Protein AF-A0A419GVH7-F1 (afdb_monomer_lite)

Structure (mmCIF, N/CA/C/O backbone):
data_AF-A0A419GVH7-F1
#
_entry.id   AF-A0A419GVH7-F1
#
loop_
_atom_site.group_PDB
_atom_site.id
_atom_site.type_symbol
_atom_site.label_atom_id
_atom_site.label_alt_id
_atom_site.label_comp_id
_atom_site.label_asym_id
_atom_site.label_entity_id
_atom_site.label_seq_id
_atom_site.pdbx_PDB_ins_code
_atom_site.Cartn_x
_atom_site.Cartn_y
_atom_site.Cartn_z
_atom_site.occupancy
_atom_site.B_iso_or_equiv
_atom_site.auth_seq_id
_atom_site.auth_comp_id
_atom_site.auth_asym_id
_atom_site.auth_atom_id
_atom_site.pdbx_PDB_model_num
ATOM 1 N N . MET A 1 1 ? 60.498 -14.378 -53.112 1.00 38.03 1 MET A N 1
ATOM 2 C CA . MET A 1 1 ? 61.036 -14.676 -51.761 1.00 38.03 1 MET A CA 1
ATOM 3 C C . MET A 1 1 ? 61.011 -13.390 -50.950 1.00 38.03 1 MET A C 1
ATOM 5 O O . MET A 1 1 ? 61.505 -12.404 -51.455 1.00 38.03 1 MET A O 1
ATOM 9 N N . SER A 1 2 ? 60.483 -13.249 -49.742 1.00 41.41 2 SER A N 1
ATOM 10 C CA . SER A 1 2 ? 59.530 -13.990 -48.910 1.00 41.41 2 SER A CA 1
ATOM 11 C C . SER A 1 2 ? 58.973 -12.890 -47.977 1.00 41.41 2 SER A C 1
ATOM 13 O O . SER A 1 2 ? 59.732 -12.071 -47.475 1.00 41.41 2 SER A O 1
ATOM 15 N N . GLY A 1 3 ? 57.670 -12.702 -47.802 1.00 43.97 3 GLY A N 1
ATOM 16 C CA . GLY A 1 3 ? 56.745 -13.719 -47.318 1.00 43.97 3 GLY A CA 1
ATOM 17 C C . GLY A 1 3 ? 56.740 -13.844 -45.785 1.00 43.97 3 GLY A C 1
ATOM 18 O O . GLY A 1 3 ? 56.101 -14.759 -45.279 1.00 43.97 3 GLY A O 1
ATOM 19 N N . ARG A 1 4 ? 57.441 -12.971 -45.036 1.00 44.44 4 ARG A N 1
ATOM 20 C CA . ARG A 1 4 ? 57.552 -13.100 -43.566 1.00 44.44 4 ARG A CA 1
ATOM 21 C C . ARG A 1 4 ? 56.985 -11.968 -42.698 1.00 44.44 4 ARG A C 1
ATOM 23 O O . ARG A 1 4 ? 56.776 -12.232 -41.522 1.00 44.44 4 ARG A O 1
ATOM 30 N N . SER A 1 5 ? 56.634 -10.779 -43.204 1.00 50.78 5 SER A N 1
ATOM 31 C CA . SER A 1 5 ? 56.179 -9.692 -42.298 1.00 50.78 5 SER A CA 1
ATOM 32 C C . SER A 1 5 ? 54.660 -9.578 -42.081 1.00 50.78 5 SER A C 1
ATOM 34 O O . SER A 1 5 ? 54.239 -8.893 -41.152 1.00 50.78 5 SER A O 1
ATOM 36 N N . PHE A 1 6 ? 53.824 -10.284 -42.856 1.00 42.97 6 PHE A N 1
ATOM 37 C CA . PHE A 1 6 ? 52.360 -10.204 -42.702 1.00 42.97 6 PHE A CA 1
ATOM 38 C C . PHE A 1 6 ? 51.787 -11.257 -41.733 1.00 42.97 6 PHE A C 1
ATOM 40 O O . PHE A 1 6 ? 50.834 -10.987 -41.007 1.00 42.97 6 PHE A O 1
ATOM 47 N N . ARG A 1 7 ? 52.416 -12.440 -41.629 1.00 42.47 7 ARG A N 1
ATOM 48 C CA . ARG A 1 7 ? 51.955 -13.513 -40.722 1.00 42.47 7 ARG A CA 1
ATOM 49 C C . ARG A 1 7 ? 52.250 -13.247 -39.240 1.00 42.47 7 ARG A C 1
ATOM 51 O O . ARG A 1 7 ? 51.510 -13.734 -38.396 1.00 42.47 7 ARG A O 1
ATOM 58 N N . GLN A 1 8 ? 53.259 -12.438 -38.904 1.00 40.75 8 GLN A N 1
ATOM 59 C CA . GLN A 1 8 ? 53.583 -12.113 -37.503 1.00 40.75 8 GLN A CA 1
ATOM 60 C C . GLN A 1 8 ? 52.697 -11.012 -36.895 1.00 40.75 8 GLN A C 1
ATOM 62 O O . GLN A 1 8 ? 52.504 -11.000 -35.684 1.00 40.75 8 GLN A O 1
ATOM 67 N N . ARG A 1 9 ? 52.094 -10.131 -37.709 1.00 43.62 9 ARG A N 1
ATOM 68 C CA . ARG A 1 9 ? 51.157 -9.100 -37.216 1.00 43.62 9 ARG A CA 1
ATOM 69 C C . ARG A 1 9 ? 49.728 -9.621 -37.025 1.00 43.62 9 ARG A C 1
ATOM 71 O O . ARG A 1 9 ? 48.996 -9.090 -36.200 1.00 43.62 9 ARG A O 1
ATOM 78 N N . MET A 1 10 ? 49.358 -10.702 -37.714 1.00 40.38 10 MET A N 1
ATOM 79 C CA . MET A 1 10 ? 48.024 -11.309 -37.611 1.00 40.38 10 MET A CA 1
ATOM 80 C C . MET A 1 10 ? 47.885 -12.276 -36.416 1.00 40.38 10 MET A C 1
ATOM 82 O O . MET A 1 10 ? 46.788 -12.461 -35.899 1.00 40.38 10 MET A O 1
ATOM 86 N N . LEU A 1 11 ? 48.995 -12.834 -35.915 1.00 39.47 11 LEU A N 1
ATOM 87 C CA . LEU A 1 11 ? 49.003 -13.720 -34.740 1.00 39.47 11 LEU A CA 1
ATOM 88 C C . LEU A 1 11 ? 48.917 -12.964 -33.399 1.00 39.47 11 LEU A C 1
ATOM 90 O O . LEU A 1 11 ? 48.325 -13.479 -32.455 1.00 39.47 11 LEU A O 1
ATOM 94 N N . ILE A 1 12 ? 49.415 -11.722 -33.328 1.00 41.06 12 ILE A N 1
ATOM 95 C CA . ILE A 1 12 ? 49.334 -10.884 -32.114 1.00 41.06 12 ILE A CA 1
ATOM 96 C C . ILE A 1 12 ? 47.950 -10.215 -31.990 1.00 41.06 12 ILE A C 1
ATOM 98 O O . ILE A 1 12 ? 47.415 -10.111 -30.889 1.00 41.06 12 ILE A O 1
ATOM 102 N N . ALA A 1 13 ? 47.308 -9.864 -33.111 1.00 37.97 13 ALA A N 1
ATOM 103 C CA . ALA A 1 13 ? 45.937 -9.340 -33.115 1.00 37.97 13 ALA A CA 1
ATOM 104 C C . ALA A 1 13 ? 44.881 -10.419 -32.789 1.00 37.97 13 ALA A C 1
ATOM 106 O O . ALA A 1 13 ? 43.886 -10.123 -32.133 1.00 37.97 13 ALA A O 1
ATOM 107 N N . GLY A 1 14 ? 45.116 -11.680 -33.176 1.00 36.50 14 GLY A N 1
ATOM 108 C CA . GLY A 1 14 ? 44.221 -12.798 -32.849 1.00 36.50 14 GLY A CA 1
ATOM 109 C C . GLY A 1 14 ? 44.252 -13.221 -31.374 1.00 36.50 14 GLY A C 1
ATOM 110 O O . GLY A 1 14 ? 43.222 -13.617 -30.838 1.00 36.50 14 GLY A O 1
ATOM 111 N N . HIS A 1 15 ? 45.399 -13.098 -30.692 1.00 36.78 15 HIS A N 1
ATOM 112 C CA . HIS A 1 15 ? 45.511 -13.430 -29.263 1.00 36.78 15 HIS A CA 1
ATOM 113 C C . HIS A 1 15 ? 45.024 -12.305 -28.336 1.00 36.78 15 HIS A C 1
ATOM 115 O O . HIS A 1 15 ? 44.498 -12.602 -27.266 1.00 36.78 15 HIS A O 1
ATOM 121 N N . LEU A 1 16 ? 45.104 -11.031 -28.750 1.00 35.38 16 LEU A N 1
ATOM 122 C CA . LEU A 1 16 ? 44.472 -9.938 -27.999 1.00 35.38 16 LEU A CA 1
ATOM 123 C C . LEU A 1 16 ? 42.938 -9.956 -28.123 1.00 35.38 16 LEU A C 1
ATOM 125 O O . LEU A 1 16 ? 42.251 -9.648 -27.155 1.00 35.38 16 LEU A O 1
ATOM 129 N N . LEU A 1 17 ? 42.386 -10.369 -29.271 1.00 34.28 17 LEU A N 1
ATOM 130 C CA . LEU A 1 17 ? 40.933 -10.421 -29.470 1.00 34.28 17 LEU A CA 1
ATOM 131 C C . LEU A 1 17 ? 40.269 -11.583 -28.702 1.00 34.28 17 LEU A C 1
ATOM 133 O O . LEU A 1 17 ? 39.147 -11.436 -28.229 1.00 34.28 17 LEU A O 1
ATOM 137 N N . LEU A 1 18 ? 40.974 -12.703 -28.496 1.00 33.94 18 LEU A N 1
ATOM 138 C CA . LEU A 1 18 ? 40.495 -13.833 -27.682 1.00 33.94 18 LEU A CA 1
ATOM 139 C C . LEU A 1 18 ? 40.607 -13.592 -26.164 1.00 33.94 18 LEU A C 1
ATOM 141 O O . LEU A 1 18 ? 39.775 -14.095 -25.413 1.00 33.94 18 LEU A O 1
ATOM 145 N N . LEU A 1 19 ? 41.569 -12.783 -25.703 1.00 34.44 19 LEU A N 1
ATOM 146 C CA . LEU A 1 19 ? 41.685 -12.394 -24.288 1.00 34.44 19 LEU A CA 1
ATOM 147 C C . LEU A 1 19 ? 40.714 -11.267 -23.892 1.00 34.44 19 LEU A C 1
ATOM 149 O O . LEU A 1 19 ? 40.250 -11.244 -22.755 1.00 34.44 19 LEU A O 1
ATOM 153 N N . VAL A 1 20 ? 40.333 -10.386 -24.823 1.00 35.62 20 VAL A N 1
ATOM 154 C CA . VAL A 1 20 ? 39.331 -9.331 -24.569 1.00 35.62 20 VAL A CA 1
ATOM 155 C C . VAL A 1 20 ? 37.893 -9.875 -24.625 1.00 35.62 20 VAL A C 1
ATOM 157 O O . VAL A 1 20 ? 37.044 -9.419 -23.864 1.00 35.62 20 VAL A O 1
ATOM 160 N N . LEU A 1 21 ? 37.614 -10.920 -25.416 1.00 30.83 21 LEU A N 1
ATOM 161 C CA . LEU A 1 21 ? 36.308 -11.604 -25.398 1.00 30.83 21 LEU A CA 1
ATOM 162 C C . LEU A 1 21 ? 36.106 -12.537 -24.189 1.00 30.83 21 LEU A C 1
ATOM 164 O O . LEU A 1 21 ? 34.966 -12.756 -23.784 1.00 30.83 21 LEU A O 1
ATOM 168 N N . ALA A 1 22 ? 37.178 -13.035 -23.563 1.00 33.38 22 ALA A N 1
ATOM 169 C CA . ALA A 1 22 ? 37.086 -13.815 -22.324 1.00 33.38 22 ALA A CA 1
ATOM 170 C C . ALA A 1 22 ? 36.950 -12.943 -21.056 1.00 33.38 22 ALA A C 1
ATOM 172 O O . ALA A 1 22 ? 36.490 -13.432 -20.027 1.00 33.38 22 ALA A O 1
ATOM 173 N N . ALA A 1 23 ? 37.297 -11.652 -21.124 1.00 35.03 23 ALA A N 1
ATOM 174 C CA . ALA A 1 23 ? 37.212 -10.719 -19.994 1.00 35.03 23 ALA A CA 1
ATOM 175 C C . ALA A 1 23 ? 35.859 -9.980 -19.874 1.00 35.03 23 ALA A C 1
ATOM 177 O O . ALA A 1 23 ? 35.626 -9.304 -18.875 1.00 35.03 23 ALA A O 1
ATOM 178 N N . CYS A 1 24 ? 34.947 -10.127 -20.844 1.00 32.66 24 CYS A N 1
ATOM 179 C CA . CYS A 1 24 ? 33.631 -9.463 -20.841 1.00 32.66 24 CYS A CA 1
ATOM 180 C C . CYS A 1 24 ? 32.425 -10.416 -20.766 1.00 32.66 24 CYS A C 1
ATOM 182 O O . CYS A 1 24 ? 31.286 -9.976 -20.883 1.00 32.66 24 CYS A O 1
ATOM 184 N N . LEU A 1 25 ? 32.645 -11.703 -20.490 1.00 33.84 25 LEU A N 1
ATOM 185 C CA . LEU A 1 25 ? 31.591 -12.633 -20.079 1.00 33.84 25 LEU A CA 1
ATOM 186 C C . LEU A 1 25 ? 31.909 -13.166 -18.685 1.00 33.84 25 LEU A C 1
ATOM 188 O O . LEU A 1 25 ? 32.090 -14.361 -18.466 1.00 33.84 25 LEU A O 1
ATOM 192 N N . GLY A 1 26 ? 31.919 -12.255 -17.714 1.00 31.89 26 GLY A N 1
ATOM 193 C CA . GLY A 1 26 ? 31.648 -12.596 -16.323 1.00 31.89 26 GLY A CA 1
ATOM 194 C C . GLY A 1 26 ? 30.184 -13.006 -16.163 1.00 31.89 26 GLY A C 1
ATOM 195 O O . GLY A 1 26 ? 29.446 -12.375 -15.416 1.00 31.89 26 GLY A O 1
ATOM 196 N N . VAL A 1 27 ? 29.745 -14.045 -16.879 1.00 30.78 27 VAL A N 1
ATOM 197 C CA . VAL A 1 27 ? 28.567 -14.801 -16.467 1.00 30.78 27 VAL A CA 1
ATOM 198 C C . VAL A 1 27 ? 29.026 -15.530 -15.218 1.00 30.78 27 VAL A C 1
ATOM 200 O O . VAL A 1 27 ? 29.626 -16.604 -15.289 1.00 30.78 27 VAL A O 1
ATOM 203 N N . SER A 1 28 ? 28.806 -14.917 -14.056 1.00 33.22 28 SER A N 1
ATOM 204 C CA . SER A 1 28 ? 28.743 -15.691 -12.831 1.00 33.22 28 SER A CA 1
ATOM 205 C C . SER A 1 28 ? 27.722 -16.791 -13.108 1.00 33.22 28 SER A C 1
ATOM 207 O O . SER A 1 28 ? 26.541 -16.532 -13.337 1.00 33.22 28 SER A O 1
ATOM 209 N N . ARG A 1 29 ? 28.177 -18.045 -13.195 1.00 34.28 29 ARG A N 1
ATOM 210 C CA . ARG A 1 29 ? 27.261 -19.177 -13.095 1.00 34.28 29 ARG A CA 1
ATOM 211 C C . ARG A 1 29 ? 26.659 -19.066 -11.705 1.00 34.28 29 ARG A C 1
ATOM 213 O O . ARG A 1 29 ? 27.274 -19.490 -10.731 1.00 34.28 29 ARG A O 1
ATOM 220 N N . GLN A 1 30 ? 25.499 -18.429 -11.610 1.00 43.41 30 GLN A N 1
ATOM 221 C CA . GLN A 1 30 ? 24.708 -18.449 -10.399 1.00 43.41 30 GLN A CA 1
ATOM 222 C C . GLN A 1 30 ? 24.427 -19.927 -10.128 1.00 43.41 30 GLN A C 1
ATOM 224 O O . GLN A 1 30 ? 23.946 -20.644 -11.010 1.00 43.41 30 GLN A O 1
ATOM 229 N N . ALA A 1 31 ? 24.866 -20.419 -8.969 1.00 54.59 31 ALA A N 1
ATOM 230 C CA . ALA A 1 31 ? 24.642 -21.808 -8.607 1.00 54.59 31 ALA A CA 1
ATOM 231 C C . ALA A 1 31 ? 23.134 -22.080 -8.680 1.00 54.59 31 ALA A C 1
ATOM 233 O O . ALA A 1 31 ? 22.346 -21.270 -8.190 1.00 54.59 31 ALA A O 1
ATOM 234 N N . ALA A 1 32 ? 22.739 -23.188 -9.312 1.00 63.62 32 ALA A N 1
ATOM 235 C CA . ALA A 1 32 ? 21.334 -23.570 -9.394 1.00 63.62 32 ALA A CA 1
ATOM 236 C C . ALA A 1 32 ? 20.704 -23.572 -7.989 1.00 63.62 32 ALA A C 1
ATOM 238 O O . ALA A 1 32 ? 21.359 -23.953 -7.008 1.00 63.62 32 ALA A O 1
ATOM 239 N N . ALA A 1 33 ? 19.457 -23.099 -7.903 1.00 78.56 33 ALA A N 1
ATOM 240 C CA . ALA A 1 33 ? 18.714 -23.061 -6.652 1.00 78.56 33 ALA A CA 1
ATOM 241 C C . ALA A 1 33 ? 18.595 -24.472 -6.071 1.00 78.56 33 ALA A C 1
ATOM 243 O O . ALA A 1 33 ? 18.371 -25.436 -6.805 1.00 78.56 33 ALA A O 1
ATOM 244 N N . VAL A 1 34 ? 18.736 -24.574 -4.752 1.00 86.81 34 VAL A N 1
ATOM 245 C CA . VAL A 1 34 ? 18.549 -25.834 -4.042 1.00 86.81 34 VAL A CA 1
ATOM 246 C C . VAL A 1 34 ? 17.080 -26.228 -4.100 1.00 86.81 34 VAL A C 1
ATOM 248 O O . VAL A 1 34 ? 16.213 -25.386 -3.864 1.00 86.81 34 VAL A O 1
ATOM 251 N N . THR A 1 35 ? 16.796 -27.498 -4.376 1.00 91.56 35 THR A N 1
ATOM 252 C CA . THR A 1 35 ? 15.429 -28.047 -4.379 1.00 91.56 35 THR A CA 1
ATOM 253 C C . THR A 1 35 ? 15.337 -29.300 -3.513 1.00 91.56 35 THR A C 1
ATOM 255 O O . THR A 1 35 ? 16.353 -29.900 -3.160 1.00 91.56 35 THR A O 1
ATOM 258 N N . ALA A 1 36 ? 14.119 -29.754 -3.204 1.00 89.94 36 ALA A N 1
ATOM 259 C CA . ALA A 1 36 ? 13.916 -31.024 -2.504 1.00 89.94 36 ALA A CA 1
ATOM 260 C C . ALA A 1 36 ? 14.500 -32.241 -3.258 1.00 89.94 36 ALA A C 1
ATOM 262 O O . ALA A 1 36 ? 14.764 -33.276 -2.644 1.00 89.94 36 ALA A O 1
ATOM 263 N N . GLY A 1 37 ? 14.730 -32.130 -4.572 1.00 91.44 37 GLY A N 1
ATOM 264 C CA . GLY A 1 37 ? 15.357 -33.177 -5.381 1.00 91.44 37 GLY A CA 1
ATOM 265 C C . GLY A 1 37 ? 16.872 -33.302 -5.194 1.00 91.44 37 GLY A C 1
ATOM 266 O O . GLY A 1 37 ? 17.450 -34.293 -5.638 1.00 91.44 37 GLY A O 1
ATOM 267 N N . ASP A 1 38 ? 17.523 -32.340 -4.535 1.00 92.94 38 ASP A N 1
ATOM 268 C CA . ASP A 1 38 ? 18.976 -32.340 -4.405 1.00 92.94 38 ASP A CA 1
ATOM 269 C C . ASP A 1 38 ? 19.496 -33.417 -3.455 1.00 92.94 38 ASP A C 1
ATOM 271 O O . ASP A 1 38 ? 18.910 -33.711 -2.409 1.00 92.94 38 ASP A O 1
ATOM 275 N N . SER A 1 39 ? 20.662 -33.960 -3.813 1.00 94.81 39 SER A N 1
ATOM 276 C CA . SER A 1 39 ? 21.418 -34.902 -2.988 1.00 94.81 39 SER A CA 1
ATOM 277 C C . SER A 1 39 ? 21.900 -34.248 -1.694 1.00 94.81 39 SER A C 1
ATOM 279 O O . SER A 1 39 ? 22.445 -33.143 -1.722 1.00 94.81 39 SER A O 1
ATOM 281 N N . LEU A 1 40 ? 21.770 -34.978 -0.584 1.00 93.69 40 LEU A N 1
ATOM 282 C CA . LEU A 1 40 ? 22.360 -34.654 0.717 1.00 93.69 40 LEU A CA 1
ATOM 283 C C . LEU A 1 40 ? 23.862 -34.967 0.768 1.00 93.69 40 LEU A C 1
ATOM 285 O O . LEU A 1 40 ? 24.608 -34.298 1.477 1.00 93.69 40 LEU A O 1
ATOM 289 N N . ALA A 1 41 ? 24.320 -35.963 0.006 1.00 91.62 41 ALA A N 1
ATOM 290 C CA . ALA A 1 41 ? 25.737 -36.293 -0.105 1.00 91.62 41 ALA A CA 1
ATOM 291 C C . ALA A 1 41 ? 26.466 -35.292 -1.014 1.00 91.62 41 ALA A C 1
ATOM 293 O O . ALA A 1 41 ? 25.923 -34.873 -2.043 1.00 91.62 41 ALA A O 1
ATOM 294 N N . GLY A 1 42 ? 27.704 -34.955 -0.654 1.00 83.00 42 GLY A N 1
ATOM 295 C CA . GLY A 1 42 ? 28.593 -34.080 -1.414 1.00 83.00 42 GLY A CA 1
ATOM 296 C C . GLY A 1 42 ? 29.153 -32.912 -0.603 1.00 83.00 42 GLY A C 1
ATOM 297 O O . GLY A 1 42 ? 29.011 -32.836 0.614 1.00 83.00 42 GLY A O 1
ATOM 298 N N . SER A 1 43 ? 29.801 -31.984 -1.304 1.00 79.56 43 SER A N 1
ATOM 299 C CA . SER A 1 43 ? 30.374 -30.770 -0.715 1.00 79.56 43 SER A CA 1
ATOM 300 C C . SER A 1 43 ? 29.380 -29.610 -0.754 1.00 79.56 43 SER A C 1
ATOM 302 O O . SER A 1 43 ? 28.625 -29.459 -1.716 1.00 79.56 43 SER A O 1
ATOM 304 N N . SER A 1 44 ? 29.395 -28.774 0.285 1.00 83.50 44 SER A N 1
ATOM 305 C CA . SER A 1 44 ? 28.599 -27.543 0.321 1.00 83.50 44 SER A CA 1
ATOM 306 C C . SER A 1 44 ? 29.053 -26.551 -0.752 1.00 83.50 44 SER A C 1
ATOM 308 O O . SER A 1 44 ? 30.246 -26.405 -1.012 1.00 83.50 44 SER A O 1
ATOM 310 N N . GLY A 1 45 ? 28.088 -25.842 -1.344 1.00 73.31 45 GLY A N 1
ATOM 311 C CA . GLY A 1 45 ? 28.342 -24.747 -2.286 1.00 73.31 45 GLY A CA 1
ATOM 312 C C . GLY A 1 45 ? 28.568 -23.382 -1.627 1.00 73.31 45 GLY A C 1
ATOM 313 O O . GLY A 1 45 ? 28.756 -22.404 -2.344 1.00 73.31 45 GLY A O 1
ATOM 314 N N . ILE A 1 46 ? 28.510 -23.299 -0.293 1.00 77.69 46 ILE A N 1
ATOM 315 C CA . ILE A 1 46 ? 28.671 -22.061 0.486 1.00 77.69 46 ILE A CA 1
ATOM 316 C C . ILE A 1 46 ? 29.617 -22.249 1.668 1.00 77.69 46 ILE A C 1
ATOM 318 O O . ILE A 1 46 ? 29.835 -23.362 2.153 1.00 77.69 46 ILE A O 1
ATOM 322 N N . THR A 1 47 ? 30.161 -21.133 2.142 1.00 78.81 47 THR A N 1
ATOM 323 C CA . THR A 1 47 ? 31.118 -21.093 3.252 1.00 78.81 47 THR A CA 1
ATOM 324 C C . THR A 1 47 ? 30.425 -21.104 4.623 1.00 78.81 47 THR A C 1
ATOM 326 O O . THR A 1 47 ? 29.295 -20.624 4.744 1.00 78.81 47 THR A O 1
ATOM 329 N N . PRO A 1 48 ? 31.105 -21.569 5.690 1.00 82.00 48 PRO A N 1
ATOM 330 C CA . PRO A 1 48 ? 30.647 -21.383 7.068 1.00 82.00 48 PRO A CA 1
ATOM 331 C C . PRO A 1 48 ? 30.289 -19.942 7.427 1.00 82.00 48 PRO A C 1
ATOM 333 O O . PRO A 1 48 ? 29.280 -19.717 8.084 1.00 82.00 48 PRO A O 1
ATOM 336 N N . ALA A 1 49 ? 31.034 -18.960 6.916 1.00 74.19 49 ALA A N 1
ATOM 337 C CA . ALA A 1 49 ? 30.728 -17.549 7.130 1.00 74.19 49 ALA A CA 1
ATOM 338 C C . ALA A 1 49 ? 29.345 -17.149 6.582 1.00 74.19 49 ALA A C 1
ATOM 340 O O . ALA A 1 49 ? 28.638 -16.379 7.222 1.00 74.19 49 ALA A O 1
ATOM 341 N N . GLN A 1 50 ? 28.927 -17.687 5.430 1.00 77.12 50 GLN A N 1
ATOM 342 C CA . GLN A 1 50 ? 27.585 -17.440 4.883 1.00 77.12 50 GLN A CA 1
ATOM 343 C C . GLN A 1 50 ? 26.488 -18.103 5.728 1.00 77.12 50 GLN A C 1
ATOM 345 O O . GLN A 1 50 ? 25.439 -17.502 5.946 1.00 77.12 50 GLN A O 1
ATOM 350 N N . MET A 1 51 ? 26.745 -19.308 6.247 1.00 91.44 51 MET A N 1
ATOM 351 C CA . MET A 1 51 ? 25.820 -20.015 7.143 1.00 91.44 51 MET A CA 1
ATOM 352 C C . MET A 1 51 ? 25.644 -19.277 8.482 1.00 91.44 51 MET A C 1
ATOM 354 O O . MET A 1 51 ? 24.521 -19.020 8.914 1.00 91.44 51 MET A O 1
ATOM 358 N N . GLU A 1 52 ? 26.753 -18.881 9.115 1.00 88.00 52 GLU A N 1
ATOM 359 C CA . GLU A 1 52 ? 26.770 -18.124 10.376 1.00 88.00 52 GLU A CA 1
ATOM 360 C C . GLU A 1 52 ? 26.047 -16.785 10.239 1.00 88.00 52 GLU A C 1
ATOM 362 O O . GLU A 1 52 ? 25.348 -16.335 11.145 1.00 88.00 52 GLU A O 1
ATOM 367 N N . ALA A 1 53 ? 26.217 -16.124 9.103 1.00 77.25 53 ALA A N 1
ATOM 368 C CA . ALA A 1 53 ? 25.698 -14.787 8.934 1.00 77.25 53 ALA A CA 1
ATOM 369 C C . ALA A 1 53 ? 24.175 -14.768 8.695 1.00 77.25 53 ALA A C 1
ATOM 371 O O . ALA A 1 53 ? 23.494 -13.907 9.254 1.00 77.25 53 ALA A O 1
ATOM 372 N N . GLU A 1 54 ? 23.613 -15.773 8.013 1.00 84.19 54 GLU A N 1
ATOM 373 C CA . GLU A 1 54 ? 22.156 -15.986 8.003 1.00 84.19 54 GLU A CA 1
ATOM 374 C C . GLU A 1 54 ? 21.628 -16.285 9.413 1.00 84.19 54 GLU A C 1
ATOM 376 O O . GLU A 1 54 ? 20.626 -15.701 9.831 1.00 84.19 54 GLU A O 1
ATOM 381 N N . LEU A 1 55 ? 22.318 -17.133 10.186 1.00 88.69 55 LEU A N 1
ATOM 382 C CA . LEU A 1 55 ? 21.945 -17.414 11.574 1.00 88.69 55 LEU A CA 1
ATOM 383 C C . LEU A 1 55 ? 21.895 -16.125 12.411 1.00 88.69 55 LEU A C 1
ATOM 385 O O . LEU A 1 55 ? 20.882 -15.851 13.063 1.00 88.69 55 LEU A O 1
ATOM 389 N N . ARG A 1 56 ? 22.945 -15.301 12.347 1.00 82.31 56 ARG A N 1
ATOM 390 C CA . ARG A 1 56 ? 23.035 -14.033 13.089 1.00 82.31 56 ARG A CA 1
ATOM 391 C C . ARG A 1 56 ? 22.051 -12.976 12.612 1.00 82.31 56 ARG A C 1
ATOM 393 O O . ARG A 1 56 ? 21.613 -12.175 13.431 1.00 82.31 56 ARG A O 1
ATOM 400 N N . SER A 1 57 ? 21.662 -12.985 11.336 1.00 79.00 57 SER A N 1
ATOM 401 C CA . SER A 1 57 ? 20.657 -12.048 10.813 1.00 79.00 57 SER A CA 1
ATOM 402 C C . SER A 1 57 ? 19.323 -12.151 11.561 1.00 79.00 57 SER A C 1
ATOM 404 O O . SER A 1 57 ? 18.593 -11.169 11.683 1.00 79.00 57 SER A O 1
ATOM 406 N N . ARG A 1 58 ? 19.014 -13.336 12.107 1.00 81.56 58 ARG A N 1
ATOM 407 C CA . ARG A 1 58 ? 17.779 -13.589 12.853 1.00 81.56 58 ARG A CA 1
ATOM 408 C C . ARG A 1 58 ? 18.041 -13.727 14.348 1.00 81.56 58 ARG A C 1
ATOM 410 O O . ARG A 1 58 ? 17.279 -13.191 15.149 1.00 81.56 58 ARG A O 1
ATOM 417 N N . ASN A 1 59 ? 19.090 -14.435 14.747 1.00 84.50 59 ASN A N 1
ATOM 418 C CA . ASN A 1 59 ? 19.436 -14.642 16.149 1.00 84.50 59 ASN A CA 1
ATOM 419 C C . ASN A 1 59 ? 20.867 -14.162 16.434 1.00 84.50 59 ASN A C 1
ATOM 421 O O . ASN A 1 59 ? 21.758 -14.990 16.606 1.00 84.50 59 ASN A O 1
ATOM 425 N N . PRO A 1 60 ? 21.113 -12.839 16.493 1.00 81.81 60 PRO A N 1
ATOM 426 C CA . PRO A 1 60 ? 22.464 -12.292 16.648 1.00 81.81 60 PRO A CA 1
ATOM 427 C C . PRO A 1 60 ? 23.130 -12.660 17.983 1.00 81.81 60 PRO A C 1
ATOM 429 O O . PRO A 1 60 ? 24.350 -12.612 18.082 1.00 81.81 60 PRO A O 1
ATOM 432 N N . ASN A 1 61 ? 22.343 -13.061 18.988 1.00 84.25 61 ASN A N 1
ATOM 433 C CA . ASN A 1 61 ? 22.799 -13.356 20.348 1.00 84.25 61 ASN A CA 1
ATOM 434 C C . ASN A 1 61 ? 22.771 -14.863 20.675 1.00 84.25 61 ASN A C 1
ATOM 436 O O . ASN A 1 61 ? 22.643 -15.235 21.843 1.00 84.25 61 ASN A O 1
ATOM 440 N N . HIS A 1 62 ? 22.825 -15.745 19.669 1.00 85.19 62 HIS A N 1
ATOM 441 C CA . HIS A 1 62 ? 22.846 -17.189 19.916 1.00 85.19 62 HIS A CA 1
ATOM 442 C C . HIS A 1 62 ? 24.054 -17.600 20.777 1.00 85.19 62 HIS A C 1
ATOM 444 O O . HIS A 1 62 ? 25.162 -17.094 20.624 1.00 85.19 62 HIS A O 1
ATOM 450 N N . ILE A 1 63 ? 23.848 -18.569 21.671 1.00 83.31 63 ILE A N 1
ATOM 451 C CA . ILE A 1 63 ? 24.840 -18.983 22.683 1.00 83.31 63 ILE A CA 1
ATOM 452 C C . ILE A 1 63 ? 25.896 -19.978 22.172 1.00 83.31 63 ILE A C 1
ATOM 454 O O . ILE A 1 63 ? 26.708 -20.469 22.950 1.00 83.31 63 ILE A O 1
ATOM 458 N N . HIS A 1 64 ? 25.861 -20.310 20.880 1.00 86.06 64 HIS A N 1
ATOM 459 C CA . HIS A 1 64 ? 26.665 -21.370 20.260 1.00 86.06 64 HIS A CA 1
ATOM 460 C C . HIS A 1 64 ? 27.718 -20.764 19.324 1.00 86.06 64 HIS A C 1
ATOM 462 O O . HIS A 1 64 ? 27.471 -20.697 18.117 1.00 86.06 64 HIS A O 1
ATOM 468 N N . PRO A 1 65 ? 28.854 -20.263 19.846 1.00 76.69 65 PRO A N 1
ATOM 469 C CA . PRO A 1 65 ? 29.881 -19.643 19.016 1.00 76.69 65 PRO A CA 1
ATOM 470 C C . PRO A 1 65 ? 30.459 -20.660 18.028 1.00 76.69 65 PRO A C 1
ATOM 472 O O . PRO A 1 65 ? 30.602 -21.829 18.370 1.00 76.69 65 PRO A O 1
ATOM 475 N N . THR A 1 66 ? 30.794 -20.200 16.817 1.00 84.94 66 THR A N 1
ATOM 476 C CA . THR A 1 66 ? 31.450 -20.982 15.744 1.00 84.94 66 THR A CA 1
ATOM 477 C C . THR A 1 66 ? 30.689 -22.221 15.257 1.00 84.94 66 THR A C 1
ATOM 479 O O . THR A 1 66 ? 31.252 -23.067 14.558 1.00 84.94 66 THR A O 1
ATOM 482 N N . ILE A 1 67 ? 29.390 -22.335 15.556 1.00 94.25 67 ILE A N 1
ATOM 483 C CA . ILE A 1 67 ? 28.582 -23.501 15.174 1.00 94.25 67 ILE A CA 1
ATOM 484 C C . ILE A 1 67 ? 28.622 -23.778 13.664 1.00 94.25 67 ILE A C 1
ATOM 486 O O . ILE A 1 67 ? 28.738 -24.936 13.260 1.00 94.25 67 ILE A O 1
ATOM 490 N N . ALA A 1 68 ? 28.608 -22.743 12.818 1.00 93.31 68 ALA A N 1
ATOM 491 C CA . ALA A 1 68 ? 28.708 -22.902 11.368 1.00 93.31 68 ALA A CA 1
ATOM 492 C C . ALA A 1 68 ? 30.033 -23.536 10.909 1.00 93.31 68 ALA A C 1
ATOM 494 O O . ALA A 1 68 ? 30.028 -24.378 10.005 1.00 93.31 68 ALA A O 1
ATOM 495 N N . ASP A 1 69 ? 31.156 -23.191 11.548 1.00 74.88 69 ASP A N 1
ATOM 496 C CA . ASP A 1 69 ? 32.468 -23.781 11.251 1.00 74.88 69 ASP A CA 1
ATOM 497 C C . ASP A 1 69 ? 32.493 -25.264 11.620 1.00 74.88 69 ASP A C 1
ATOM 499 O O . ASP A 1 69 ? 32.987 -26.100 10.859 1.00 74.88 69 ASP A O 1
ATOM 503 N N . VAL A 1 70 ? 31.883 -25.611 12.756 1.00 86.62 70 VAL A N 1
ATOM 504 C CA . VAL A 1 70 ? 31.743 -27.001 13.205 1.00 86.62 70 VAL A CA 1
ATOM 505 C C . VAL A 1 70 ? 30.878 -27.809 12.234 1.00 86.62 70 VAL A C 1
ATOM 507 O O . VAL A 1 70 ? 31.244 -28.937 11.886 1.00 86.62 70 VAL A O 1
ATOM 510 N N . TYR A 1 71 ? 29.789 -27.231 11.713 1.00 97.62 71 TYR A N 1
ATOM 511 C CA . TYR A 1 71 ? 29.008 -27.860 10.644 1.00 97.62 71 TYR A CA 1
ATOM 512 C C . TYR A 1 71 ? 29.824 -28.049 9.363 1.00 97.62 71 TYR A C 1
ATOM 514 O O . TYR A 1 71 ? 29.745 -29.116 8.754 1.00 97.62 71 TYR A O 1
ATOM 522 N N . GLY A 1 72 ? 30.622 -27.060 8.952 1.00 82.31 72 GLY A N 1
ATOM 523 C CA . GLY A 1 72 ? 31.502 -27.173 7.784 1.00 82.31 72 GLY A CA 1
ATOM 524 C C . GLY A 1 72 ? 32.547 -28.287 7.923 1.00 82.31 72 GLY A C 1
ATOM 525 O O . GLY A 1 72 ? 32.753 -29.075 6.992 1.00 82.31 72 GLY A O 1
ATOM 526 N N . ALA A 1 73 ? 33.166 -28.393 9.100 1.00 77.50 73 ALA A N 1
ATOM 527 C CA . ALA A 1 73 ? 34.185 -29.395 9.396 1.00 77.50 73 ALA A CA 1
ATOM 528 C C . ALA A 1 73 ? 33.621 -30.824 9.383 1.00 77.50 73 ALA A C 1
ATOM 530 O O . ALA A 1 73 ? 34.195 -31.706 8.740 1.00 77.50 73 ALA A O 1
ATOM 531 N N . TRP A 1 74 ? 32.489 -31.063 10.053 1.00 88.00 74 TRP A N 1
ATOM 532 C CA . TRP A 1 74 ? 31.870 -32.391 10.072 1.00 88.00 74 TRP A CA 1
ATOM 533 C C . TRP A 1 74 ? 31.249 -32.775 8.731 1.00 88.00 74 TRP A C 1
ATOM 535 O O . TRP A 1 74 ? 31.455 -33.907 8.299 1.00 88.00 74 TRP A O 1
ATOM 545 N N . GLY A 1 75 ? 30.602 -31.848 8.018 1.00 86.38 75 GLY A N 1
ATOM 546 C CA . GLY A 1 75 ? 30.064 -32.130 6.681 1.00 86.38 75 GLY A CA 1
ATOM 547 C C . GLY A 1 75 ? 31.140 -32.634 5.720 1.00 86.38 75 GLY A C 1
ATOM 548 O O . GLY A 1 75 ? 30.954 -33.643 5.041 1.00 86.38 75 GLY A O 1
ATOM 549 N N . SER A 1 76 ? 32.329 -32.027 5.769 1.00 78.81 76 SER A N 1
ATOM 550 C CA . SER A 1 76 ? 33.488 -32.470 4.984 1.00 78.81 76 SER A CA 1
ATOM 551 C C . SER A 1 76 ? 33.969 -33.882 5.354 1.00 78.81 76 SER A C 1
ATOM 553 O O . SER A 1 76 ? 34.388 -34.629 4.476 1.00 78.81 76 SER A O 1
ATOM 555 N N . ARG A 1 77 ? 33.897 -34.270 6.636 1.00 81.88 77 ARG A N 1
ATOM 556 C CA . ARG A 1 77 ? 34.322 -35.599 7.123 1.00 81.88 77 ARG A CA 1
ATOM 557 C C . ARG A 1 77 ? 33.326 -36.707 6.789 1.00 81.88 77 ARG A C 1
ATOM 559 O O . ARG A 1 77 ? 33.747 -37.814 6.481 1.00 81.88 77 ARG A O 1
ATOM 566 N N . PHE A 1 78 ? 32.032 -36.408 6.851 1.00 88.12 78 PHE A N 1
ATOM 567 C CA . PHE A 1 78 ? 30.959 -37.351 6.519 1.00 88.12 78 PHE A CA 1
ATOM 568 C C . PHE A 1 78 ? 30.643 -37.400 5.012 1.00 88.12 78 PHE A C 1
ATOM 570 O O . PHE A 1 78 ? 29.886 -38.256 4.558 1.00 88.12 78 PHE A O 1
ATOM 577 N N . GLY A 1 79 ? 31.188 -36.473 4.217 1.00 84.12 79 GLY A N 1
ATOM 578 C CA . GLY A 1 79 ? 30.818 -36.332 2.807 1.00 84.12 79 GLY A CA 1
ATOM 579 C C . GLY A 1 79 ? 29.361 -35.894 2.627 1.00 84.12 79 GLY A C 1
ATOM 580 O O . GLY A 1 79 ? 28.712 -36.291 1.659 1.00 84.12 79 GLY A O 1
ATOM 581 N N . ILE A 1 80 ? 28.835 -35.113 3.573 1.00 94.19 80 ILE A N 1
ATOM 582 C CA . ILE A 1 80 ? 27.457 -34.613 3.595 1.00 94.19 80 ILE A CA 1
ATOM 583 C C . ILE A 1 80 ? 27.489 -33.093 3.448 1.00 94.19 80 ILE A C 1
ATOM 585 O O . ILE A 1 80 ? 28.288 -32.397 4.079 1.00 94.19 80 ILE A O 1
ATOM 589 N N . ARG A 1 81 ? 26.584 -32.571 2.625 1.00 95.44 81 ARG A N 1
ATOM 590 C CA . ARG A 1 81 ? 26.456 -31.149 2.323 1.00 95.44 81 ARG A CA 1
ATOM 591 C C . ARG A 1 81 ? 26.134 -30.337 3.576 1.00 95.44 81 ARG A C 1
ATOM 593 O O . ARG A 1 81 ? 25.016 -30.390 4.093 1.00 95.44 81 ARG A O 1
ATOM 600 N N . SER A 1 82 ? 27.109 -29.552 4.036 1.00 91.75 82 SER A N 1
ATOM 601 C CA . SER A 1 82 ? 26.955 -28.743 5.248 1.00 91.75 82 SER A CA 1
ATOM 602 C C . SER A 1 82 ? 25.921 -27.630 5.114 1.00 91.75 82 SER A C 1
ATOM 604 O O . SER A 1 82 ? 25.263 -27.326 6.102 1.00 91.75 82 SER A O 1
ATOM 606 N N . ASP A 1 83 ? 25.691 -27.096 3.909 1.00 93.75 83 ASP A N 1
ATOM 607 C CA . ASP A 1 83 ? 24.612 -26.137 3.651 1.00 93.75 83 ASP A CA 1
ATOM 608 C C . ASP A 1 83 ? 23.225 -26.726 3.913 1.00 93.75 83 ASP A C 1
ATOM 610 O O . ASP A 1 83 ? 22.359 -26.041 4.445 1.00 93.75 83 ASP A O 1
ATOM 614 N N . LEU A 1 84 ? 23.014 -28.005 3.600 1.00 96.88 84 LEU A N 1
ATOM 615 C CA . LEU A 1 84 ? 21.731 -28.669 3.832 1.00 96.88 84 LEU A CA 1
ATOM 616 C C . LEU A 1 84 ? 21.553 -29.088 5.295 1.00 96.88 84 LEU A C 1
ATOM 618 O O . LEU A 1 84 ? 20.486 -28.867 5.862 1.00 96.88 84 LEU A O 1
ATOM 622 N N . ALA A 1 85 ? 22.599 -29.626 5.929 1.00 97.50 85 ALA A N 1
ATOM 623 C CA . ALA A 1 85 ? 22.558 -29.987 7.349 1.00 97.50 85 ALA A CA 1
ATOM 624 C C . ALA A 1 85 ? 22.378 -28.752 8.254 1.00 97.50 85 ALA A C 1
ATOM 626 O O . ALA A 1 85 ? 21.626 -28.785 9.229 1.00 97.50 85 ALA A O 1
ATOM 627 N N . PHE A 1 86 ? 23.023 -27.632 7.913 1.00 97.75 86 PHE A N 1
ATOM 628 C CA . PHE A 1 86 ? 22.845 -26.375 8.635 1.00 97.75 86 PHE A CA 1
ATOM 629 C C . PHE A 1 86 ? 21.459 -25.772 8.381 1.00 97.75 86 PHE A C 1
ATOM 631 O O . PHE A 1 86 ? 20.805 -25.348 9.327 1.00 97.75 86 PHE A O 1
ATOM 638 N N . ALA A 1 87 ? 20.956 -25.803 7.140 1.00 96.69 87 ALA A N 1
ATOM 639 C CA . ALA A 1 87 ? 19.590 -25.379 6.815 1.00 96.69 87 ALA A CA 1
ATOM 640 C C . ALA A 1 87 ? 18.537 -26.170 7.607 1.00 96.69 87 ALA A C 1
ATOM 642 O O . ALA A 1 87 ? 17.580 -25.597 8.128 1.00 96.69 87 ALA A O 1
ATOM 643 N N . GLN A 1 88 ? 18.740 -27.481 7.742 1.00 96.88 88 GLN A N 1
ATOM 644 C CA . GLN A 1 88 ? 17.911 -28.335 8.582 1.00 96.88 88 GLN A CA 1
ATOM 645 C C . GLN A 1 88 ? 17.982 -27.900 10.050 1.00 96.88 88 GLN A C 1
ATOM 647 O O . GLN A 1 88 ? 16.943 -27.729 10.675 1.00 96.88 88 GLN A O 1
ATOM 652 N N . MET A 1 89 ? 19.171 -27.615 10.589 1.00 97.12 89 MET A N 1
ATOM 653 C CA . MET A 1 89 ? 19.308 -27.081 11.950 1.00 97.12 89 MET A CA 1
ATOM 654 C C . MET A 1 89 ? 18.560 -25.756 12.145 1.00 97.12 89 MET A C 1
ATOM 656 O O . MET A 1 89 ? 17.878 -25.586 13.159 1.00 97.12 89 MET A O 1
ATOM 660 N N . LEU A 1 90 ? 18.643 -24.829 11.184 1.00 95.62 90 LEU A N 1
ATOM 661 C CA . LEU A 1 90 ? 17.911 -23.559 11.245 1.00 95.62 90 LEU A CA 1
ATOM 662 C C . LEU A 1 90 ? 16.401 -23.795 11.340 1.00 95.62 90 LEU A C 1
ATOM 664 O O . LEU A 1 90 ? 15.735 -23.144 12.149 1.00 95.62 90 LEU A O 1
ATOM 668 N N . HIS A 1 91 ? 15.890 -24.753 10.564 1.00 93.56 91 HIS A N 1
ATOM 669 C CA . HIS A 1 91 ? 14.493 -25.168 10.599 1.00 93.56 91 HIS A CA 1
ATOM 670 C C . HIS A 1 91 ? 14.102 -25.794 11.946 1.00 93.56 91 HIS A C 1
ATOM 672 O O . HIS A 1 91 ? 13.168 -25.323 12.591 1.00 93.56 91 HIS A O 1
ATOM 678 N N . GLU A 1 92 ? 14.837 -26.816 12.390 1.00 91.75 92 GLU A N 1
ATOM 679 C CA . GLU A 1 92 ? 14.525 -27.619 13.582 1.00 91.75 92 GLU A CA 1
ATOM 680 C C . GLU A 1 92 ? 14.592 -26.809 14.881 1.00 91.75 92 GLU A C 1
ATOM 682 O O . GLU A 1 92 ? 13.835 -27.035 15.824 1.00 91.75 92 GLU A O 1
ATOM 687 N N . THR A 1 93 ? 15.501 -25.838 14.942 1.00 92.69 93 THR A N 1
ATOM 688 C CA . THR A 1 93 ? 15.747 -25.047 16.156 1.00 92.69 93 THR A CA 1
ATOM 689 C C . THR A 1 93 ? 15.103 -23.664 16.119 1.00 92.69 93 THR A C 1
ATOM 691 O O . THR A 1 93 ? 15.164 -22.930 17.109 1.00 92.69 93 THR A O 1
ATOM 694 N N . GLY A 1 94 ? 14.524 -23.263 14.984 1.00 91.00 94 GLY A N 1
ATOM 695 C CA . GLY A 1 94 ? 14.056 -21.895 14.774 1.00 91.00 94 GLY A CA 1
ATOM 696 C C . GLY A 1 94 ? 15.184 -20.866 14.908 1.00 91.00 94 GLY A C 1
ATOM 697 O O . GLY A 1 94 ? 15.021 -19.868 15.613 1.00 91.00 94 GLY A O 1
ATOM 698 N N . PHE A 1 95 ? 16.320 -21.101 14.238 1.00 92.38 95 PHE A N 1
ATOM 699 C CA . PHE A 1 95 ? 17.550 -20.293 14.333 1.00 92.38 95 PHE A CA 1
ATOM 700 C C . PHE A 1 95 ? 18.163 -20.293 15.742 1.00 92.38 95 PHE A C 1
ATOM 702 O O . PHE A 1 95 ? 18.515 -19.241 16.272 1.00 92.38 95 PHE A O 1
ATOM 709 N N . LEU A 1 96 ? 18.256 -21.459 16.386 1.00 92.69 96 LEU A N 1
ATOM 710 C CA . LEU A 1 96 ? 18.753 -21.624 17.760 1.00 92.69 96 LEU A CA 1
ATOM 711 C C . LEU A 1 96 ? 17.959 -20.838 18.818 1.00 92.69 96 LEU A C 1
ATOM 713 O O . LEU A 1 96 ? 18.491 -20.527 19.883 1.00 92.69 96 LEU A O 1
ATOM 717 N N . ARG A 1 97 ? 16.696 -20.494 18.537 1.00 88.19 97 ARG A N 1
ATOM 718 C CA . ARG A 1 97 ? 15.801 -19.872 19.527 1.00 88.19 97 ARG A CA 1
ATOM 719 C C . ARG A 1 97 ? 15.046 -20.895 20.358 1.00 88.19 97 ARG A C 1
ATOM 721 O O . ARG A 1 97 ? 14.683 -20.573 21.478 1.00 88.19 97 ARG A O 1
ATOM 728 N N . TYR A 1 98 ? 14.865 -22.102 19.818 1.00 79.56 98 TYR A N 1
ATOM 729 C CA . TYR A 1 98 ? 14.222 -23.239 20.469 1.00 79.56 98 TYR A CA 1
ATOM 730 C C . TYR A 1 98 ? 12.798 -22.899 20.949 1.00 79.56 98 TYR A C 1
ATOM 732 O O . TYR A 1 98 ? 12.580 -22.471 22.074 1.00 79.56 98 TYR A O 1
ATOM 740 N N . GLY A 1 99 ? 11.806 -23.074 20.068 1.00 70.69 99 GLY A N 1
ATOM 741 C CA . GLY A 1 99 ? 10.381 -22.818 20.359 1.00 70.69 99 GLY A CA 1
ATOM 742 C C . GLY A 1 99 ? 9.553 -24.073 20.663 1.00 70.69 99 GLY A C 1
ATOM 743 O O . GLY A 1 99 ? 8.328 -24.002 20.691 1.00 70.69 99 GLY A O 1
ATOM 744 N N . GLY A 1 100 ? 10.208 -25.227 20.814 1.00 75.19 100 GLY A N 1
ATOM 745 C CA . GLY A 1 100 ? 9.573 -26.537 20.967 1.00 75.19 100 GLY A CA 1
ATOM 746 C C . GLY A 1 100 ? 10.021 -27.273 22.230 1.00 75.19 100 GLY A C 1
ATOM 747 O O . GLY A 1 100 ? 10.366 -26.667 23.239 1.00 75.19 100 GLY A O 1
ATOM 748 N N . LEU A 1 101 ? 10.013 -28.607 22.174 1.00 81.00 101 LEU A N 1
ATOM 749 C CA . LEU A 1 101 ? 10.348 -29.465 23.320 1.00 81.00 101 LEU A CA 1
ATOM 750 C C . LEU A 1 101 ? 11.838 -29.420 23.693 1.00 81.00 101 LEU A C 1
ATOM 752 O O . LEU A 1 101 ? 12.178 -29.509 24.870 1.00 81.00 101 LEU A O 1
ATOM 756 N N . VAL A 1 102 ? 12.710 -29.288 22.691 1.00 86.94 102 VAL A N 1
ATOM 757 C CA . VAL A 1 102 ? 14.166 -29.241 22.866 1.00 86.94 102 VAL A CA 1
ATOM 758 C C . VAL A 1 102 ? 14.601 -27.846 23.296 1.00 86.94 102 VAL A C 1
ATOM 760 O O . VAL A 1 102 ? 14.144 -26.856 22.735 1.00 86.94 102 VAL A O 1
ATOM 763 N N . GLN A 1 103 ? 15.521 -27.785 24.251 1.00 85.62 103 GLN A N 1
ATOM 764 C CA . GLN A 1 103 ? 16.005 -26.567 24.888 1.00 85.62 103 GLN A CA 1
ATOM 765 C C . GLN A 1 103 ? 17.437 -26.198 24.456 1.00 85.62 103 GLN A C 1
ATOM 767 O O . GLN A 1 103 ? 18.227 -27.094 24.134 1.00 85.62 103 GLN A O 1
ATOM 772 N N . PRO A 1 104 ? 17.830 -24.905 24.513 1.00 84.25 104 PRO A N 1
ATOM 773 C CA . PRO A 1 104 ? 19.127 -24.442 24.008 1.00 84.25 104 PRO A CA 1
ATOM 774 C C . PRO A 1 104 ? 20.354 -25.131 24.617 1.00 84.25 104 PRO A C 1
ATOM 776 O O . PRO A 1 104 ? 21.347 -25.346 23.922 1.00 84.25 104 PRO A O 1
ATOM 779 N N . TRP A 1 105 ? 20.288 -25.505 25.899 1.00 84.38 105 TRP A N 1
ATOM 780 C CA . TRP A 1 105 ? 21.388 -26.158 26.619 1.00 84.38 105 TRP A CA 1
ATOM 781 C C . TRP A 1 105 ? 21.555 -27.646 26.280 1.00 84.38 105 TRP A C 1
ATOM 783 O O . TRP A 1 105 ? 22.555 -28.246 26.664 1.00 84.38 105 TRP A O 1
ATOM 793 N N . GLN A 1 106 ? 20.596 -28.267 25.582 1.00 92.00 106 GLN A N 1
ATOM 794 C CA . GLN A 1 106 ? 20.668 -29.693 25.245 1.00 92.00 106 GLN A CA 1
ATOM 795 C C . GLN A 1 106 ? 21.655 -29.985 24.107 1.00 92.00 106 GLN A C 1
ATOM 797 O O . GLN A 1 106 ? 21.933 -31.154 23.851 1.00 92.00 106 GLN A O 1
ATOM 802 N N . ASN A 1 107 ? 22.163 -28.969 23.396 1.00 93.50 107 ASN A N 1
ATOM 803 C CA . ASN A 1 107 ? 22.996 -29.140 22.196 1.00 93.50 107 ASN A CA 1
ATOM 804 C C . ASN A 1 107 ? 22.372 -30.103 21.164 1.00 93.50 107 ASN A C 1
ATOM 806 O O . ASN A 1 107 ? 23.072 -30.792 20.431 1.00 93.50 107 ASN A O 1
ATOM 810 N N . ASN A 1 108 ? 21.042 -30.200 21.122 1.00 94.88 108 ASN A N 1
ATOM 811 C CA . ASN A 1 108 ? 20.327 -31.083 20.211 1.00 94.88 108 ASN A CA 1
ATOM 812 C C . ASN A 1 108 ? 19.756 -30.252 19.061 1.00 94.88 108 ASN A C 1
ATOM 814 O O . ASN A 1 108 ? 18.710 -29.621 19.173 1.00 94.88 108 ASN A O 1
ATOM 818 N N . PHE A 1 109 ? 20.504 -30.210 17.964 1.00 95.75 109 PHE A N 1
ATOM 819 C CA . PHE A 1 109 ? 20.254 -29.302 16.844 1.00 95.75 109 PHE A CA 1
ATOM 820 C C . PHE A 1 109 ? 19.287 -29.849 15.791 1.00 95.75 109 PHE A C 1
ATOM 822 O O . PHE A 1 109 ? 19.053 -29.184 14.788 1.00 95.75 109 PHE A O 1
ATOM 829 N N . ALA A 1 110 ? 18.757 -31.056 16.000 1.00 92.94 110 ALA A N 1
ATOM 830 C CA . ALA A 1 110 ? 17.956 -31.755 15.000 1.00 92.94 110 ALA A CA 1
ATOM 831 C C . ALA A 1 110 ? 16.782 -32.549 15.597 1.00 92.94 110 ALA A C 1
ATOM 833 O O . ALA A 1 110 ? 16.313 -33.517 15.004 1.00 92.94 110 ALA A O 1
ATOM 834 N N . GLY A 1 111 ? 16.353 -32.191 16.814 1.00 89.38 111 GLY A N 1
ATOM 835 C CA . GLY A 1 111 ? 15.192 -32.814 17.458 1.00 89.38 111 GLY A CA 1
ATOM 836 C C . GLY A 1 111 ? 15.383 -34.286 17.848 1.00 89.38 111 GLY A C 1
ATOM 837 O O . GLY A 1 111 ? 14.403 -35.006 18.035 1.00 89.38 111 GLY A O 1
ATOM 838 N N . ILE A 1 112 ? 16.624 -34.769 17.975 1.00 90.62 112 ILE A N 1
ATOM 839 C CA . ILE A 1 112 ? 16.922 -36.203 18.081 1.00 90.62 112 ILE A CA 1
ATOM 840 C C . ILE A 1 112 ? 16.286 -36.794 19.345 1.00 90.62 112 ILE A C 1
ATOM 842 O O . ILE A 1 112 ? 16.684 -36.486 20.472 1.00 90.62 112 ILE A O 1
ATOM 846 N N . GLY A 1 113 ? 15.316 -37.689 19.146 1.00 85.12 113 GLY A N 1
ATOM 847 C CA . GLY A 1 113 ? 14.640 -38.431 20.210 1.00 85.12 113 GLY A CA 1
ATOM 848 C C . GLY A 1 113 ? 13.558 -37.659 20.968 1.00 85.12 113 GLY A C 1
ATOM 849 O O . GLY A 1 113 ? 13.062 -38.190 21.960 1.00 85.12 113 GLY A O 1
ATOM 850 N N . ALA A 1 114 ? 13.199 -36.442 20.549 1.00 85.12 114 ALA A N 1
ATOM 851 C CA . ALA A 1 114 ? 12.099 -35.695 21.155 1.00 85.12 114 ALA A CA 1
ATOM 852 C C . ALA A 1 114 ? 10.755 -36.249 20.657 1.00 85.12 114 ALA A C 1
ATOM 854 O O . ALA A 1 114 ? 10.474 -36.212 19.462 1.00 85.12 114 ALA A O 1
ATOM 855 N N . THR A 1 115 ? 9.929 -36.787 21.560 1.00 82.38 115 THR A N 1
ATOM 856 C CA . THR A 1 115 ? 8.667 -37.465 21.186 1.00 82.38 115 THR A CA 1
ATOM 857 C C . THR A 1 115 ? 7.428 -36.922 21.898 1.00 82.38 115 THR A C 1
ATOM 859 O O . THR A 1 115 ? 6.322 -37.370 21.612 1.00 82.38 115 THR A O 1
ATOM 862 N N . GLY A 1 116 ? 7.580 -35.974 22.827 1.00 78.81 116 GLY A N 1
ATOM 863 C CA . GLY A 1 116 ? 6.464 -35.333 23.531 1.00 78.81 116 GLY A CA 1
ATOM 864 C C . GLY A 1 116 ? 6.896 -34.621 24.820 1.00 78.81 116 GLY A C 1
ATOM 865 O O . GLY A 1 116 ? 8.063 -34.714 25.199 1.00 78.81 116 GLY A O 1
ATOM 866 N N . PRO A 1 117 ? 5.975 -33.952 25.540 1.00 73.62 117 PRO A N 1
ATOM 867 C CA . PRO A 1 117 ? 6.284 -33.214 26.774 1.00 73.62 117 PRO A CA 1
ATOM 868 C C . PRO A 1 117 ? 6.977 -34.039 27.875 1.00 73.62 117 PRO A C 1
ATOM 870 O O . PRO A 1 117 ? 7.721 -33.484 28.674 1.00 73.62 117 PRO A O 1
ATOM 873 N N . GLY A 1 118 ? 6.770 -35.362 27.906 1.00 79.00 118 GLY A N 1
ATOM 874 C CA . GLY A 1 118 ? 7.438 -36.284 28.839 1.00 79.00 118 GLY A CA 1
ATOM 875 C C . GLY A 1 118 ? 8.783 -36.847 28.357 1.00 79.00 118 GLY A C 1
ATOM 876 O O . GLY A 1 118 ? 9.410 -37.616 29.078 1.00 79.00 118 GLY A O 1
ATOM 877 N N . ASN A 1 119 ? 9.223 -36.504 27.144 1.00 82.69 119 ASN A N 1
ATOM 878 C CA . ASN A 1 119 ? 10.493 -36.938 26.570 1.00 82.69 119 ASN A CA 1
ATOM 879 C C . ASN A 1 119 ? 11.069 -35.815 25.678 1.00 82.69 119 ASN A C 1
ATOM 881 O O . ASN A 1 119 ? 10.813 -35.805 24.465 1.00 82.69 119 ASN A O 1
ATOM 885 N N . PRO A 1 120 ? 11.841 -34.871 26.258 1.00 80.38 120 PRO A N 1
ATOM 886 C CA . PRO A 1 120 ? 12.355 -33.682 25.567 1.00 80.38 120 PRO A CA 1
ATOM 887 C C . PRO A 1 120 ? 13.514 -33.990 24.603 1.00 80.38 120 PRO A C 1
ATOM 889 O O . PRO A 1 120 ? 14.162 -33.082 24.087 1.00 80.38 120 PRO A O 1
ATOM 892 N N . GLY A 1 121 ? 13.795 -35.270 24.357 1.00 88.56 121 GLY A N 1
ATOM 893 C CA . GLY A 1 121 ? 14.858 -35.721 23.475 1.00 88.56 121 GLY A CA 1
ATOM 894 C C . GLY A 1 121 ? 16.225 -35.791 24.137 1.00 88.56 121 GLY A C 1
ATOM 895 O O . GLY A 1 121 ? 16.391 -35.584 25.339 1.00 88.56 121 GLY A O 1
ATOM 896 N N . ARG A 1 122 ? 17.223 -36.158 23.330 1.00 91.94 122 ARG A N 1
ATOM 897 C CA . ARG A 1 122 ? 18.600 -36.350 23.794 1.00 91.94 122 ARG A CA 1
ATOM 898 C C . ARG A 1 122 ? 19.262 -35.016 24.130 1.00 91.94 122 ARG A C 1
ATOM 900 O O . ARG A 1 122 ? 18.942 -33.995 23.526 1.00 91.94 122 ARG A O 1
ATOM 907 N N . SER A 1 123 ? 20.222 -35.069 25.046 1.00 94.75 123 SER A N 1
ATOM 908 C CA . SER A 1 123 ? 21.123 -33.963 25.365 1.00 94.75 123 SER A CA 1
ATOM 909 C C . SER A 1 123 ? 22.559 -34.389 25.094 1.00 94.75 123 SER A C 1
ATOM 911 O O . SER A 1 123 ? 22.939 -35.514 25.426 1.00 94.75 123 SER A O 1
ATOM 913 N N . TYR A 1 124 ? 23.346 -33.497 24.504 1.00 95.12 124 TYR A N 1
ATOM 914 C CA . TYR A 1 124 ? 24.739 -33.737 24.149 1.00 95.12 124 TYR A CA 1
ATOM 915 C C . TYR A 1 124 ? 25.672 -32.864 25.002 1.00 95.12 124 TYR A C 1
ATOM 917 O O . TYR A 1 124 ? 25.346 -31.698 25.247 1.00 95.12 124 TYR A O 1
ATOM 925 N N . PRO A 1 125 ? 26.825 -33.393 25.458 1.00 93.50 125 PRO A N 1
ATOM 926 C CA . PRO A 1 125 ? 27.718 -32.672 26.370 1.00 93.50 125 PRO A CA 1
ATOM 927 C C . PRO A 1 125 ? 28.265 -31.353 25.815 1.00 93.50 125 PRO A C 1
ATOM 929 O O . PRO A 1 125 ? 28.503 -30.422 26.579 1.00 93.50 125 PRO A O 1
ATOM 932 N N . SER A 1 126 ? 28.446 -31.255 24.496 1.00 92.94 126 SER A N 1
ATOM 933 C CA . SER A 1 126 ? 28.929 -30.045 23.834 1.00 92.94 126 SER A CA 1
ATOM 934 C C . SER A 1 126 ? 28.207 -29.772 22.515 1.00 92.94 126 SER A C 1
ATOM 936 O O . SER A 1 126 ? 27.614 -30.669 21.911 1.00 92.94 126 SER A O 1
ATOM 938 N N . MET A 1 127 ? 28.312 -28.530 22.029 1.00 93.56 127 MET A N 1
ATOM 939 C CA . MET A 1 127 ? 27.869 -28.144 20.685 1.00 93.56 127 MET A CA 1
ATOM 940 C C . MET A 1 127 ? 28.480 -29.063 19.615 1.00 93.56 127 MET A C 1
ATOM 942 O O . MET A 1 127 ? 27.777 -29.526 18.722 1.00 93.56 127 MET A O 1
ATOM 946 N N . ASN A 1 128 ? 29.772 -29.385 19.724 1.00 91.25 128 ASN A N 1
ATOM 947 C CA . ASN A 1 128 ? 30.442 -30.270 18.774 1.00 91.25 128 ASN A CA 1
ATOM 948 C C . ASN A 1 128 ? 29.849 -31.688 18.774 1.00 91.25 128 ASN A C 1
ATOM 950 O O . ASN A 1 128 ? 29.634 -32.247 17.700 1.00 91.25 128 ASN A O 1
ATOM 954 N N . ASP A 1 129 ? 29.535 -32.244 19.947 1.00 93.19 129 ASP A N 1
ATOM 955 C CA . ASP A 1 129 ? 28.912 -33.573 20.059 1.00 93.19 129 ASP A CA 1
ATOM 956 C C . ASP A 1 129 ? 27.491 -33.581 19.488 1.00 93.19 129 ASP A C 1
ATOM 958 O O . ASP A 1 129 ? 27.081 -34.541 18.838 1.00 93.19 129 ASP A O 1
ATOM 962 N N . GLY A 1 130 ? 26.755 -32.485 19.682 1.00 97.12 130 GLY A N 1
ATOM 963 C CA . GLY A 1 130 ? 25.434 -32.277 19.097 1.00 97.12 130 GLY A CA 1
ATOM 964 C C . GLY A 1 130 ? 25.449 -32.237 17.572 1.00 97.12 130 GLY A C 1
ATOM 965 O O . GLY A 1 130 ? 24.652 -32.912 16.917 1.00 97.12 130 GLY A O 1
ATOM 966 N N . VAL A 1 131 ? 26.379 -31.473 16.990 1.00 97.50 131 VAL A N 1
ATOM 967 C CA . VAL A 1 131 ? 26.563 -31.406 15.530 1.00 97.50 131 VAL A CA 1
ATOM 968 C C . VAL A 1 131 ? 27.036 -32.752 14.982 1.00 97.50 131 VAL A C 1
ATOM 970 O O . VAL A 1 131 ? 26.509 -33.217 13.973 1.00 97.50 131 VAL A O 1
ATOM 973 N N . TYR A 1 132 ? 27.967 -33.422 15.666 1.00 95.44 132 TYR A N 1
ATOM 974 C CA . TYR A 1 132 ? 28.396 -34.772 15.303 1.00 95.44 132 TYR A CA 1
ATOM 975 C C . TYR A 1 132 ? 27.221 -35.753 15.281 1.00 95.44 132 TYR A C 1
ATOM 977 O O . TYR A 1 132 ? 27.060 -36.495 14.316 1.00 95.44 132 TYR A O 1
ATOM 985 N N . ALA A 1 133 ? 26.367 -35.733 16.307 1.00 97.12 133 ALA A N 1
ATOM 986 C CA . ALA A 1 133 ? 25.204 -36.607 16.379 1.00 97.12 133 ALA A CA 1
ATOM 987 C C . ALA A 1 133 ? 24.184 -36.331 15.264 1.00 97.12 133 ALA A C 1
ATOM 989 O O . ALA A 1 133 ? 23.601 -37.275 14.730 1.00 97.12 133 ALA A O 1
ATOM 990 N N . HIS A 1 134 ? 24.000 -35.063 14.882 1.00 97.81 134 HIS A N 1
ATOM 991 C CA . HIS A 1 134 ? 23.180 -34.694 13.729 1.00 97.81 134 HIS A CA 1
ATOM 992 C C . HIS A 1 134 ? 23.728 -35.325 12.439 1.00 97.81 134 HIS A C 1
ATOM 994 O O . HIS A 1 134 ? 22.993 -36.023 11.737 1.00 97.81 134 HIS A O 1
ATOM 1000 N N . TYR A 1 135 ? 25.027 -35.167 12.165 1.00 97.69 135 TYR A N 1
ATOM 1001 C CA . TYR A 1 135 ? 25.654 -35.777 10.990 1.00 97.69 135 TYR A CA 1
ATOM 1002 C C . TYR A 1 135 ? 25.649 -37.303 11.022 1.00 97.69 135 TYR A C 1
ATOM 1004 O O . TYR A 1 135 ? 25.362 -37.912 10.000 1.00 97.69 135 TYR A O 1
ATOM 1012 N N . ALA A 1 136 ? 25.906 -37.928 12.172 1.00 96.06 136 ALA A N 1
ATOM 1013 C CA . ALA A 1 136 ? 25.866 -39.382 12.309 1.00 96.06 136 ALA A CA 1
ATOM 1014 C C . ALA A 1 136 ? 24.471 -39.948 11.995 1.00 96.06 136 ALA A C 1
ATOM 1016 O O . ALA A 1 136 ? 24.344 -41.019 11.401 1.00 96.06 136 ALA A O 1
ATOM 1017 N N . LEU A 1 137 ? 23.409 -39.221 12.358 1.00 96.38 137 LEU A N 1
ATOM 1018 C CA . LEU A 1 137 ? 22.053 -39.620 12.007 1.00 96.38 137 LEU A CA 1
ATOM 1019 C C . LEU A 1 137 ? 21.776 -39.418 10.510 1.00 96.38 137 LEU A C 1
ATOM 1021 O O . LEU A 1 137 ? 21.224 -40.317 9.877 1.00 96.38 137 LEU A O 1
ATOM 1025 N N . LEU A 1 138 ? 22.191 -38.291 9.922 1.00 97.00 138 LEU A N 1
ATOM 1026 C CA . LEU A 1 138 ? 22.087 -38.070 8.473 1.00 97.00 138 LEU A CA 1
ATOM 1027 C C . LEU A 1 138 ? 22.847 -39.136 7.672 1.00 97.00 138 LEU A C 1
ATOM 1029 O O . LEU A 1 138 ? 22.307 -39.665 6.704 1.00 97.00 138 LEU A O 1
ATOM 1033 N N . ASP A 1 139 ? 24.050 -39.505 8.106 1.00 95.50 139 ASP A N 1
ATOM 1034 C CA . ASP A 1 139 ? 24.866 -40.574 7.526 1.00 95.50 139 ASP A CA 1
ATOM 1035 C C . ASP A 1 139 ? 24.110 -41.910 7.489 1.00 95.50 139 ASP A C 1
ATOM 1037 O O . ASP A 1 139 ? 23.988 -42.532 6.430 1.00 95.50 139 ASP A O 1
ATOM 1041 N N . TYR A 1 140 ? 23.477 -42.290 8.604 1.00 95.38 140 TYR A N 1
ATOM 1042 C CA . TYR A 1 140 ? 22.619 -43.473 8.665 1.00 95.38 140 TYR A CA 1
ATOM 1043 C C . TYR A 1 140 ? 21.456 -43.408 7.657 1.00 95.38 140 TYR A C 1
ATOM 1045 O O . TYR A 1 140 ? 21.199 -44.377 6.936 1.00 95.38 140 TYR A O 1
ATOM 1053 N N . TYR A 1 141 ? 20.761 -42.272 7.544 1.00 94.31 141 TYR A N 1
ATOM 1054 C CA . TYR A 1 141 ? 19.681 -42.125 6.561 1.00 94.31 141 TYR A CA 1
ATOM 1055 C C . TYR A 1 141 ? 20.187 -42.230 5.118 1.00 94.31 141 TYR A C 1
ATOM 1057 O O . TYR A 1 141 ? 19.594 -42.950 4.310 1.00 94.31 141 TYR A O 1
ATOM 1065 N N . ILE A 1 142 ? 21.289 -41.556 4.801 1.00 93.38 142 ILE A N 1
ATOM 1066 C CA . ILE A 1 142 ? 21.813 -41.445 3.439 1.00 93.38 142 ILE A CA 1
ATOM 1067 C C . ILE A 1 142 ? 22.425 -42.766 2.975 1.00 93.38 142 ILE A C 1
ATOM 1069 O O . ILE A 1 142 ? 22.076 -43.266 1.901 1.00 93.38 142 ILE A O 1
ATOM 1073 N N . TYR A 1 143 ? 23.323 -43.341 3.774 1.00 91.69 143 TYR A N 1
ATOM 1074 C CA . TYR A 1 143 ? 24.163 -44.456 3.343 1.00 91.69 143 TYR A CA 1
ATOM 1075 C C . TYR A 1 143 ? 23.637 -45.821 3.779 1.00 91.69 143 TYR A C 1
ATOM 1077 O O . TYR A 1 143 ? 23.844 -46.792 3.053 1.00 91.69 143 TYR A O 1
ATOM 1085 N N . VAL A 1 144 ? 22.915 -45.908 4.902 1.00 93.38 144 VAL A N 1
ATOM 1086 C CA . VAL A 1 144 ? 22.342 -47.182 5.374 1.00 93.38 144 VAL A CA 1
ATOM 1087 C C . VAL A 1 144 ? 20.902 -47.358 4.898 1.00 93.38 144 VAL A C 1
ATOM 1089 O O . VAL A 1 144 ? 20.551 -48.421 4.392 1.00 93.38 144 VAL A O 1
ATOM 1092 N N . ARG A 1 145 ? 20.058 -46.322 5.010 1.00 94.00 145 ARG A N 1
ATOM 1093 C CA . ARG A 1 145 ? 18.650 -46.391 4.568 1.00 94.00 145 ARG A CA 1
ATOM 1094 C C . ARG A 1 145 ? 18.423 -45.996 3.108 1.00 94.00 145 ARG A C 1
ATOM 1096 O O . ARG A 1 145 ? 17.314 -46.171 2.609 1.00 94.00 145 ARG A O 1
ATOM 1103 N N . GLY A 1 146 ? 19.442 -45.478 2.423 1.00 92.88 146 GLY A N 1
ATOM 1104 C CA . GLY A 1 146 ? 19.362 -45.093 1.011 1.00 92.88 146 GLY A CA 1
ATOM 1105 C C . GLY A 1 146 ? 18.542 -43.826 0.735 1.00 92.88 146 GLY A C 1
ATOM 1106 O O . GLY A 1 146 ? 18.168 -43.587 -0.413 1.00 92.88 146 GLY A O 1
ATOM 1107 N N . ILE A 1 147 ? 18.269 -43.003 1.751 1.00 93.44 147 ILE A N 1
ATOM 1108 C CA . ILE A 1 147 ? 17.532 -41.740 1.630 1.00 93.44 147 ILE A CA 1
ATOM 1109 C C . ILE A 1 147 ? 18.498 -40.635 1.198 1.00 93.44 147 ILE A C 1
ATOM 1111 O O . ILE A 1 147 ? 19.121 -39.962 2.013 1.00 93.44 147 ILE A O 1
ATOM 1115 N N . ARG A 1 148 ? 18.673 -40.485 -0.117 1.00 92.31 148 ARG A N 1
ATOM 1116 C CA . ARG A 1 148 ? 19.753 -39.661 -0.686 1.00 92.31 148 ARG A CA 1
ATOM 1117 C C . ARG A 1 148 ? 19.392 -38.197 -0.912 1.00 92.31 148 ARG A C 1
ATOM 1119 O O . ARG A 1 148 ? 20.306 -37.387 -1.030 1.00 92.31 148 ARG A O 1
ATOM 1126 N N . THR A 1 149 ? 18.109 -37.857 -1.006 1.00 95.25 149 THR A N 1
ATOM 1127 C CA . THR A 1 149 ? 17.652 -36.500 -1.337 1.00 95.25 149 THR A CA 1
ATOM 1128 C C . THR A 1 149 ? 17.041 -35.793 -0.139 1.00 95.25 149 THR A C 1
ATOM 1130 O O . THR A 1 149 ? 16.533 -36.431 0.784 1.00 95.25 149 THR A O 1
ATOM 1133 N N . LEU A 1 150 ? 17.043 -34.461 -0.185 1.00 92.12 150 LEU A N 1
ATOM 1134 C CA . LEU A 1 150 ? 16.458 -33.623 0.857 1.00 92.12 150 LEU A CA 1
ATOM 1135 C C . LEU A 1 150 ? 14.959 -33.908 1.065 1.00 92.12 150 LEU A C 1
ATOM 1137 O O . LEU A 1 150 ? 14.492 -34.035 2.195 1.00 92.12 150 LEU A O 1
ATOM 1141 N N . GLY A 1 151 ? 14.211 -34.085 -0.026 1.00 90.19 151 GLY A N 1
ATOM 1142 C CA . GLY A 1 151 ? 12.802 -34.480 -0.006 1.00 90.19 151 GLY A CA 1
ATOM 1143 C C . GLY A 1 151 ? 12.570 -35.877 0.568 1.00 90.19 151 GLY A C 1
ATOM 1144 O O . GLY A 1 151 ? 11.553 -36.099 1.221 1.00 90.19 151 GLY A O 1
ATOM 1145 N N . GLY A 1 152 ? 13.527 -36.796 0.407 1.00 91.69 152 GLY A N 1
ATOM 1146 C CA . GLY A 1 152 ? 13.442 -38.153 0.952 1.00 91.69 152 GLY A CA 1
ATOM 1147 C C . GLY A 1 152 ? 13.441 -38.217 2.486 1.00 91.69 152 GLY A C 1
ATOM 1148 O O . GLY A 1 152 ? 12.990 -39.210 3.057 1.00 91.69 152 GLY A O 1
ATOM 1149 N N . LEU A 1 153 ? 13.899 -37.157 3.165 1.00 91.62 153 LEU A N 1
ATOM 1150 C CA . LEU A 1 153 ? 13.788 -37.035 4.623 1.00 91.62 153 LEU A CA 1
ATOM 1151 C C . LEU A 1 153 ? 12.332 -36.828 5.082 1.00 91.62 153 LEU A C 1
ATOM 1153 O O . LEU A 1 153 ? 11.995 -37.124 6.231 1.00 91.62 153 LEU A O 1
ATOM 1157 N N . GLY A 1 154 ? 11.444 -36.356 4.201 1.00 88.19 154 GLY A N 1
ATOM 1158 C CA . GLY A 1 154 ? 10.014 -36.253 4.484 1.00 88.19 154 GLY A CA 1
ATOM 1159 C C . GLY A 1 154 ? 9.384 -37.631 4.706 1.00 88.19 154 GLY A C 1
ATOM 1160 O O . GLY A 1 154 ? 9.570 -38.547 3.910 1.00 88.19 154 GLY A O 1
ATOM 1161 N N . GLY A 1 155 ? 8.656 -37.801 5.810 1.00 80.56 155 GLY A N 1
ATOM 1162 C CA . GLY A 1 155 ? 8.012 -39.063 6.187 1.00 80.56 155 GLY A CA 1
ATOM 1163 C C . GLY A 1 155 ? 8.952 -40.082 6.840 1.00 80.56 155 GLY A C 1
ATOM 1164 O O . GLY A 1 155 ? 8.495 -41.142 7.263 1.00 80.56 155 GLY A O 1
ATOM 1165 N N . THR A 1 156 ? 10.251 -39.779 6.952 1.00 84.19 156 THR A N 1
ATOM 1166 C CA . THR A 1 156 ? 11.247 -40.653 7.593 1.00 84.19 156 THR A CA 1
ATOM 1167 C C . THR A 1 156 ? 11.965 -39.957 8.747 1.00 84.19 156 THR A C 1
ATOM 1169 O O . THR A 1 156 ? 11.987 -40.495 9.850 1.00 84.19 156 THR A O 1
ATOM 1172 N N . TRP A 1 157 ? 12.489 -38.752 8.512 1.00 87.44 157 TRP A N 1
ATOM 1173 C CA . TRP A 1 157 ? 13.050 -37.874 9.538 1.00 87.44 157 TRP A CA 1
ATOM 1174 C C . TRP A 1 157 ? 11.951 -37.113 10.285 1.00 87.44 157 TRP A C 1
ATOM 1176 O O . TRP A 1 157 ? 11.927 -37.087 11.511 1.00 87.44 157 TRP A O 1
ATOM 1186 N N . ALA A 1 158 ? 11.013 -36.529 9.535 1.00 81.62 158 ALA A N 1
ATOM 1187 C CA . ALA A 1 158 ? 9.863 -35.801 10.060 1.00 81.62 158 ALA A CA 1
ATOM 1188 C C . ALA A 1 158 ? 8.566 -36.514 9.657 1.00 81.62 158 ALA A C 1
ATOM 1190 O O . ALA A 1 158 ? 8.374 -36.811 8.480 1.00 81.62 158 ALA A O 1
ATOM 1191 N N . VAL A 1 159 ? 7.658 -36.760 10.605 1.00 76.12 159 VAL A N 1
ATOM 1192 C CA . VAL A 1 159 ? 6.365 -37.432 10.370 1.00 76.12 159 VAL A CA 1
ATOM 1193 C C . VAL A 1 159 ? 5.228 -36.485 10.782 1.00 76.12 159 VAL A C 1
ATOM 1195 O O . VAL A 1 159 ? 5.280 -35.959 11.892 1.00 76.12 159 VAL A O 1
ATOM 1198 N N . PRO A 1 160 ? 4.218 -36.224 9.921 1.00 70.19 160 PRO A N 1
ATOM 1199 C CA . PRO A 1 160 ? 3.980 -36.828 8.600 1.00 70.19 160 PRO A CA 1
ATOM 1200 C C . PRO A 1 160 ? 4.888 -36.299 7.468 1.00 70.19 160 PRO A C 1
ATOM 1202 O O . PRO A 1 160 ? 4.937 -36.896 6.400 1.00 70.19 160 PRO A O 1
ATOM 1205 N N . GLY A 1 161 ? 5.645 -35.215 7.688 1.00 77.62 161 GLY A N 1
ATOM 1206 C CA . GLY A 1 161 ? 6.781 -34.829 6.831 1.00 77.62 161 GLY A CA 1
ATOM 1207 C C . GLY A 1 161 ? 6.478 -34.180 5.478 1.00 77.62 161 GLY A C 1
ATOM 1208 O O . GLY A 1 161 ? 7.412 -33.931 4.714 1.00 77.62 161 GLY A O 1
ATOM 1209 N N . HIS A 1 162 ? 5.217 -33.872 5.165 1.00 80.62 162 HIS A N 1
ATOM 1210 C CA . HIS A 1 162 ? 4.853 -33.200 3.913 1.00 80.62 162 HIS A CA 1
ATOM 1211 C C . HIS A 1 162 ? 5.583 -31.851 3.756 1.00 80.62 162 HIS A C 1
ATOM 1213 O O . HIS A 1 162 ? 5.653 -31.053 4.697 1.00 80.62 162 HIS A O 1
ATOM 1219 N N . GLY A 1 163 ? 6.181 -31.622 2.581 1.00 82.44 163 GLY A N 1
ATOM 1220 C CA . GLY A 1 163 ? 6.924 -30.395 2.255 1.00 82.44 163 GLY A CA 1
ATOM 1221 C C . GLY A 1 163 ? 8.160 -30.134 3.128 1.00 82.44 163 GLY A C 1
ATOM 1222 O O . GLY A 1 163 ? 8.638 -29.005 3.201 1.00 82.44 163 GLY A O 1
ATOM 1223 N N . TYR A 1 164 ? 8.663 -31.134 3.864 1.00 87.50 164 TYR A N 1
ATOM 1224 C CA . TYR A 1 164 ? 9.830 -30.961 4.737 1.00 87.50 164 TYR A CA 1
ATOM 1225 C C . TYR A 1 164 ? 11.086 -30.571 3.949 1.00 87.50 164 TYR A C 1
ATOM 1227 O O . TYR A 1 164 ? 11.736 -29.579 4.277 1.00 87.50 164 TYR A O 1
ATOM 1235 N N . GLY A 1 165 ? 11.380 -31.291 2.862 1.00 88.44 165 GLY A N 1
ATOM 1236 C CA . GLY A 1 165 ? 12.543 -30.991 2.031 1.00 88.44 165 GLY A CA 1
ATOM 1237 C C . GLY A 1 165 ? 12.469 -29.613 1.369 1.00 88.44 165 GLY A C 1
ATOM 1238 O O . GLY A 1 165 ? 13.469 -28.902 1.338 1.00 88.44 165 GLY A O 1
ATOM 1239 N N . ASP A 1 166 ? 11.282 -29.194 0.921 1.00 86.62 166 ASP A N 1
ATOM 1240 C CA . ASP A 1 166 ? 11.071 -27.864 0.336 1.00 86.62 166 ASP A CA 1
ATOM 1241 C C . ASP A 1 166 ? 11.331 -26.752 1.358 1.00 86.62 166 ASP A C 1
ATOM 1243 O O . ASP A 1 166 ? 11.992 -25.763 1.049 1.00 86.62 166 ASP A O 1
ATOM 1247 N N . ARG A 1 167 ? 10.895 -26.941 2.611 1.00 88.62 167 ARG A N 1
ATOM 1248 C CA . ARG A 1 167 ? 11.171 -25.993 3.701 1.00 88.62 167 ARG A CA 1
ATOM 1249 C C . ARG A 1 167 ? 12.662 -25.871 4.000 1.00 88.62 167 ARG A C 1
ATOM 1251 O O . ARG A 1 167 ? 13.143 -24.758 4.179 1.00 88.62 167 ARG A O 1
ATOM 1258 N N . ILE A 1 168 ? 13.412 -26.974 4.009 1.00 93.75 168 ILE A N 1
ATOM 1259 C CA . ILE A 1 168 ? 14.871 -26.907 4.191 1.00 93.75 168 ILE A CA 1
ATOM 1260 C C . ILE A 1 168 ? 15.543 -26.227 2.990 1.00 93.75 168 ILE A C 1
ATOM 1262 O O . ILE A 1 168 ? 16.453 -25.417 3.170 1.00 93.75 168 ILE A O 1
ATOM 1266 N N . ALA A 1 169 ? 15.075 -26.503 1.770 1.00 88.12 169 ALA A N 1
ATOM 1267 C CA . ALA A 1 169 ? 15.599 -25.872 0.563 1.00 88.12 169 ALA A CA 1
ATOM 1268 C C . ALA A 1 169 ? 15.444 -24.341 0.600 1.00 88.12 169 ALA A C 1
ATOM 1270 O O . ALA A 1 169 ? 16.334 -23.635 0.124 1.00 88.12 169 ALA A O 1
ATOM 1271 N N . VAL A 1 170 ? 14.374 -23.812 1.211 1.00 83.75 170 VAL A N 1
ATOM 1272 C CA . VAL A 1 170 ? 14.216 -22.364 1.445 1.00 83.75 170 VAL A CA 1
ATOM 1273 C C . VAL A 1 170 ? 15.395 -21.815 2.251 1.00 83.75 170 VAL A C 1
ATOM 1275 O O . VAL A 1 170 ? 16.088 -20.932 1.750 1.00 83.75 170 VAL A O 1
ATOM 1278 N N . TYR A 1 171 ? 15.694 -22.380 3.424 1.00 90.12 171 TYR A N 1
ATOM 1279 C CA . TYR A 1 171 ? 16.815 -21.919 4.257 1.00 90.12 171 TYR A CA 1
ATOM 1280 C C . TYR A 1 171 ? 18.172 -22.071 3.557 1.00 90.12 171 TYR A C 1
ATOM 1282 O O . TYR A 1 171 ? 19.012 -21.174 3.618 1.00 90.12 171 TYR A O 1
ATOM 1290 N N . ALA A 1 172 ? 18.393 -23.177 2.839 1.00 88.88 172 ALA A N 1
ATOM 1291 C CA . ALA A 1 172 ? 19.627 -23.388 2.079 1.00 88.88 172 ALA A CA 1
ATOM 1292 C C . ALA A 1 172 ? 19.828 -22.316 0.992 1.00 88.88 172 ALA A C 1
ATOM 1294 O O . ALA A 1 172 ? 20.945 -21.844 0.768 1.00 88.88 172 ALA A O 1
ATOM 1295 N N . ASN A 1 173 ? 18.743 -21.903 0.334 1.00 83.94 173 ASN A N 1
ATOM 1296 C CA . ASN A 1 173 ? 18.770 -20.824 -0.645 1.00 83.94 173 ASN A CA 1
ATOM 1297 C C . ASN A 1 173 ? 18.925 -19.444 0.008 1.00 83.94 173 ASN A C 1
ATOM 1299 O O . ASN A 1 173 ? 19.606 -18.594 -0.558 1.00 83.94 173 ASN A O 1
ATOM 1303 N N . GLU A 1 174 ? 18.344 -19.199 1.184 1.00 80.75 174 GLU A N 1
ATOM 1304 C CA . GLU A 1 174 ? 18.556 -17.956 1.943 1.00 80.75 174 GLU A CA 1
ATOM 1305 C C . GLU A 1 174 ? 20.042 -17.774 2.292 1.00 80.75 174 GLU A C 1
ATOM 1307 O O . GLU A 1 174 ? 20.629 -16.757 1.924 1.00 80.75 174 GLU A O 1
ATOM 1312 N N . MET A 1 175 ? 20.694 -18.808 2.836 1.00 87.00 175 MET A N 1
ATOM 1313 C CA . MET A 1 175 ? 22.134 -18.779 3.133 1.00 87.00 175 MET A CA 1
ATOM 1314 C C . MET A 1 175 ? 23.010 -18.565 1.891 1.00 87.00 175 MET A C 1
ATOM 1316 O O . MET A 1 175 ? 24.019 -17.868 1.954 1.00 87.00 175 MET A O 1
ATOM 1320 N N . ARG A 1 176 ? 22.630 -19.136 0.738 1.00 76.69 176 ARG A N 1
ATOM 1321 C CA . ARG A 1 176 ? 23.324 -18.918 -0.550 1.00 76.69 176 ARG A CA 1
ATOM 1322 C C . ARG A 1 176 ? 23.244 -17.486 -1.046 1.00 76.69 176 ARG A C 1
ATOM 1324 O O . ARG A 1 176 ? 24.168 -17.021 -1.708 1.00 76.69 176 ARG A O 1
ATOM 1331 N N . ASN A 1 177 ? 22.148 -16.809 -0.733 1.00 62.50 177 ASN A N 1
ATOM 1332 C CA . ASN A 1 177 ? 21.923 -15.425 -1.118 1.00 62.50 177 ASN A CA 1
ATOM 1333 C C . ASN A 1 177 ? 22.519 -14.433 -0.108 1.00 62.50 177 ASN A C 1
ATOM 1335 O O . ASN A 1 177 ? 22.554 -13.234 -0.386 1.00 62.50 177 ASN A O 1
ATOM 1339 N N . TYR A 1 178 ? 23.030 -14.921 1.027 1.00 55.38 178 TYR A N 1
ATOM 1340 C CA . TYR A 1 178 ? 23.756 -14.111 1.990 1.00 55.38 178 TYR A CA 1
ATOM 1341 C C . TYR A 1 178 ? 25.199 -13.860 1.511 1.00 55.38 178 TYR A C 1
ATOM 1343 O O . TYR A 1 178 ? 25.982 -14.794 1.310 1.00 55.38 178 TYR A O 1
ATOM 1351 N N . SER A 1 179 ? 25.572 -12.584 1.354 1.00 49.00 179 SER A N 1
ATOM 1352 C CA . SER A 1 179 ? 26.949 -12.147 1.081 1.00 49.00 179 SER A CA 1
ATOM 1353 C C . SER A 1 179 ? 27.484 -11.342 2.274 1.00 49.00 179 SER A C 1
ATOM 1355 O O . SER A 1 179 ? 26.959 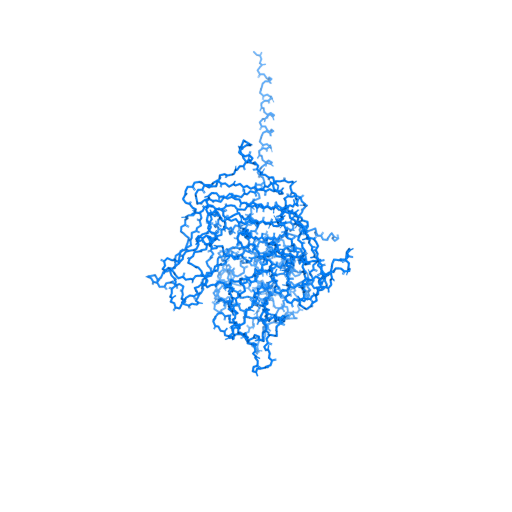-10.258 2.535 1.00 49.00 179 SER A O 1
ATOM 1357 N N . PRO A 1 180 ? 28.536 -11.806 2.983 1.00 46.81 180 PRO A N 1
ATOM 1358 C CA . PRO A 1 180 ? 29.122 -11.095 4.128 1.00 46.81 180 PRO A CA 1
ATOM 1359 C C . PRO A 1 180 ? 29.769 -9.738 3.790 1.00 46.81 180 PRO A C 1
ATOM 1361 O O . PRO A 1 180 ? 30.093 -8.974 4.693 1.00 46.81 180 PRO A O 1
ATOM 1364 N N . ALA A 1 181 ? 29.923 -9.407 2.504 1.00 38.69 181 ALA A N 1
ATOM 1365 C CA . ALA A 1 181 ? 30.299 -8.083 2.021 1.00 38.69 181 ALA A CA 1
ATOM 1366 C C . ALA A 1 181 ? 29.411 -7.703 0.821 1.00 38.69 181 ALA A C 1
ATOM 1368 O O . ALA A 1 181 ? 29.319 -8.456 -0.150 1.00 38.69 181 ALA A O 1
ATOM 1369 N N . GLY A 1 182 ? 28.748 -6.541 0.874 1.00 50.88 182 GLY A N 1
ATOM 1370 C CA . GLY A 1 182 ? 28.006 -5.985 -0.267 1.00 50.88 182 GLY A CA 1
ATOM 1371 C C . GLY A 1 182 ? 26.519 -6.332 -0.374 1.00 50.88 182 GLY A C 1
ATOM 1372 O O . GLY A 1 182 ? 25.983 -6.351 -1.482 1.00 50.88 182 GLY A O 1
ATOM 1373 N N . TYR A 1 183 ? 25.833 -6.568 0.747 1.00 50.97 183 TYR A N 1
ATOM 1374 C CA . TYR A 1 183 ? 24.375 -6.678 0.741 1.00 50.97 183 TYR A CA 1
ATOM 1375 C C . TYR A 1 183 ? 23.728 -5.317 0.442 1.00 50.97 183 TYR A C 1
ATOM 1377 O O . TYR A 1 183 ? 23.948 -4.337 1.157 1.00 50.97 183 TYR A O 1
ATOM 1385 N N . TRP A 1 184 ? 22.943 -5.261 -0.634 1.00 56.12 184 TRP A N 1
ATOM 1386 C CA . TRP A 1 184 ? 22.116 -4.107 -0.971 1.00 56.12 184 TRP A CA 1
ATOM 1387 C C . TRP A 1 184 ? 20.760 -4.266 -0.297 1.00 56.12 184 TRP A C 1
ATOM 1389 O O . TRP A 1 184 ? 19.950 -5.079 -0.759 1.00 56.12 184 TRP A O 1
ATOM 1399 N N . LYS A 1 185 ? 20.513 -3.468 0.742 1.00 68.06 185 LYS A N 1
ATOM 1400 C CA . LYS A 1 185 ? 19.154 -3.247 1.233 1.00 68.06 185 LYS A CA 1
ATOM 1401 C C . LYS A 1 185 ? 18.390 -2.437 0.195 1.00 68.06 185 LYS A C 1
ATOM 1403 O O . LYS A 1 185 ? 18.994 -1.719 -0.608 1.00 68.06 185 LYS A O 1
ATOM 1408 N N . GLY A 1 186 ? 17.071 -2.567 0.179 1.00 72.50 186 GLY A N 1
ATOM 1409 C CA . GLY A 1 186 ? 16.239 -1.745 -0.684 1.00 72.50 186 GLY A CA 1
ATOM 1410 C C . GLY A 1 186 ? 14.874 -1.468 -0.093 1.00 72.50 186 GLY A C 1
ATOM 1411 O O . GLY A 1 186 ? 14.381 -2.235 0.731 1.00 72.50 186 GLY A O 1
ATOM 1412 N N . ASN A 1 187 ? 14.307 -0.357 -0.536 1.00 82.81 187 ASN A N 1
ATOM 1413 C CA . ASN A 1 187 ? 12.957 0.070 -0.233 1.00 82.81 187 ASN A CA 1
ATOM 1414 C C . ASN A 1 187 ? 12.238 0.410 -1.544 1.00 82.81 187 ASN A C 1
ATOM 1416 O O . ASN A 1 187 ? 12.864 0.830 -2.523 1.00 82.81 187 ASN A O 1
ATOM 1420 N N . PHE A 1 188 ? 10.940 0.150 -1.556 1.00 87.31 188 PHE A N 1
ATOM 1421 C CA . PHE A 1 188 ? 10.043 0.347 -2.677 1.00 87.31 188 PHE A CA 1
ATOM 1422 C C . PHE A 1 188 ? 8.804 1.075 -2.155 1.00 87.31 188 PHE A C 1
ATOM 1424 O O . PHE A 1 188 ? 8.293 0.696 -1.106 1.00 87.31 188 PHE A O 1
ATOM 1431 N N . ASN A 1 189 ? 8.322 2.066 -2.899 1.00 90.50 189 ASN A N 1
ATOM 1432 C CA . ASN A 1 189 ? 7.032 2.705 -2.663 1.00 90.50 189 ASN A CA 1
ATOM 1433 C C . ASN A 1 189 ? 6.378 3.009 -4.011 1.00 90.50 189 ASN A C 1
ATOM 1435 O O . ASN A 1 189 ? 7.052 3.486 -4.928 1.00 90.50 189 ASN A O 1
ATOM 1439 N N . GLU A 1 190 ? 5.064 2.820 -4.119 1.00 90.81 190 GLU A N 1
ATOM 1440 C CA . GLU A 1 190 ? 4.307 3.253 -5.292 1.00 90.81 190 GLU A CA 1
ATOM 1441 C C . GLU A 1 190 ? 2.982 3.920 -4.914 1.00 90.81 190 GLU A C 1
ATOM 1443 O O . GLU A 1 190 ? 2.143 3.322 -4.249 1.00 90.81 190 GLU A O 1
ATOM 1448 N N . THR A 1 191 ? 2.790 5.165 -5.357 1.00 88.44 191 THR A N 1
ATOM 1449 C CA . THR A 1 191 ? 1.593 5.965 -5.066 1.00 88.44 191 THR A CA 1
ATOM 1450 C C . THR A 1 191 ? 0.788 6.254 -6.335 1.00 88.44 191 THR A C 1
ATOM 1452 O O . THR A 1 191 ? 1.345 6.692 -7.344 1.00 88.44 191 THR A O 1
ATOM 1455 N N . PRO A 1 192 ? -0.540 6.047 -6.328 1.00 87.12 192 PRO A N 1
ATOM 1456 C CA . PRO A 1 192 ? -1.422 6.544 -7.381 1.00 87.12 192 PRO A CA 1
ATOM 1457 C C . PRO A 1 192 ? -1.399 8.075 -7.490 1.00 87.12 192 PRO A C 1
ATOM 1459 O O . PRO A 1 192 ? -1.332 8.776 -6.481 1.00 87.12 192 PRO A O 1
ATOM 1462 N N . GLY A 1 193 ? -1.520 8.601 -8.711 1.00 84.38 193 GLY A N 1
ATOM 1463 C CA . GLY A 1 193 ? -1.668 10.042 -8.928 1.00 84.38 193 GLY A CA 1
ATOM 1464 C C . GLY A 1 193 ? -3.036 10.555 -8.477 1.00 84.38 193 GLY A C 1
ATOM 1465 O O . GLY A 1 193 ? -4.070 9.961 -8.800 1.00 84.38 193 GLY A O 1
ATOM 1466 N N . VAL A 1 194 ? -3.064 11.693 -7.778 1.00 82.56 194 VAL A N 1
ATOM 1467 C CA . VAL A 1 194 ? -4.320 12.290 -7.299 1.00 82.56 194 VAL A CA 1
ATOM 1468 C C . VAL A 1 194 ? -5.015 13.012 -8.458 1.00 82.56 194 VAL A C 1
ATOM 1470 O O . VAL A 1 194 ? -4.415 13.896 -9.072 1.00 82.56 194 VAL A O 1
ATOM 1473 N N . PRO A 1 195 ? -6.271 12.675 -8.792 1.00 80.31 195 PRO A N 1
ATOM 1474 C CA . PRO A 1 195 ? -7.024 13.391 -9.817 1.00 80.31 195 PRO A CA 1
ATOM 1475 C C . PRO A 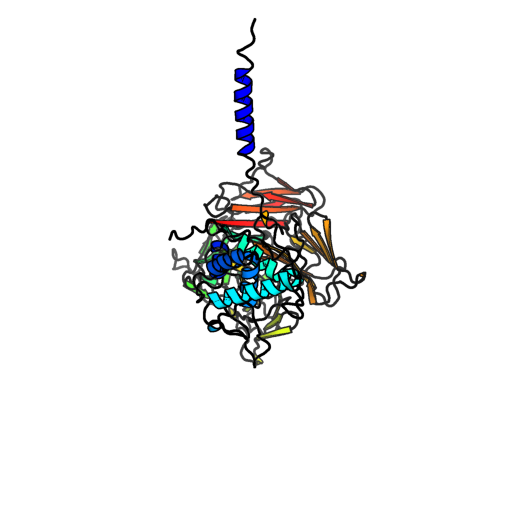1 195 ? -7.309 14.839 -9.401 1.00 80.31 195 PRO A C 1
ATOM 1477 O O . PRO A 1 195 ? -7.741 15.075 -8.278 1.00 80.31 195 PRO A O 1
ATOM 1480 N N . ALA A 1 196 ? -7.172 15.796 -10.321 1.00 75.81 196 ALA A N 1
ATOM 1481 C CA . ALA A 1 196 ? -7.454 17.217 -10.096 1.00 75.81 196 ALA A CA 1
ATOM 1482 C C . ALA A 1 196 ? -8.863 17.456 -9.539 1.00 75.81 196 ALA A C 1
ATOM 1484 O O . ALA A 1 196 ? -9.060 18.243 -8.623 1.00 75.81 196 ALA A O 1
ATOM 1485 N N . ALA A 1 197 ? -9.844 16.716 -10.054 1.00 71.62 197 ALA A N 1
ATOM 1486 C CA . ALA A 1 197 ? -11.231 16.791 -9.608 1.00 71.62 197 ALA A CA 1
ATOM 1487 C C . ALA A 1 197 ? -11.493 16.118 -8.243 1.00 71.62 197 ALA A C 1
ATOM 1489 O O . ALA A 1 197 ? -12.619 16.160 -7.764 1.00 71.62 197 ALA A O 1
ATOM 1490 N N . ARG A 1 198 ? -10.477 15.505 -7.617 1.00 74.69 198 ARG A N 1
ATOM 1491 C CA . ARG A 1 198 ? -10.504 15.040 -6.217 1.00 74.69 198 ARG A CA 1
ATOM 1492 C C . ARG A 1 198 ? -9.622 15.892 -5.296 1.00 74.69 198 ARG A C 1
ATOM 1494 O O . ARG A 1 198 ? -9.262 15.451 -4.204 1.00 74.69 198 ARG A O 1
ATOM 1501 N N . GLN A 1 199 ? -9.226 17.085 -5.742 1.00 82.19 199 GLN A N 1
ATOM 1502 C CA . GLN A 1 199 ? -8.668 18.075 -4.829 1.00 82.19 199 GLN A CA 1
ATOM 1503 C C . GLN A 1 199 ? -9.760 18.524 -3.859 1.00 82.19 199 GLN A C 1
ATOM 1505 O O . GLN A 1 199 ? -10.884 18.804 -4.272 1.00 82.19 199 GLN A O 1
ATOM 1510 N N . SER A 1 200 ? -9.409 18.608 -2.584 1.00 90.81 200 SER A N 1
ATOM 1511 C CA . SER A 1 200 ? -10.317 18.997 -1.513 1.00 90.81 200 SER A CA 1
ATOM 1512 C C . SER A 1 200 ? -9.720 20.145 -0.709 1.00 90.81 200 SER A C 1
ATOM 1514 O O . SER A 1 200 ? -8.551 20.512 -0.849 1.00 90.81 200 SER A O 1
ATOM 1516 N N . THR A 1 201 ? -10.543 20.751 0.133 1.00 94.69 201 THR A N 1
ATOM 1517 C CA . THR A 1 201 ? -10.107 21.763 1.097 1.00 94.69 201 THR A CA 1
ATOM 1518 C C . THR A 1 201 ? -9.731 21.137 2.433 1.00 94.69 201 THR A C 1
ATOM 1520 O O . THR A 1 201 ? -9.082 21.798 3.241 1.00 94.69 201 THR A O 1
ATOM 1523 N N . VAL A 1 202 ? -10.100 19.874 2.678 1.00 95.56 202 VAL A N 1
ATOM 1524 C CA . VAL A 1 202 ? -9.821 19.179 3.936 1.00 95.56 202 VAL A CA 1
ATOM 1525 C C . VAL A 1 202 ? -9.348 17.754 3.672 1.00 95.56 202 VAL A C 1
ATOM 1527 O O . VAL A 1 202 ? -10.037 16.979 3.016 1.00 95.56 202 VAL A O 1
ATOM 1530 N N . TYR A 1 203 ? -8.196 17.405 4.244 1.00 95.50 203 TYR A N 1
ATOM 1531 C CA . TYR A 1 203 ? -7.613 16.066 4.190 1.00 95.50 203 TYR A CA 1
ATOM 1532 C C . TYR A 1 203 ? -7.345 15.510 5.582 1.00 95.50 203 TYR A C 1
ATOM 1534 O O . TYR A 1 203 ? -7.009 16.250 6.513 1.00 95.50 203 TYR A O 1
ATOM 1542 N N . TYR A 1 204 ? -7.426 14.188 5.693 1.00 95.62 204 TYR A N 1
ATOM 1543 C CA . TYR A 1 204 ? -7.178 13.458 6.925 1.00 95.62 204 TYR A CA 1
ATOM 1544 C C . TYR A 1 204 ? -6.121 12.370 6.765 1.00 95.62 204 TYR A C 1
ATOM 1546 O O . TYR A 1 204 ? -6.032 11.709 5.729 1.00 95.62 204 TYR A O 1
ATOM 1554 N N . PHE A 1 205 ? -5.376 12.156 7.851 1.00 95.38 205 PHE A N 1
ATOM 1555 C CA . PHE A 1 205 ? -4.521 10.990 8.051 1.00 95.38 205 PHE A CA 1
ATOM 1556 C C . PHE A 1 205 ? -4.826 10.372 9.421 1.00 95.38 205 PHE A C 1
ATOM 1558 O O . PHE A 1 205 ? -5.113 11.099 10.378 1.00 95.38 205 PHE A O 1
ATOM 1565 N N . PRO A 1 206 ? -4.758 9.043 9.573 1.00 93.69 206 PRO A N 1
ATOM 1566 C CA . PRO A 1 206 ? -5.137 8.386 10.824 1.00 93.69 206 PRO A CA 1
ATOM 1567 C C . PRO A 1 206 ? -4.178 8.697 11.987 1.00 93.69 206 PRO A C 1
ATOM 1569 O O . PRO A 1 206 ? -4.546 8.578 13.165 1.00 93.69 206 PRO A O 1
ATOM 1572 N N . TRP A 1 207 ? -2.939 9.110 11.694 1.00 93.94 207 TRP A N 1
ATOM 1573 C CA . TRP A 1 207 ? -1.908 9.305 12.708 1.00 93.94 207 TRP A CA 1
ATOM 1574 C C . TRP A 1 207 ? -0.735 10.181 12.262 1.00 93.94 207 TRP A C 1
ATOM 1576 O O . TRP A 1 207 ? -0.599 10.513 11.094 1.00 93.94 207 TRP A O 1
ATOM 1586 N N . TYR A 1 208 ? 0.104 10.528 13.238 1.00 93.69 208 TYR A N 1
ATOM 1587 C CA . TYR A 1 208 ? 1.384 11.209 13.097 1.00 93.69 208 TYR A CA 1
ATOM 1588 C C . TYR A 1 208 ? 2.371 10.710 14.166 1.00 93.69 208 TYR A C 1
ATOM 1590 O O . TYR A 1 208 ? 1.981 10.546 15.330 1.00 93.69 208 TYR A O 1
ATOM 1598 N N . ASP A 1 209 ? 3.616 10.440 13.784 1.00 91.25 209 ASP A N 1
ATOM 1599 C CA . ASP A 1 209 ? 4.707 9.998 14.661 1.00 91.25 209 ASP A CA 1
ATOM 1600 C C . ASP A 1 209 ? 6.056 10.521 14.160 1.00 91.25 209 ASP A C 1
ATOM 1602 O O . ASP A 1 209 ? 6.745 9.896 13.357 1.00 91.25 209 ASP A O 1
ATOM 1606 N N . ASN A 1 210 ? 6.458 11.677 14.682 1.00 87.88 210 ASN A N 1
ATOM 1607 C CA . ASN A 1 210 ? 7.782 12.239 14.441 1.00 87.88 210 ASN A CA 1
ATOM 1608 C C . ASN A 1 210 ? 8.661 12.114 15.696 1.00 87.88 210 ASN A C 1
ATOM 1610 O O . ASN A 1 210 ? 9.322 13.074 16.114 1.00 87.88 210 ASN A O 1
ATOM 1614 N N . TYR A 1 211 ? 8.619 10.946 16.352 1.00 83.06 211 TYR A N 1
ATOM 1615 C CA . TYR A 1 211 ? 9.366 10.658 17.576 1.00 83.06 211 TYR A CA 1
ATOM 1616 C C . TYR A 1 211 ? 10.425 9.560 17.376 1.00 83.06 211 TYR A C 1
ATOM 1618 O O . TYR A 1 211 ? 10.165 8.355 17.381 1.00 83.06 211 TYR A O 1
ATOM 1626 N N . ARG A 1 212 ? 11.681 10.011 17.278 1.00 73.62 212 ARG A N 1
ATOM 1627 C CA . ARG A 1 212 ? 12.858 9.204 16.900 1.00 73.62 212 ARG A CA 1
ATOM 1628 C C . ARG A 1 212 ? 13.140 7.919 17.681 1.00 73.62 212 ARG A C 1
ATOM 1630 O O . ARG A 1 212 ? 13.568 6.954 17.050 1.00 73.62 212 ARG A O 1
ATOM 1637 N N . PRO A 1 213 ? 12.934 7.832 19.009 1.00 69.69 213 PRO A N 1
ATOM 1638 C CA . PRO A 1 213 ? 13.360 6.656 19.775 1.00 69.69 213 PRO A CA 1
ATOM 1639 C C . PRO A 1 213 ? 12.772 5.307 19.331 1.00 69.69 213 PRO A C 1
ATOM 1641 O O . PRO A 1 213 ? 13.329 4.269 19.680 1.00 69.69 213 PRO A O 1
ATOM 1644 N N . TRP A 1 214 ? 11.688 5.293 18.550 1.00 65.44 214 TRP A N 1
ATOM 1645 C CA . TRP A 1 214 ? 11.039 4.065 18.069 1.00 65.44 214 TRP A CA 1
ATOM 1646 C C . TRP A 1 214 ? 11.414 3.674 16.633 1.00 65.44 214 TRP A C 1
ATOM 1648 O O . TRP A 1 214 ? 10.828 2.743 16.080 1.00 65.44 214 TRP A O 1
ATOM 1658 N N . GLY A 1 215 ? 12.402 4.350 16.039 1.00 66.88 215 GLY A N 1
ATOM 1659 C CA . GLY A 1 215 ? 12.879 4.102 14.675 1.00 66.88 215 GLY A CA 1
ATOM 1660 C C . GLY A 1 215 ? 12.242 4.989 13.603 1.00 66.88 215 GLY A C 1
ATOM 1661 O O . GLY A 1 215 ? 12.594 4.845 12.438 1.00 66.88 215 GLY A O 1
ATOM 1662 N N . PHE A 1 216 ? 11.339 5.904 13.965 1.00 78.06 216 PHE A N 1
ATOM 1663 C CA . PHE A 1 216 ? 10.810 6.926 13.057 1.00 78.06 216 PHE A CA 1
ATOM 1664 C C . PHE A 1 216 ? 11.805 8.082 12.941 1.00 78.06 216 PHE A C 1
ATOM 1666 O O . PHE A 1 216 ? 11.898 8.932 13.821 1.00 78.06 216 PHE A O 1
ATOM 1673 N N . GLU A 1 217 ? 12.576 8.117 11.860 1.00 78.56 217 GLU A N 1
ATOM 1674 C CA . GLU A 1 217 ? 13.583 9.159 11.626 1.00 78.56 217 GLU A CA 1
ATOM 1675 C C . GLU A 1 217 ? 12.949 10.487 11.183 1.00 78.56 217 GLU A C 1
ATOM 1677 O O . GLU A 1 217 ? 13.522 11.563 11.400 1.00 78.56 217 GLU A O 1
ATOM 1682 N N . GLY A 1 218 ? 11.735 10.421 10.628 1.00 84.38 218 GLY A N 1
ATOM 1683 C CA . GLY A 1 218 ? 10.889 11.578 10.384 1.00 84.38 218 GLY A CA 1
ATOM 1684 C C . GLY A 1 218 ? 9.495 11.208 9.886 1.00 84.38 218 GLY A C 1
ATOM 1685 O O . GLY A 1 218 ? 9.305 10.190 9.231 1.00 84.38 218 GLY A O 1
ATOM 1686 N N . ASP A 1 219 ? 8.537 12.074 10.182 1.00 90.94 219 ASP A N 1
ATOM 1687 C CA . ASP A 1 219 ? 7.175 12.049 9.648 1.00 90.94 219 ASP A CA 1
ATOM 1688 C C . ASP A 1 219 ? 6.792 13.495 9.338 1.00 90.94 219 ASP A C 1
ATOM 1690 O O . ASP A 1 219 ? 7.023 14.392 10.156 1.00 90.94 219 ASP A O 1
ATOM 1694 N N . TRP A 1 220 ? 6.283 13.768 8.147 1.00 92.00 220 TRP A N 1
ATOM 1695 C CA . TRP A 1 220 ? 5.834 15.103 7.774 1.00 92.00 220 TRP A CA 1
ATOM 1696 C C . TRP A 1 220 ? 4.670 15.045 6.804 1.00 92.00 220 TRP A C 1
ATOM 1698 O O . TRP A 1 220 ? 4.491 14.095 6.041 1.00 92.00 220 TRP A O 1
ATOM 1708 N N . ILE A 1 221 ? 3.893 16.122 6.829 1.00 94.62 221 ILE A N 1
ATOM 1709 C CA . ILE A 1 221 ? 2.814 16.335 5.880 1.00 94.62 221 ILE A CA 1
ATOM 1710 C C . ILE A 1 221 ? 3.363 17.198 4.758 1.00 94.62 221 ILE A C 1
ATOM 1712 O O . ILE A 1 221 ? 4.018 18.207 5.004 1.00 94.62 221 ILE A O 1
ATOM 1716 N N . ILE A 1 222 ? 3.111 16.798 3.524 1.00 92.75 222 ILE A N 1
ATOM 1717 C CA . ILE A 1 222 ? 3.411 17.573 2.329 1.00 92.75 222 ILE A CA 1
ATOM 1718 C C . ILE A 1 222 ? 2.104 18.230 1.930 1.00 92.75 222 ILE A C 1
ATOM 1720 O O . ILE A 1 222 ? 1.113 17.535 1.726 1.00 92.75 222 ILE A O 1
ATOM 1724 N N . ILE A 1 223 ? 2.094 19.557 1.866 1.00 93.31 223 ILE A N 1
ATOM 1725 C CA . ILE A 1 223 ? 0.917 20.338 1.494 1.00 93.31 223 ILE A CA 1
ATOM 1726 C C . ILE A 1 223 ? 1.253 21.083 0.223 1.00 93.31 223 ILE A C 1
ATOM 1728 O O . ILE A 1 223 ? 2.203 21.866 0.176 1.00 93.31 223 ILE A O 1
ATOM 1732 N N . ASP A 1 224 ? 0.455 20.825 -0.793 1.00 90.44 224 ASP A N 1
ATOM 1733 C CA . ASP A 1 224 ? 0.670 21.330 -2.126 1.00 90.44 224 ASP A CA 1
ATOM 1734 C C . ASP A 1 224 ? -0.499 22.220 -2.544 1.00 90.44 224 ASP A C 1
ATOM 1736 O O . ASP A 1 224 ? -1.665 21.815 -2.513 1.00 90.44 224 ASP A O 1
ATOM 1740 N N . ASN A 1 225 ? -0.165 23.454 -2.905 1.00 90.19 225 ASN A N 1
ATOM 1741 C CA . ASN A 1 225 ? -1.099 24.456 -3.358 1.00 90.19 225 ASN A CA 1
ATOM 1742 C C . ASN A 1 225 ? -0.925 24.709 -4.858 1.00 90.19 225 ASN A C 1
ATOM 1744 O O . ASN A 1 225 ? 0.035 25.345 -5.293 1.00 90.19 225 ASN A O 1
ATOM 1748 N N . ARG A 1 226 ? -1.919 24.293 -5.647 1.00 81.50 226 ARG A N 1
ATOM 1749 C CA . ARG A 1 226 ? -1.964 24.527 -7.102 1.00 81.50 226 ARG A CA 1
ATOM 1750 C C . ARG A 1 226 ? -2.839 25.695 -7.523 1.00 81.50 226 ARG A C 1
ATOM 1752 O O . ARG A 1 226 ? -2.991 25.940 -8.717 1.00 81.50 226 ARG A O 1
ATOM 1759 N N . GLY A 1 227 ? -3.408 26.417 -6.565 1.00 84.12 227 GLY A N 1
ATOM 1760 C CA . GLY A 1 227 ? -4.101 27.656 -6.860 1.00 84.12 227 GLY A CA 1
ATOM 1761 C C . GLY A 1 227 ? -3.136 28.768 -7.271 1.00 84.12 227 GLY A C 1
ATOM 1762 O O . GLY A 1 227 ? -1.921 28.700 -7.068 1.00 84.12 227 GLY A O 1
ATOM 1763 N N . MET A 1 228 ? -3.717 29.813 -7.854 1.00 87.56 228 MET A N 1
ATOM 1764 C CA . MET A 1 228 ? -2.998 31.000 -8.330 1.00 87.56 228 MET A CA 1
ATOM 1765 C C . MET A 1 228 ? -2.659 31.987 -7.204 1.00 87.56 228 MET A C 1
ATOM 1767 O O . MET A 1 228 ? -1.935 32.953 -7.432 1.00 87.56 228 MET A O 1
ATOM 1771 N N . GLU A 1 229 ? -3.174 31.747 -6.000 1.00 92.88 229 GLU A N 1
ATOM 1772 C CA . GLU A 1 229 ? -2.980 32.581 -4.816 1.00 92.88 229 GLU A CA 1
ATOM 1773 C C . GLU A 1 229 ? -2.342 31.768 -3.684 1.00 92.88 229 GLU A C 1
ATOM 1775 O O . GLU A 1 229 ? -2.344 30.535 -3.703 1.00 92.88 229 GLU A O 1
ATOM 1780 N N . THR A 1 230 ? -1.770 32.453 -2.696 1.00 95.31 230 THR A N 1
ATOM 1781 C CA . THR A 1 230 ? -1.271 31.810 -1.474 1.00 95.31 230 THR A CA 1
ATOM 1782 C C . THR A 1 230 ? -2.445 31.259 -0.667 1.00 95.31 230 THR A C 1
ATOM 1784 O O . THR A 1 230 ? -3.369 32.003 -0.357 1.00 95.31 230 THR A O 1
ATOM 1787 N N . ALA A 1 231 ? -2.387 29.984 -0.281 1.00 95.94 231 ALA A N 1
ATOM 1788 C CA . ALA A 1 231 ? -3.388 29.352 0.573 1.00 95.94 231 ALA A CA 1
ATOM 1789 C C . ALA A 1 231 ? -2.963 29.404 2.046 1.00 95.94 231 ALA A C 1
ATOM 1791 O O . ALA A 1 231 ? -1.810 29.110 2.374 1.00 95.94 231 ALA A O 1
ATOM 1792 N N . ARG A 1 232 ? -3.896 29.705 2.952 1.00 97.31 232 ARG A N 1
ATOM 1793 C CA . ARG A 1 232 ? -3.715 29.521 4.397 1.00 97.31 232 ARG A CA 1
ATOM 1794 C C . ARG A 1 232 ? -4.226 28.152 4.803 1.00 97.31 232 ARG A C 1
ATOM 1796 O O . ARG A 1 232 ? -5.407 27.849 4.644 1.00 97.31 232 ARG A O 1
ATOM 1803 N N . VAL A 1 233 ? -3.345 27.332 5.363 1.00 97.81 233 VAL A N 1
ATOM 1804 C CA . VAL A 1 233 ? -3.653 25.945 5.715 1.00 97.81 233 VAL A CA 1
ATOM 1805 C C . VAL A 1 233 ? -3.392 25.695 7.193 1.00 97.81 233 VAL A C 1
ATOM 1807 O O . VAL A 1 233 ? -2.288 25.899 7.692 1.00 97.81 233 VAL A O 1
ATOM 1810 N N . ARG A 1 234 ? -4.405 25.225 7.916 1.00 97.75 234 ARG A N 1
ATOM 1811 C CA . ARG A 1 234 ? -4.272 24.775 9.301 1.00 97.75 234 ARG A CA 1
ATOM 1812 C C . ARG A 1 234 ? -3.937 23.287 9.332 1.00 97.75 234 ARG A C 1
ATOM 1814 O O . ARG A 1 234 ? -4.639 22.474 8.738 1.00 97.75 234 ARG A O 1
ATOM 1821 N N . LEU A 1 235 ? -2.895 22.939 10.083 1.00 97.38 235 LEU A N 1
ATOM 1822 C CA . LEU A 1 235 ? -2.524 21.561 10.392 1.00 97.38 235 LEU A CA 1
ATOM 1823 C C . LEU A 1 235 ? -2.858 21.270 11.858 1.00 97.38 235 LEU A C 1
ATOM 1825 O O . LEU A 1 235 ? -2.456 22.011 12.753 1.00 97.38 235 LEU A O 1
ATOM 1829 N N . THR A 1 236 ? -3.607 20.205 12.124 1.00 95.94 236 THR A N 1
ATOM 1830 C CA . THR A 1 236 ? -3.959 19.767 13.483 1.00 95.94 236 THR A CA 1
ATOM 1831 C C . THR A 1 236 ? -3.602 18.299 13.664 1.00 95.94 236 THR A C 1
ATOM 1833 O O . THR A 1 236 ? -3.887 17.491 12.788 1.00 95.94 236 THR A O 1
ATOM 1836 N N . ILE A 1 237 ? -2.989 17.954 14.796 1.00 94.56 237 ILE A N 1
ATOM 1837 C CA . ILE A 1 237 ? -2.700 16.576 15.207 1.00 94.56 237 ILE A CA 1
ATOM 1838 C C . ILE A 1 237 ? -3.485 16.309 16.494 1.00 94.56 237 ILE A C 1
ATOM 1840 O O . ILE A 1 237 ? -3.209 16.904 17.540 1.00 94.56 237 ILE A O 1
ATOM 1844 N N . GLY A 1 238 ? -4.489 15.433 16.420 1.00 90.19 238 GLY A N 1
ATOM 1845 C CA . GLY A 1 238 ? -5.462 15.259 17.497 1.00 90.19 238 GLY A CA 1
ATOM 1846 C C . GLY A 1 238 ? -6.232 16.563 17.720 1.00 90.19 238 GLY A C 1
ATOM 1847 O O . GLY A 1 238 ? -6.903 17.050 16.817 1.00 90.19 238 GLY A O 1
ATOM 1848 N N . SER A 1 239 ? -6.104 17.160 18.904 1.00 87.62 239 SER A N 1
ATOM 1849 C CA . SER A 1 239 ? -6.695 18.468 19.235 1.00 87.62 239 SER A CA 1
ATOM 1850 C C . SER A 1 239 ? -5.711 19.642 19.137 1.00 87.62 239 SER A C 1
ATOM 1852 O O . SER A 1 239 ? -6.091 20.784 19.389 1.00 87.62 239 SER A O 1
ATOM 1854 N N . SER A 1 240 ? -4.441 19.381 18.809 1.00 91.81 240 SER A N 1
ATOM 1855 C CA . SER A 1 240 ? -3.367 20.377 18.879 1.00 91.81 240 SER A CA 1
ATOM 1856 C C . SER A 1 240 ? -3.037 20.949 17.502 1.00 91.81 240 SER A C 1
ATOM 1858 O O . SER A 1 240 ? -2.758 20.200 16.566 1.00 91.81 240 SER A O 1
ATOM 1860 N N . VAL A 1 241 ? -3.026 22.279 17.379 1.00 95.50 241 VAL A N 1
ATOM 1861 C CA . VAL A 1 241 ? -2.617 22.973 16.147 1.00 95.50 241 VAL A CA 1
ATOM 1862 C C . VAL A 1 241 ? -1.096 22.966 16.022 1.00 95.50 241 VAL A C 1
ATOM 1864 O O . VAL A 1 241 ? -0.390 23.380 16.943 1.00 95.50 241 VAL A O 1
ATOM 1867 N N . VAL A 1 242 ? -0.597 22.539 14.864 1.00 95.19 242 VAL A N 1
ATOM 1868 C CA . VAL A 1 242 ? 0.823 22.595 14.512 1.00 95.19 242 VAL A CA 1
ATOM 1869 C C . VAL A 1 242 ? 1.113 23.960 13.900 1.00 95.19 242 VAL A C 1
ATOM 1871 O O . VAL A 1 242 ? 0.613 24.281 12.822 1.00 95.19 242 VAL A O 1
ATOM 1874 N N . ARG A 1 243 ? 1.917 24.764 14.597 1.00 94.31 243 ARG A N 1
ATOM 1875 C CA . ARG A 1 243 ? 2.279 26.126 14.186 1.00 94.31 243 ARG A CA 1
ATOM 1876 C C . ARG A 1 243 ? 3.573 26.135 13.387 1.00 94.31 243 ARG A C 1
ATOM 1878 O O . ARG A 1 243 ? 4.449 25.308 13.636 1.00 94.31 243 ARG A O 1
ATOM 1885 N N . ASP A 1 244 ? 3.695 27.108 12.493 1.00 92.25 244 ASP A N 1
ATOM 1886 C CA . ASP A 1 244 ? 4.951 27.407 11.814 1.00 92.25 244 ASP A CA 1
ATOM 1887 C C . ASP A 1 244 ? 5.983 27.934 12.830 1.00 92.25 244 ASP A C 1
ATOM 1889 O O . ASP A 1 244 ? 5.737 28.966 13.459 1.00 92.25 244 ASP A O 1
ATOM 1893 N N . PRO A 1 245 ? 7.138 27.267 13.021 1.00 89.94 245 PRO A N 1
ATOM 1894 C CA . PRO A 1 245 ? 8.187 27.755 13.913 1.00 89.94 245 PRO A CA 1
ATOM 1895 C C . PRO A 1 245 ? 8.753 29.125 13.516 1.00 89.94 245 PRO A C 1
ATOM 1897 O O . PRO A 1 245 ? 9.277 29.830 14.378 1.00 89.94 245 PRO A O 1
ATOM 1900 N N . LEU A 1 246 ? 8.673 29.497 12.234 1.00 91.88 246 LEU A N 1
ATOM 1901 C CA . LEU A 1 246 ? 9.110 30.802 11.732 1.00 91.88 246 LEU A CA 1
ATOM 1902 C C . LEU A 1 246 ? 8.068 31.900 11.986 1.00 91.88 246 LEU A C 1
ATOM 1904 O O . LEU A 1 246 ? 8.432 33.073 12.073 1.00 91.88 246 LEU A O 1
ATOM 1908 N N . HIS A 1 247 ? 6.800 31.516 12.154 1.00 93.50 247 HIS A N 1
ATOM 1909 C CA . HIS A 1 247 ? 5.660 32.408 12.375 1.00 93.50 247 HIS A CA 1
ATOM 1910 C C . HIS A 1 247 ? 4.736 31.887 13.497 1.00 93.50 247 HIS A C 1
ATOM 1912 O O . HIS A 1 247 ? 3.559 31.586 13.260 1.00 93.50 247 HIS A O 1
ATOM 1918 N N . PRO A 1 248 ? 5.240 31.758 14.743 1.00 91.88 248 PRO A N 1
ATOM 1919 C CA . PRO A 1 248 ? 4.524 31.103 15.840 1.00 91.88 248 PRO A CA 1
ATOM 1920 C C . PRO A 1 248 ? 3.267 31.858 16.301 1.00 91.88 248 PRO A C 1
ATOM 1922 O O . PRO A 1 248 ? 2.422 31.292 16.997 1.00 91.88 248 PRO A O 1
ATOM 1925 N N . GLU A 1 249 ? 3.115 33.129 15.926 1.00 94.81 249 GLU A N 1
ATOM 1926 C CA . GLU A 1 249 ? 1.919 33.930 16.186 1.00 94.81 249 GLU A CA 1
ATOM 1927 C C . GLU A 1 249 ? 0.689 33.442 15.407 1.00 94.81 249 GLU A C 1
ATOM 1929 O O . GLU A 1 249 ? -0.447 33.706 15.810 1.00 94.81 249 GLU A O 1
ATOM 1934 N N . ARG A 1 250 ? 0.901 32.700 14.315 1.00 94.69 250 ARG A N 1
ATOM 1935 C CA . ARG A 1 250 ? -0.153 32.195 13.432 1.00 94.69 250 ARG A CA 1
ATOM 1936 C C . ARG A 1 250 ? -0.545 30.778 13.828 1.00 94.69 250 ARG A C 1
ATOM 1938 O O . ARG A 1 250 ? 0.255 30.002 14.349 1.00 94.69 250 ARG A O 1
ATOM 1945 N N . ASP A 1 251 ? -1.808 30.441 13.609 1.00 96.19 251 ASP A N 1
ATOM 1946 C CA . ASP A 1 251 ? -2.359 29.092 13.781 1.00 96.19 251 ASP A CA 1
ATOM 1947 C C . ASP A 1 251 ? -2.601 28.395 12.426 1.00 96.19 251 ASP A C 1
ATOM 1949 O O . ASP A 1 251 ? -3.373 27.438 12.332 1.00 96.19 251 ASP A O 1
ATOM 1953 N N . TYR A 1 252 ? -1.938 28.897 11.382 1.00 96.44 252 TYR A N 1
ATOM 1954 C CA . TYR A 1 252 ? -1.960 28.410 10.010 1.00 96.44 252 TYR A CA 1
ATOM 1955 C C . TYR A 1 252 ? -0.576 28.562 9.373 1.00 96.44 252 TYR A C 1
ATOM 1957 O O . TYR A 1 252 ? 0.250 29.358 9.821 1.00 96.44 252 TYR A O 1
ATOM 1965 N N . TRP A 1 253 ? -0.366 27.810 8.301 1.00 97.19 253 TRP A N 1
ATOM 1966 C CA . TRP A 1 253 ? 0.776 27.880 7.402 1.00 97.19 253 TRP A CA 1
ATOM 1967 C C . TRP A 1 253 ? 0.376 28.619 6.127 1.00 97.19 253 TRP A C 1
ATOM 1969 O O . TRP A 1 253 ? -0.757 28.480 5.666 1.00 97.19 253 TRP A O 1
ATOM 1979 N N . GLU A 1 254 ? 1.296 29.379 5.540 1.00 96.56 254 GLU A N 1
ATOM 1980 C CA . GLU A 1 254 ? 1.115 29.952 4.204 1.00 96.56 254 GLU A CA 1
ATOM 1981 C C . GLU A 1 254 ? 1.762 29.033 3.168 1.00 96.56 254 GLU A C 1
ATOM 1983 O O . GLU A 1 254 ? 2.955 28.741 3.238 1.00 96.56 254 GLU A O 1
ATOM 1988 N N . VAL A 1 255 ? 0.970 28.578 2.200 1.00 94.94 255 VAL A N 1
ATOM 1989 C CA . VAL A 1 255 ? 1.441 27.776 1.069 1.00 94.94 255 VAL A CA 1
ATOM 1990 C C . VAL A 1 255 ? 1.426 28.668 -0.171 1.00 94.94 255 VAL A C 1
ATOM 1992 O O . VAL A 1 255 ? 0.336 29.030 -0.623 1.00 94.94 255 VAL A O 1
ATOM 1995 N N . PRO A 1 256 ? 2.587 29.063 -0.726 1.00 93.44 256 PRO A N 1
ATOM 1996 C CA . PRO A 1 256 ? 2.638 29.952 -1.886 1.00 93.44 256 PRO A CA 1
ATOM 1997 C C . PRO A 1 256 ? 1.826 29.426 -3.075 1.00 93.44 256 PRO A C 1
ATOM 1999 O O . PRO A 1 256 ? 1.634 28.218 -3.209 1.00 93.44 256 PRO A O 1
ATOM 2002 N N . ALA A 1 257 ? 1.378 30.327 -3.951 1.00 90.62 257 ALA A N 1
ATOM 2003 C CA . ALA A 1 257 ? 0.764 29.955 -5.226 1.00 90.62 257 ALA A CA 1
ATOM 2004 C C . ALA A 1 257 ? 1.685 29.019 -6.028 1.00 90.62 257 ALA A C 1
ATOM 2006 O O . ALA A 1 257 ? 2.885 29.284 -6.139 1.00 90.62 257 ALA A O 1
ATOM 2007 N N . ALA A 1 258 ? 1.125 27.935 -6.575 1.00 85.00 258 ALA A N 1
ATOM 2008 C CA . ALA A 1 258 ? 1.873 26.855 -7.234 1.00 85.00 258 ALA A CA 1
ATOM 2009 C C . ALA A 1 258 ? 3.043 26.281 -6.394 1.00 85.00 258 ALA A C 1
ATOM 2011 O O . ALA A 1 258 ? 4.028 25.778 -6.945 1.00 85.00 258 ALA A O 1
ATOM 2012 N N . GLY A 1 259 ? 2.959 26.397 -5.065 1.00 86.62 259 GLY A N 1
ATOM 2013 C CA . GLY A 1 259 ? 4.013 26.072 -4.113 1.00 86.62 259 GLY A CA 1
ATOM 2014 C C . GLY A 1 259 ? 3.694 24.861 -3.242 1.00 86.62 259 GLY A C 1
ATOM 2015 O O . GLY A 1 259 ? 2.547 24.452 -3.085 1.00 86.62 259 GLY A O 1
ATOM 2016 N N . VAL A 1 260 ? 4.742 24.312 -2.630 1.00 88.75 260 VAL A N 1
ATOM 2017 C CA . VAL A 1 260 ? 4.669 23.174 -1.707 1.00 88.75 260 VAL A CA 1
ATOM 2018 C C . VAL A 1 260 ? 5.360 23.550 -0.407 1.00 88.75 260 VAL A C 1
ATOM 2020 O O . VAL A 1 260 ? 6.427 24.167 -0.424 1.00 88.75 260 VAL A O 1
ATOM 2023 N N . ILE A 1 261 ? 4.782 23.137 0.716 1.00 91.31 261 ILE A N 1
ATOM 2024 C CA . ILE A 1 261 ? 5.436 23.167 2.025 1.00 91.31 261 ILE A CA 1
ATOM 2025 C C . ILE A 1 261 ? 5.444 21.767 2.643 1.00 91.31 261 ILE A C 1
ATOM 2027 O O . ILE A 1 261 ? 4.610 20.923 2.315 1.00 91.31 261 ILE A O 1
ATOM 2031 N N . THR A 1 262 ? 6.378 21.519 3.560 1.00 92.00 262 THR A N 1
ATOM 2032 C CA . THR A 1 262 ? 6.517 20.230 4.256 1.00 92.00 262 THR A CA 1
ATOM 2033 C C . THR A 1 262 ? 6.507 20.418 5.776 1.00 92.00 262 THR A C 1
ATOM 2035 O O . THR A 1 262 ? 7.548 20.246 6.421 1.00 92.00 262 THR A O 1
ATOM 2038 N N . PRO A 1 263 ? 5.385 20.865 6.370 1.00 92.25 263 PRO A N 1
ATOM 2039 C CA . PRO A 1 263 ? 5.291 21.046 7.809 1.00 92.25 263 PRO A CA 1
ATOM 2040 C C . PRO A 1 263 ? 5.561 19.743 8.565 1.00 92.25 263 PRO A C 1
ATOM 2042 O O . PRO A 1 263 ? 5.079 18.663 8.217 1.00 92.25 263 PRO A O 1
ATOM 2045 N N . ALA A 1 264 ? 6.312 19.878 9.652 1.00 89.50 264 ALA A N 1
ATOM 2046 C CA . ALA A 1 264 ? 6.633 18.798 10.567 1.00 89.50 264 ALA A CA 1
ATOM 2047 C C . ALA A 1 264 ? 6.472 19.284 12.010 1.00 89.50 264 ALA A C 1
ATOM 2049 O O . ALA A 1 264 ? 6.713 20.451 12.318 1.00 89.50 264 ALA A O 1
ATOM 2050 N N . ALA A 1 265 ? 6.105 18.371 12.903 1.00 89.69 265 ALA A N 1
ATOM 2051 C CA . ALA A 1 265 ? 5.984 18.598 14.335 1.00 89.69 265 ALA A CA 1
ATOM 2052 C C . ALA A 1 265 ? 6.958 17.672 15.092 1.00 89.69 265 ALA A C 1
ATOM 2054 O O . ALA A 1 265 ? 6.564 16.590 15.534 1.00 89.69 265 ALA A O 1
ATOM 2055 N N . PRO A 1 266 ? 8.247 18.045 15.224 1.00 88.00 266 PRO A N 1
ATOM 2056 C CA . PRO A 1 266 ? 9.249 17.197 15.866 1.00 88.00 266 PRO A CA 1
ATOM 2057 C C . PRO A 1 266 ? 8.852 16.791 17.288 1.00 88.00 266 PRO A C 1
ATOM 2059 O O . PRO A 1 266 ? 8.438 17.625 18.091 1.00 88.00 266 PRO A O 1
ATOM 2062 N N . GLY A 1 267 ? 9.002 15.506 17.608 1.00 86.06 267 GLY A N 1
ATOM 2063 C CA . GLY A 1 267 ? 8.682 14.953 18.924 1.00 86.06 267 GLY A CA 1
ATOM 2064 C C . GLY A 1 267 ? 7.189 14.754 19.198 1.00 86.06 267 GLY A C 1
ATOM 2065 O O . GLY A 1 267 ? 6.838 14.259 20.268 1.00 86.06 267 GLY A O 1
ATOM 2066 N N . VAL A 1 268 ? 6.312 15.107 18.255 1.00 89.94 268 VAL A N 1
ATOM 2067 C CA . VAL A 1 268 ? 4.874 14.874 18.382 1.00 89.94 268 VAL A CA 1
ATOM 2068 C C . VAL A 1 268 ? 4.537 13.463 17.921 1.00 89.94 268 VAL A C 1
ATOM 2070 O O . VAL A 1 268 ? 4.917 13.032 16.834 1.00 89.94 268 VAL A O 1
ATOM 2073 N N . THR A 1 269 ? 3.764 12.768 18.751 1.00 91.25 269 THR A N 1
ATOM 2074 C CA . THR A 1 269 ? 3.066 11.533 18.394 1.00 91.25 269 THR A CA 1
ATOM 2075 C C . THR A 1 269 ? 1.597 11.730 18.719 1.00 91.25 269 THR A C 1
ATOM 2077 O O . THR A 1 269 ? 1.252 12.330 19.739 1.00 91.25 269 THR A O 1
ATOM 2080 N N . GLY A 1 270 ? 0.706 11.309 17.833 1.00 90.62 270 GLY A N 1
ATOM 2081 C CA . GLY A 1 270 ? -0.701 11.653 17.998 1.00 90.62 270 GLY A CA 1
ATOM 2082 C C . GLY A 1 270 ? -1.465 11.584 16.698 1.00 90.62 270 GLY A C 1
ATOM 2083 O O . GLY A 1 270 ? -1.014 10.964 15.738 1.00 90.62 270 GLY A O 1
ATOM 2084 N N . GLY A 1 271 ? -2.673 12.124 16.697 1.00 91.25 271 GLY A N 1
ATOM 2085 C CA . GLY A 1 271 ? -3.589 12.140 15.563 1.00 91.25 271 GLY A CA 1
ATOM 2086 C C . GLY A 1 271 ? -5.019 11.770 15.983 1.00 91.25 271 GLY A C 1
ATOM 2087 O O . GLY A 1 271 ? -5.241 11.529 17.172 1.00 91.25 271 GLY A O 1
ATOM 2088 N N . PRO A 1 272 ? -5.976 11.721 15.042 1.00 95.12 272 PRO A N 1
ATOM 2089 C CA . PRO A 1 272 ? -5.804 11.873 13.593 1.00 95.12 272 PRO A CA 1
ATOM 2090 C C . PRO A 1 272 ? -5.244 13.242 13.191 1.00 95.12 272 PRO A C 1
ATOM 2092 O O . PRO A 1 272 ? -5.326 14.214 13.943 1.00 95.12 272 PRO A O 1
ATOM 2095 N N . VAL A 1 273 ? -4.621 13.300 12.020 1.00 96.75 273 VAL A N 1
ATOM 2096 C CA . VAL A 1 273 ? -4.144 14.542 11.411 1.00 96.75 273 VAL A CA 1
ATOM 2097 C C . VAL A 1 273 ? -5.263 15.133 10.569 1.00 96.75 273 VAL A C 1
ATOM 2099 O O . VAL A 1 273 ? -5.890 14.408 9.800 1.00 96.75 273 VAL A O 1
ATOM 2102 N N . LYS A 1 274 ? -5.484 16.442 10.684 1.00 96.75 274 LYS A N 1
ATOM 2103 C CA . LYS A 1 274 ? -6.355 17.230 9.807 1.00 96.75 274 LYS A CA 1
ATOM 2104 C C . LYS A 1 274 ? -5.528 18.310 9.119 1.00 96.75 274 LYS A C 1
ATOM 2106 O O . LYS A 1 274 ? -4.850 19.083 9.795 1.00 96.75 274 LYS A O 1
ATOM 2111 N N . VAL A 1 275 ? -5.630 18.379 7.799 1.00 97.38 275 VAL A N 1
ATOM 2112 C CA . VAL A 1 275 ? -5.089 19.452 6.960 1.00 97.38 275 VAL A CA 1
ATOM 2113 C C . VAL A 1 275 ? -6.274 20.211 6.384 1.00 97.38 275 VAL A C 1
ATOM 2115 O O . VAL A 1 275 ? -7.089 19.615 5.692 1.00 97.38 275 VAL A O 1
ATOM 2118 N N . GLU A 1 276 ? -6.410 21.496 6.694 1.00 97.19 276 GLU A N 1
ATOM 2119 C CA . GLU A 1 276 ? -7.585 22.294 6.333 1.00 97.19 276 GLU A CA 1
ATOM 2120 C C . GLU A 1 276 ? -7.179 23.614 5.686 1.00 97.19 276 GLU A C 1
ATOM 2122 O O . GLU A 1 276 ? -6.529 24.448 6.313 1.00 97.19 276 GLU A O 1
ATOM 2127 N N . SER A 1 277 ? -7.603 23.821 4.445 1.00 96.69 277 SER A N 1
ATOM 2128 C CA . SER A 1 277 ? -7.543 25.108 3.763 1.00 96.69 277 SER A CA 1
ATOM 2129 C C . SER A 1 277 ? -8.577 26.059 4.367 1.00 96.69 277 SER A C 1
ATOM 2131 O O . SER A 1 277 ? -9.782 25.822 4.295 1.00 96.69 277 SER A O 1
ATOM 2133 N N . LEU A 1 278 ? -8.104 27.148 4.970 1.00 96.81 278 LEU A N 1
ATOM 2134 C CA . LEU A 1 278 ? -8.937 28.163 5.622 1.00 96.81 278 LEU A CA 1
ATOM 2135 C C . LEU A 1 278 ? -9.578 29.132 4.623 1.00 96.81 278 LEU A C 1
ATOM 2137 O O . LEU A 1 278 ? -10.541 29.819 4.960 1.00 96.81 278 LEU A O 1
ATOM 2141 N N . ASP A 1 279 ? -9.056 29.167 3.399 1.00 93.50 279 ASP A N 1
ATOM 2142 C CA . ASP A 1 279 ? -9.484 30.085 2.342 1.00 93.50 279 ASP A CA 1
ATOM 2143 C C . ASP A 1 279 ? -10.392 29.404 1.313 1.00 93.50 279 ASP A C 1
ATOM 2145 O O . ASP A 1 279 ? -10.722 29.984 0.285 1.00 93.50 279 ASP A O 1
ATOM 2149 N N . SER A 1 280 ? -10.808 28.160 1.579 1.00 88.56 280 SER A N 1
ATOM 2150 C CA . SER A 1 280 ? -11.574 27.317 0.644 1.00 88.56 280 SER A CA 1
ATOM 2151 C C . SER A 1 280 ? -10.860 27.039 -0.688 1.00 88.56 280 SER A C 1
ATOM 2153 O O . SER A 1 280 ? -11.479 26.562 -1.637 1.00 88.56 280 SER A O 1
ATOM 2155 N N . GLN A 1 281 ? -9.554 27.299 -0.757 1.00 90.75 281 GLN A N 1
ATOM 2156 C CA . GLN A 1 281 ? -8.721 26.961 -1.902 1.00 90.75 281 GLN A CA 1
ATOM 2157 C C . GLN A 1 281 ? -8.418 25.457 -1.891 1.00 90.75 281 GLN A C 1
ATOM 2159 O O . GLN A 1 281 ? -7.936 24.967 -0.863 1.00 90.75 281 GLN A O 1
ATOM 2164 N N . PRO A 1 282 ? -8.681 24.719 -2.984 1.00 90.12 282 PRO A N 1
ATOM 2165 C CA . PRO A 1 282 ? -8.306 23.316 -3.077 1.00 90.12 282 PRO A CA 1
ATOM 2166 C C . PRO A 1 282 ? -6.795 23.138 -2.913 1.00 90.12 282 PRO A C 1
ATOM 2168 O O . PRO A 1 282 ? -5.997 23.902 -3.461 1.00 90.12 282 PRO A O 1
ATOM 2171 N N . ILE A 1 283 ? -6.418 22.125 -2.144 1.00 91.44 283 ILE A N 1
ATOM 2172 C CA . ILE A 1 283 ? -5.033 21.730 -1.898 1.00 91.44 283 ILE A CA 1
ATOM 2173 C C . ILE A 1 283 ? -4.881 20.240 -2.191 1.00 91.44 283 ILE A C 1
ATOM 2175 O O . ILE A 1 283 ? -5.852 19.530 -2.452 1.00 91.44 283 ILE A O 1
ATOM 2179 N N . MET A 1 284 ? -3.651 19.752 -2.124 1.00 90.56 284 MET A N 1
ATOM 2180 C CA . MET A 1 284 ? -3.365 18.332 -1.988 1.00 90.56 284 MET A CA 1
ATOM 2181 C C . MET A 1 284 ? -2.518 18.105 -0.745 1.00 90.56 284 MET A C 1
ATOM 2183 O O . MET A 1 284 ? -1.709 18.957 -0.371 1.00 90.56 284 MET A O 1
ATOM 2187 N N . ALA A 1 285 ? -2.691 16.943 -0.123 1.00 92.06 285 ALA A N 1
ATOM 2188 C CA . ALA A 1 285 ? -1.874 16.534 1.004 1.00 92.06 285 ALA A CA 1
ATOM 2189 C C . ALA A 1 285 ? -1.409 15.083 0.855 1.00 92.06 285 ALA A C 1
ATOM 2191 O O . ALA A 1 285 ? -2.196 14.208 0.489 1.00 92.06 285 ALA A O 1
ATOM 2192 N N . SER A 1 286 ? -0.151 14.820 1.195 1.00 92.81 286 SER A N 1
ATOM 2193 C CA . SER A 1 286 ? 0.373 13.473 1.441 1.00 92.81 286 SER A CA 1
ATOM 2194 C C . SER A 1 286 ? 1.123 13.439 2.769 1.00 92.81 286 SER A C 1
ATOM 2196 O O . SER A 1 286 ? 1.562 14.471 3.279 1.00 92.81 286 SER A O 1
ATOM 2198 N N . GLN A 1 287 ? 1.239 12.255 3.356 1.00 94.00 287 GLN A N 1
ATOM 2199 C CA . GLN A 1 287 ? 2.056 12.021 4.540 1.00 94.00 287 GLN A CA 1
ATOM 2200 C C . GLN A 1 287 ? 3.233 11.156 4.139 1.00 94.00 287 GLN A C 1
ATOM 2202 O O . GLN A 1 287 ? 3.045 10.115 3.510 1.00 94.00 287 GLN A O 1
ATOM 2207 N N . ARG A 1 288 ? 4.432 11.579 4.532 1.00 91.31 288 ARG A N 1
ATOM 2208 C CA . ARG A 1 288 ? 5.666 10.850 4.274 1.00 91.31 288 ARG A CA 1
ATOM 2209 C C . ARG A 1 288 ? 6.334 10.463 5.577 1.00 91.31 288 ARG A C 1
ATOM 2211 O O . ARG A 1 288 ? 6.553 11.303 6.446 1.00 91.31 288 ARG A O 1
ATOM 2218 N N . VAL A 1 289 ? 6.728 9.200 5.643 1.00 90.62 289 VAL A N 1
ATOM 2219 C CA . VAL A 1 289 ? 7.345 8.569 6.799 1.00 90.62 289 VAL A CA 1
ATOM 2220 C C . VAL A 1 289 ? 8.702 8.006 6.399 1.00 90.62 289 VAL A C 1
ATOM 2222 O O . VAL A 1 289 ? 8.823 7.223 5.457 1.00 90.62 289 VAL A O 1
ATOM 2225 N N . LEU A 1 290 ? 9.727 8.385 7.154 1.00 85.12 290 LEU A N 1
ATOM 2226 C CA . LEU A 1 290 ? 11.018 7.719 7.181 1.00 85.12 290 LEU A CA 1
ATOM 2227 C C . LEU A 1 290 ? 11.092 6.860 8.436 1.00 85.12 290 LEU A C 1
ATOM 2229 O O . LEU A 1 290 ? 11.108 7.368 9.559 1.00 85.12 290 LEU A O 1
ATOM 2233 N N . TYR A 1 291 ? 11.171 5.552 8.240 1.00 80.94 291 TYR A N 1
ATOM 2234 C CA . TYR A 1 291 ? 11.344 4.593 9.318 1.00 80.94 291 TYR A CA 1
ATOM 2235 C C . TYR A 1 291 ? 12.650 3.846 9.108 1.00 80.94 291 TYR A C 1
ATOM 2237 O O . TYR A 1 291 ? 12.765 3.028 8.190 1.00 80.94 291 TYR A O 1
ATOM 2245 N N . ARG A 1 292 ? 13.635 4.128 9.963 1.00 76.06 292 ARG A N 1
ATOM 2246 C CA . ARG A 1 292 ? 15.014 3.652 9.834 1.00 76.06 292 ARG A CA 1
ATOM 2247 C C . ARG A 1 292 ? 15.536 3.964 8.431 1.00 76.06 292 ARG A C 1
ATOM 2249 O O . ARG A 1 292 ? 15.677 5.125 8.066 1.00 76.06 292 ARG A O 1
ATOM 2256 N N . ASP A 1 293 ? 15.746 2.928 7.631 1.00 72.31 293 ASP A N 1
ATOM 2257 C CA . ASP A 1 293 ? 16.236 3.049 6.266 1.00 72.31 293 ASP A CA 1
ATOM 2258 C C . ASP A 1 293 ? 15.138 2.843 5.196 1.00 72.31 293 ASP A C 1
ATOM 2260 O O . ASP A 1 293 ? 15.434 2.616 4.020 1.00 72.31 293 ASP A O 1
ATOM 2264 N N . SER A 1 294 ? 13.870 2.831 5.605 1.00 78.69 294 SER A N 1
ATOM 2265 C CA . SER A 1 294 ? 12.716 2.677 4.720 1.00 78.69 294 SER A CA 1
ATOM 2266 C C . SER A 1 294 ? 11.927 3.973 4.604 1.00 78.69 294 SER A C 1
ATOM 2268 O O . SER A 1 294 ? 11.917 4.806 5.511 1.00 78.69 294 SER A O 1
ATOM 2270 N N . PHE A 1 295 ? 11.272 4.118 3.461 1.00 85.44 295 PHE A N 1
ATOM 2271 C CA . PHE A 1 295 ? 10.443 5.248 3.090 1.00 85.44 295 PHE A CA 1
ATOM 2272 C C . PHE A 1 295 ? 9.036 4.727 2.799 1.00 85.44 295 PHE A C 1
ATOM 2274 O O . PHE A 1 295 ? 8.896 3.677 2.169 1.00 85.44 295 PHE A O 1
ATOM 2281 N N . SER A 1 296 ? 8.021 5.464 3.245 1.00 88.56 296 SER A N 1
ATOM 2282 C CA . SER A 1 296 ? 6.632 5.258 2.842 1.00 88.56 296 SER A CA 1
ATOM 2283 C C . SER A 1 296 ? 5.925 6.605 2.674 1.00 88.56 296 SER A C 1
ATOM 2285 O O . SER A 1 296 ? 6.146 7.527 3.461 1.00 88.56 296 SER A O 1
ATOM 2287 N N . GLU A 1 297 ? 5.083 6.735 1.658 1.00 89.81 297 GLU A N 1
ATOM 2288 C CA . GLU A 1 297 ? 4.250 7.902 1.406 1.00 89.81 297 GLU A CA 1
ATOM 2289 C C . GLU A 1 297 ? 2.850 7.482 0.964 1.00 89.81 297 GLU A C 1
ATOM 2291 O O . GLU A 1 297 ? 2.685 6.642 0.081 1.00 89.81 297 GLU A O 1
ATOM 2296 N N . ILE A 1 298 ? 1.843 8.121 1.557 1.00 89.69 298 ILE A N 1
ATOM 2297 C CA . ILE A 1 298 ? 0.430 7.905 1.245 1.00 89.69 298 ILE A CA 1
ATOM 2298 C C . ILE A 1 298 ? -0.272 9.236 0.970 1.00 89.69 298 ILE A C 1
ATOM 2300 O O . ILE A 1 298 ? 0.031 10.262 1.585 1.00 89.69 298 ILE A O 1
ATOM 2304 N N . ALA A 1 299 ? -1.238 9.225 0.053 1.00 88.62 299 ALA A N 1
ATOM 2305 C CA . ALA A 1 299 ? -2.121 10.366 -0.162 1.00 88.62 299 ALA A CA 1
ATOM 2306 C C . ALA A 1 299 ? -3.086 10.534 1.023 1.00 88.62 299 ALA A C 1
ATOM 2308 O O . ALA A 1 299 ? -3.525 9.552 1.624 1.00 88.62 299 ALA A O 1
ATOM 2309 N N . GLY A 1 300 ? -3.427 11.780 1.349 1.00 90.44 300 GLY A N 1
ATOM 2310 C CA . GLY A 1 300 ? -4.455 12.076 2.340 1.00 90.44 300 GLY A CA 1
ATOM 2311 C C . GLY A 1 300 ? -5.843 11.701 1.840 1.0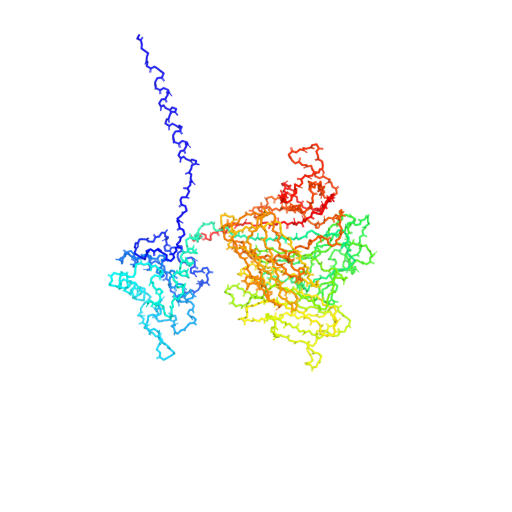0 90.44 300 GLY A C 1
ATOM 2312 O O . GLY A 1 300 ? -6.118 11.751 0.640 1.00 90.44 300 GLY A O 1
ATOM 2313 N N . ILE A 1 301 ? -6.738 11.389 2.773 1.00 91.19 301 ILE A N 1
ATOM 2314 C CA . ILE A 1 301 ? -8.144 11.118 2.468 1.00 91.19 301 ILE A CA 1
ATOM 2315 C C . ILE A 1 301 ? -8.943 12.425 2.505 1.00 91.19 301 ILE A C 1
ATOM 2317 O O . ILE A 1 301 ? -8.961 13.068 3.560 1.00 91.19 301 ILE A O 1
ATOM 2321 N N . PRO A 1 302 ? -9.598 12.827 1.398 1.00 92.31 302 PRO A N 1
ATOM 2322 C CA . PRO A 1 302 ? -10.524 13.955 1.393 1.00 92.31 302 PRO A CA 1
ATOM 2323 C C . PRO A 1 302 ? -11.651 13.778 2.416 1.00 92.31 302 PRO A C 1
ATOM 2325 O O . PRO A 1 302 ? -12.124 12.664 2.639 1.00 92.31 302 PRO A O 1
ATOM 2328 N N . ALA A 1 303 ? -12.123 14.866 3.022 1.00 92.88 303 ALA A N 1
ATOM 2329 C CA . ALA A 1 303 ? -13.218 14.813 3.995 1.00 92.88 303 ALA A CA 1
ATOM 2330 C C . ALA A 1 303 ? -14.505 14.179 3.434 1.00 92.88 303 ALA A C 1
ATOM 2332 O O . ALA A 1 303 ? -15.227 13.497 4.158 1.00 92.88 303 ALA A O 1
ATOM 2333 N N . GLU A 1 304 ? -14.775 14.387 2.148 1.00 90.50 304 GLU A N 1
ATOM 2334 C CA . GLU A 1 304 ? -15.902 13.808 1.417 1.00 90.50 304 GLU A CA 1
ATOM 2335 C C . GLU A 1 304 ? -15.790 12.291 1.182 1.00 90.50 304 GLU A C 1
ATOM 2337 O O . GLU A 1 304 ? -16.799 11.653 0.889 1.00 90.50 304 GLU A O 1
ATOM 2342 N N . ASP A 1 305 ? -14.593 11.719 1.349 1.00 90.62 305 ASP A N 1
ATOM 2343 C CA . ASP A 1 305 ? -14.306 10.290 1.165 1.00 90.62 305 ASP A CA 1
ATOM 2344 C C . ASP A 1 305 ? -14.277 9.514 2.490 1.00 90.62 305 ASP A C 1
ATOM 2346 O O . ASP A 1 305 ? -14.019 8.307 2.511 1.00 90.62 305 ASP A O 1
ATOM 2350 N N . LEU A 1 306 ? -14.560 10.188 3.609 1.00 94.12 306 LEU A N 1
ATOM 2351 C CA . LEU A 1 306 ? -14.765 9.522 4.887 1.00 94.12 306 LEU A CA 1
ATOM 2352 C C . LEU A 1 306 ? -15.979 8.592 4.811 1.00 94.12 306 LEU A C 1
ATOM 2354 O O . LEU A 1 306 ? -17.033 8.943 4.283 1.00 94.12 306 LEU A O 1
ATOM 2358 N N . SER A 1 307 ? -15.835 7.406 5.392 1.00 96.19 307 SER A N 1
ATOM 2359 C CA . SER A 1 307 ? -16.834 6.341 5.316 1.00 96.19 307 SER A CA 1
ATOM 2360 C C . SER A 1 307 ? -17.044 5.702 6.679 1.00 96.19 307 SER A C 1
ATOM 2362 O O . SER A 1 307 ? -16.151 5.720 7.530 1.00 96.19 307 SER A O 1
ATOM 2364 N N . ASP A 1 308 ? -18.219 5.119 6.890 1.00 96.75 308 ASP A N 1
ATOM 2365 C CA . ASP A 1 308 ? -18.483 4.278 8.055 1.00 96.75 308 ASP A CA 1
ATOM 2366 C C . ASP A 1 308 ? -17.828 2.895 7.927 1.00 96.75 308 ASP A C 1
ATOM 2368 O O . ASP A 1 308 ? -17.719 2.189 8.923 1.00 96.75 308 ASP A O 1
ATOM 2372 N N . THR A 1 309 ? -17.364 2.510 6.734 1.00 95.19 309 THR A N 1
ATOM 2373 C CA . THR A 1 309 ? -16.839 1.174 6.443 1.00 95.19 309 THR A CA 1
ATOM 2374 C C . THR A 1 309 ? -15.554 1.266 5.627 1.00 95.19 309 THR A C 1
ATOM 2376 O O . THR A 1 309 ? -15.512 1.926 4.591 1.00 95.19 309 THR A O 1
ATOM 2379 N N . TRP A 1 310 ? -14.518 0.561 6.076 1.00 95.44 310 TRP A N 1
ATOM 2380 C CA . TRP A 1 310 ? -13.185 0.535 5.474 1.00 95.44 310 TRP A CA 1
ATOM 2381 C C . TRP A 1 310 ? -12.680 -0.896 5.373 1.00 95.44 310 TRP A C 1
ATOM 2383 O O . TRP A 1 310 ? -12.806 -1.662 6.331 1.00 95.44 310 TRP A O 1
ATOM 2393 N N . ILE A 1 311 ? -12.090 -1.258 4.232 1.00 91.81 311 ILE A N 1
ATOM 2394 C CA . ILE A 1 311 ? -11.585 -2.618 4.001 1.00 91.81 311 ILE A CA 1
ATOM 2395 C C . ILE A 1 311 ? -10.106 -2.628 3.639 1.00 91.81 311 ILE A C 1
ATOM 2397 O O . ILE A 1 311 ? -9.630 -1.792 2.875 1.00 91.81 311 ILE A O 1
ATOM 2401 N N . PHE A 1 312 ? -9.417 -3.642 4.151 1.00 89.94 312 PHE A N 1
ATOM 2402 C CA . PHE A 1 312 ? -8.071 -4.031 3.758 1.00 89.94 312 PHE A CA 1
ATOM 2403 C C . PHE A 1 312 ? -8.098 -5.465 3.255 1.00 89.94 312 PHE A C 1
ATOM 2405 O O . PHE A 1 312 ? -8.874 -6.299 3.732 1.00 89.94 312 PHE A O 1
ATOM 2412 N N . SER A 1 313 ? -7.214 -5.788 2.326 1.00 87.88 313 SER A N 1
ATOM 2413 C CA . SER A 1 313 ? -7.164 -7.130 1.766 1.00 87.88 313 SER A CA 1
ATOM 2414 C C . SER A 1 313 ? -6.645 -8.174 2.757 1.00 87.88 313 SER A C 1
ATOM 2416 O O . SER A 1 313 ? -7.002 -9.334 2.615 1.00 87.88 313 SER A O 1
ATOM 2418 N N . TRP A 1 314 ? -5.810 -7.845 3.753 1.00 89.88 314 TRP A N 1
ATOM 2419 C CA . TRP A 1 314 ? -5.177 -8.887 4.576 1.00 89.88 314 TRP A CA 1
ATOM 2420 C C . TRP A 1 314 ? -4.554 -8.396 5.881 1.00 89.88 314 TRP A C 1
ATOM 2422 O O . TRP A 1 314 ? -3.916 -7.351 5.918 1.00 89.88 314 TRP A O 1
ATOM 2432 N N . TYR A 1 315 ? -4.610 -9.216 6.930 1.00 94.69 315 TYR A N 1
ATOM 2433 C CA . TYR A 1 315 ? -3.897 -9.015 8.190 1.00 94.69 315 TYR A CA 1
ATOM 2434 C C . TYR A 1 315 ? -2.830 -10.086 8.413 1.00 94.69 315 TYR A C 1
ATOM 2436 O O . TYR A 1 315 ? -3.069 -11.270 8.188 1.00 94.69 315 TYR A O 1
ATOM 2444 N N . ASP A 1 316 ? -1.659 -9.690 8.915 1.00 92.06 316 ASP A N 1
ATOM 2445 C CA . ASP A 1 316 ? -0.626 -10.641 9.330 1.00 92.06 316 ASP A CA 1
ATOM 2446 C C . ASP A 1 316 ? 0.194 -10.125 10.513 1.00 92.06 316 ASP A C 1
ATOM 2448 O O . ASP A 1 316 ? 1.025 -9.230 10.369 1.00 92.06 316 ASP A O 1
ATOM 2452 N N . GLN A 1 317 ? -0.011 -10.741 11.674 1.00 91.50 317 GLN A N 1
ATOM 2453 C CA . GLN A 1 317 ? 0.881 -10.655 12.830 1.00 91.50 317 GLN A CA 1
ATOM 2454 C C . GLN A 1 317 ? 1.225 -12.055 13.369 1.00 91.50 317 GLN A C 1
ATOM 2456 O O . GLN A 1 317 ? 1.506 -12.241 14.558 1.00 91.50 317 GLN A O 1
ATOM 2461 N N . ARG A 1 318 ? 1.179 -13.066 12.494 1.00 88.50 318 ARG A N 1
ATOM 2462 C CA . ARG A 1 318 ? 1.603 -14.442 12.783 1.00 88.50 318 ARG A CA 1
ATOM 2463 C C . ARG A 1 318 ? 2.967 -14.735 12.173 1.00 88.50 318 ARG A C 1
ATOM 2465 O O . ARG A 1 318 ? 3.753 -15.478 12.761 1.00 88.50 318 ARG A O 1
ATOM 2472 N N . SER A 1 319 ? 3.242 -14.184 10.994 1.00 80.19 319 SER A N 1
ATOM 2473 C CA . SER A 1 319 ? 4.488 -14.413 10.272 1.00 80.19 319 SER A CA 1
ATOM 2474 C C . SER A 1 319 ? 5.685 -13.802 10.994 1.00 80.19 319 SER A C 1
ATOM 2476 O O . SER A 1 319 ? 5.633 -12.707 11.558 1.00 80.19 319 SER A O 1
ATOM 2478 N N . ALA A 1 320 ? 6.813 -14.509 10.950 1.00 74.06 320 ALA A N 1
ATOM 2479 C CA . ALA A 1 320 ? 8.048 -14.035 11.554 1.00 74.06 320 ALA A CA 1
ATOM 2480 C C . ALA A 1 320 ? 8.508 -12.719 10.905 1.00 74.06 320 ALA A C 1
ATOM 2482 O O . ALA A 1 320 ? 8.640 -12.626 9.686 1.00 74.06 320 ALA A O 1
ATOM 2483 N N . GLY A 1 321 ? 8.794 -11.718 11.737 1.00 72.88 321 GLY A N 1
ATOM 2484 C CA . GLY A 1 321 ? 9.208 -10.393 11.280 1.00 72.88 321 GLY A CA 1
ATOM 2485 C C . GLY A 1 321 ? 8.059 -9.487 10.836 1.00 72.88 321 GLY A C 1
ATOM 2486 O O . GLY A 1 321 ? 8.347 -8.365 10.447 1.00 72.88 321 GLY A O 1
ATOM 2487 N N . MET A 1 322 ? 6.797 -9.918 10.917 1.00 80.81 322 MET A N 1
ATOM 2488 C CA . MET A 1 322 ? 5.638 -9.051 10.689 1.00 80.81 322 MET A CA 1
ATOM 2489 C C . MET A 1 322 ? 5.107 -8.496 12.012 1.00 80.81 322 MET A C 1
ATOM 2491 O O . MET A 1 322 ? 4.848 -9.237 12.963 1.00 80.81 322 MET A O 1
ATOM 2495 N N . LYS A 1 323 ? 4.913 -7.181 12.068 1.00 88.81 323 LYS A N 1
ATOM 2496 C CA . LYS A 1 323 ? 4.070 -6.517 13.065 1.00 88.81 323 LYS A CA 1
ATOM 2497 C C . LYS A 1 323 ? 3.017 -5.708 12.336 1.00 88.81 323 LYS A C 1
ATOM 2499 O O . LYS A 1 323 ? 3.328 -5.081 11.329 1.00 88.81 323 LYS A O 1
ATOM 2504 N N . ASN A 1 324 ? 1.795 -5.732 12.846 1.00 94.56 324 ASN A N 1
ATOM 2505 C CA . ASN A 1 324 ? 0.655 -5.208 12.118 1.00 94.56 324 ASN A CA 1
ATOM 2506 C C . ASN A 1 324 ? -0.352 -4.583 13.078 1.00 94.56 324 ASN A C 1
ATOM 2508 O O . ASN A 1 324 ? -0.729 -5.202 14.077 1.00 94.56 324 ASN A O 1
ATOM 2512 N N . TRP A 1 325 ? -0.777 -3.365 12.770 1.00 96.38 325 TRP A N 1
ATOM 2513 C CA . TRP A 1 325 ? -1.774 -2.625 13.530 1.00 96.38 325 TRP A CA 1
ATOM 2514 C C . TRP A 1 325 ? -2.879 -2.158 12.597 1.00 96.38 325 TRP A C 1
ATOM 2516 O O . TRP A 1 325 ? -2.609 -1.716 11.482 1.00 96.38 325 TRP A O 1
ATOM 2526 N N . VAL A 1 326 ? -4.112 -2.208 13.090 1.00 97.62 326 VAL A N 1
ATOM 2527 C CA . VAL A 1 326 ? -5.255 -1.553 12.451 1.00 97.62 326 VAL A CA 1
ATOM 2528 C C . VAL A 1 326 ? -5.452 -0.225 13.163 1.00 97.62 326 VAL A C 1
ATOM 2530 O O . VAL A 1 326 ? -5.614 -0.200 14.380 1.00 97.62 326 VAL A O 1
ATOM 2533 N N . LEU A 1 327 ? -5.389 0.881 12.435 1.00 97.00 327 LEU A N 1
ATOM 2534 C CA . LEU A 1 327 ? -5.566 2.219 12.978 1.00 97.00 327 LEU A CA 1
ATOM 2535 C C . LEU A 1 327 ? -6.949 2.709 12.587 1.00 97.00 327 LEU A C 1
ATOM 2537 O O . LEU A 1 327 ? -7.309 2.666 11.415 1.00 97.00 327 LEU A O 1
ATOM 2541 N N . VAL A 1 328 ? -7.718 3.177 13.567 1.00 97.81 328 VAL A N 1
ATOM 2542 C CA . VAL A 1 328 ? -9.082 3.667 13.349 1.00 97.81 328 VAL A CA 1
ATOM 2543 C C . VAL A 1 328 ? -9.259 4.980 14.086 1.00 97.81 328 VAL A C 1
ATOM 2545 O O . VAL A 1 328 ? -9.060 5.030 15.300 1.00 97.81 328 VAL A O 1
ATOM 2548 N N . ALA A 1 329 ? -9.644 6.032 13.371 1.00 97.19 329 ALA A N 1
ATOM 2549 C CA . ALA A 1 329 ? -9.954 7.326 13.961 1.00 97.19 329 ALA A CA 1
ATOM 2550 C C . ALA A 1 329 ? -11.401 7.732 13.674 1.00 97.19 329 ALA A C 1
ATOM 2552 O O . ALA A 1 329 ? -11.901 7.559 12.561 1.00 97.19 329 ALA A O 1
ATOM 2553 N N . ASN A 1 330 ? -12.060 8.275 14.698 1.00 96.62 330 ASN A N 1
ATOM 2554 C CA . ASN A 1 330 ? -13.416 8.791 14.589 1.00 96.62 330 ASN A CA 1
ATOM 2555 C C . ASN A 1 330 ? -13.379 10.249 14.123 1.00 96.62 330 ASN A C 1
ATOM 2557 O O . ASN A 1 330 ? -12.916 11.134 14.849 1.00 96.62 330 ASN A O 1
ATOM 2561 N N . MET A 1 331 ? -13.907 10.482 12.924 1.00 95.62 331 MET A N 1
ATOM 2562 C CA . MET A 1 331 ? -13.977 11.800 12.297 1.00 95.62 331 MET A CA 1
ATOM 2563 C C . MET A 1 331 ? -15.354 12.455 12.456 1.00 95.62 331 MET A C 1
ATOM 2565 O O . MET A 1 331 ? -15.558 13.587 12.017 1.00 95.62 331 MET A O 1
ATOM 2569 N N . GLY A 1 332 ? -16.297 11.749 13.081 1.00 95.31 332 GLY A N 1
ATOM 2570 C CA . GLY A 1 332 ? -17.629 12.232 13.402 1.00 95.31 332 GLY A CA 1
ATOM 2571 C C . GLY A 1 332 ? -17.656 13.189 14.589 1.00 95.31 332 GLY A C 1
ATOM 2572 O O . GLY A 1 332 ? -16.657 13.449 15.261 1.00 95.31 332 GLY A O 1
ATOM 2573 N N . SER A 1 333 ? -18.848 13.717 14.861 1.00 95.25 333 SER A N 1
ATOM 2574 C CA . SER A 1 333 ? -19.107 14.627 15.984 1.00 95.25 333 SER A CA 1
ATOM 2575 C C . SER A 1 333 ? -19.651 13.918 17.226 1.00 95.25 333 SER A C 1
ATOM 2577 O O . SER A 1 333 ? -19.812 14.557 18.265 1.00 95.25 333 SER A O 1
ATOM 2579 N N . GLN A 1 334 ? -19.935 12.616 17.135 1.00 97.00 334 GLN A N 1
ATOM 2580 C CA . GLN A 1 334 ? -20.435 11.778 18.228 1.00 97.00 334 GLN A CA 1
ATOM 2581 C C . GLN A 1 334 ? -19.512 10.575 18.457 1.00 97.00 334 GLN A C 1
ATOM 2583 O O . GLN A 1 334 ? -18.737 10.233 17.561 1.00 97.00 334 GLN A O 1
ATOM 2588 N N . PRO A 1 335 ? -19.564 9.915 19.630 1.00 98.06 335 PRO A N 1
ATOM 2589 C CA . PRO A 1 335 ? -18.837 8.669 19.853 1.00 98.06 335 PRO A CA 1
ATOM 2590 C C . PRO A 1 335 ? -19.159 7.617 18.781 1.00 98.06 335 PRO A C 1
ATOM 2592 O O . PRO A 1 335 ? -20.326 7.406 18.444 1.00 98.06 335 PRO A O 1
ATOM 2595 N N . ALA A 1 336 ? -18.131 6.960 18.249 1.00 98.50 336 ALA A N 1
ATOM 2596 C CA . ALA A 1 336 ? -18.272 5.912 17.245 1.00 98.50 336 ALA A CA 1
ATOM 2597 C C . ALA A 1 336 ? -18.241 4.531 17.903 1.00 98.50 336 ALA A C 1
ATOM 2599 O O . ALA A 1 336 ? -17.265 4.181 18.576 1.00 98.50 336 ALA A O 1
ATOM 2600 N N . ASP A 1 337 ? -19.289 3.750 17.647 1.00 98.62 337 ASP A N 1
ATOM 2601 C CA . ASP A 1 337 ? -19.307 2.322 17.939 1.00 98.62 337 ASP A CA 1
ATOM 2602 C C . ASP A 1 337 ? -18.696 1.603 16.738 1.00 98.62 337 ASP A C 1
ATOM 2604 O O . ASP A 1 337 ? -19.210 1.732 15.626 1.00 98.62 337 ASP A O 1
ATOM 2608 N N . VAL A 1 338 ? -17.585 0.895 16.936 1.00 98.69 338 VAL A N 1
ATOM 2609 C CA . VAL A 1 338 ? -16.772 0.320 15.857 1.00 98.69 338 VAL A CA 1
ATOM 2610 C C . VAL A 1 338 ? -16.545 -1.167 16.071 1.00 98.69 338 VAL A C 1
ATOM 2612 O O . VAL A 1 338 ? -16.144 -1.594 17.150 1.00 98.69 338 VAL A O 1
ATOM 2615 N N . GLU A 1 339 ? -16.722 -1.945 15.010 1.00 98.56 339 GLU A N 1
ATOM 2616 C CA . GLU A 1 339 ? -16.372 -3.359 14.931 1.00 98.56 339 GLU A CA 1
ATOM 2617 C C . GLU A 1 339 ? -15.207 -3.561 13.955 1.00 98.56 339 GLU A C 1
ATOM 2619 O O . GLU A 1 339 ? -15.178 -2.967 12.876 1.00 98.56 339 GLU A O 1
ATOM 2624 N N . ILE A 1 340 ? -14.259 -4.426 14.323 1.00 98.44 340 ILE A N 1
ATOM 2625 C CA . ILE A 1 340 ? -13.167 -4.872 13.453 1.00 98.44 340 ILE A CA 1
ATOM 2626 C C . ILE A 1 340 ? -13.331 -6.370 13.221 1.00 98.44 340 ILE A C 1
ATOM 2628 O O . ILE A 1 340 ? -13.307 -7.160 14.172 1.00 98.44 340 ILE A O 1
ATOM 2632 N N . ARG A 1 341 ? -13.480 -6.767 11.956 1.00 96.38 341 ARG A N 1
ATOM 2633 C CA . ARG A 1 341 ? -13.550 -8.165 11.524 1.00 96.38 341 ARG A CA 1
ATOM 2634 C C . ARG A 1 341 ? -12.340 -8.536 10.685 1.00 96.38 341 ARG A C 1
ATOM 2636 O O . ARG A 1 341 ? -11.892 -7.741 9.871 1.00 96.38 341 ARG A O 1
ATOM 2643 N N . ILE A 1 342 ? -11.832 -9.750 10.861 1.00 95.44 342 ILE A N 1
ATOM 2644 C CA . ILE A 1 342 ? -10.751 -10.318 10.047 1.00 95.44 342 ILE A CA 1
ATOM 2645 C C . ILE A 1 342 ? -11.178 -11.726 9.632 1.00 95.44 342 ILE A C 1
ATOM 2647 O O . ILE A 1 342 ? -11.590 -12.514 10.484 1.00 95.44 342 ILE A O 1
ATOM 2651 N N . GLY A 1 343 ? -11.162 -12.020 8.328 1.00 91.62 343 GLY A N 1
ATOM 2652 C CA . GLY A 1 343 ? -11.683 -13.291 7.800 1.00 91.62 343 GLY A CA 1
ATOM 2653 C C . GLY A 1 343 ? -13.169 -13.498 8.132 1.00 91.62 343 GLY A C 1
ATOM 2654 O O . GLY A 1 343 ? -13.610 -14.607 8.423 1.00 91.62 343 GLY A O 1
ATOM 2655 N N . GLY A 1 344 ? -13.935 -12.402 8.217 1.00 90.31 344 GLY A N 1
ATOM 2656 C CA . GLY A 1 344 ? -15.341 -12.395 8.644 1.00 90.31 344 GLY A CA 1
ATOM 2657 C C . GLY A 1 344 ? -15.577 -12.575 10.153 1.00 90.31 344 GLY A C 1
ATOM 2658 O O . GLY A 1 344 ? -16.695 -12.361 10.622 1.00 90.31 344 GLY A O 1
ATOM 2659 N N . SER A 1 345 ? -14.549 -12.908 10.936 1.00 94.94 345 SER A N 1
ATOM 2660 C CA . SER A 1 345 ? -14.654 -13.076 12.391 1.00 94.94 345 SER A CA 1
ATOM 2661 C C . SER A 1 345 ? -14.485 -11.742 13.113 1.00 94.94 345 SER A C 1
ATOM 2663 O O . SER A 1 345 ? -13.547 -11.009 12.819 1.00 94.94 345 SER A O 1
ATOM 2665 N N . LEU A 1 346 ? -15.355 -11.427 14.080 1.00 97.69 346 LEU A N 1
ATOM 2666 C CA . LEU A 1 346 ? -15.202 -10.247 14.943 1.00 97.69 346 LEU A CA 1
ATOM 2667 C C . LEU A 1 346 ? -13.992 -10.429 15.869 1.00 97.69 346 LEU A C 1
ATOM 2669 O O . LEU A 1 346 ? -13.977 -11.350 16.683 1.00 97.69 346 LEU A O 1
ATOM 2673 N N . VAL A 1 347 ? -12.994 -9.553 15.744 1.00 98.12 347 VAL A N 1
ATOM 2674 C CA . VAL A 1 347 ? -11.742 -9.618 16.522 1.00 98.12 347 VAL A CA 1
ATOM 2675 C C . VAL A 1 347 ? -11.604 -8.490 17.543 1.00 98.12 347 VAL A C 1
ATOM 2677 O O . VAL A 1 347 ? -10.883 -8.646 18.526 1.00 98.12 347 VAL A O 1
ATOM 2680 N N . ALA A 1 348 ? -12.297 -7.368 17.339 1.00 98.25 348 ALA A N 1
ATOM 2681 C CA . ALA A 1 348 ? -12.395 -6.279 18.306 1.00 98.25 348 ALA A CA 1
ATOM 2682 C C . ALA A 1 348 ? -13.706 -5.510 18.135 1.00 98.25 348 ALA A C 1
ATOM 2684 O O . ALA A 1 348 ? -14.224 -5.390 17.024 1.00 98.25 348 ALA A O 1
ATOM 2685 N N . ALA A 1 349 ? -14.191 -4.947 19.238 1.00 98.38 349 ALA A N 1
ATOM 2686 C CA . ALA A 1 349 ? -15.293 -4.001 19.261 1.00 98.38 349 ALA A CA 1
ATOM 2687 C C . ALA A 1 349 ? -14.969 -2.854 20.229 1.00 98.38 349 ALA A C 1
ATOM 2689 O O . ALA A 1 349 ? -14.319 -3.056 21.254 1.00 98.38 349 ALA A O 1
ATOM 2690 N N . TYR A 1 350 ? -15.415 -1.654 19.879 1.00 98.56 350 TYR A N 1
ATOM 2691 C CA . TYR A 1 350 ? -15.329 -0.439 20.681 1.00 98.56 350 TYR A CA 1
ATOM 2692 C C . TYR A 1 350 ? -16.733 0.137 20.749 1.00 98.56 350 TYR A C 1
ATOM 2694 O O . TYR A 1 350 ? -17.248 0.558 19.719 1.00 98.56 350 TYR A O 1
ATOM 2702 N N . THR A 1 351 ? -17.383 0.116 21.911 1.00 97.69 351 THR A N 1
ATOM 2703 C CA . THR A 1 351 ? -18.812 0.453 22.004 1.00 97.69 351 THR A CA 1
ATOM 2704 C C . THR A 1 351 ? -19.120 1.360 23.184 1.00 97.69 351 THR A C 1
ATOM 2706 O O . THR A 1 351 ? -18.442 1.340 24.214 1.00 97.69 351 THR A O 1
ATOM 2709 N N . ALA A 1 352 ? -20.178 2.158 23.061 1.00 95.44 352 ALA A N 1
ATOM 2710 C CA . ALA A 1 352 ? -20.651 3.013 24.141 1.00 95.44 352 ALA A CA 1
ATOM 2711 C C . ALA A 1 352 ? -21.150 2.179 25.330 1.00 95.44 352 ALA A C 1
ATOM 2713 O O . ALA A 1 352 ? -20.933 2.560 26.479 1.00 95.44 352 ALA A O 1
ATOM 2714 N N . ALA A 1 353 ? -21.757 1.017 25.057 1.00 93.69 353 ALA A N 1
ATOM 2715 C CA . ALA A 1 353 ? -22.229 0.078 26.074 1.00 93.69 353 ALA A CA 1
ATOM 2716 C C . ALA A 1 353 ? -21.095 -0.444 26.973 1.00 93.69 353 ALA A C 1
ATOM 2718 O O . ALA A 1 353 ? -21.299 -0.644 28.168 1.00 93.69 353 ALA A O 1
ATOM 2719 N N . GLU A 1 354 ? -19.897 -0.616 26.414 1.00 95.06 354 GLU A N 1
ATOM 2720 C CA . GLU A 1 354 ? -18.696 -1.042 27.143 1.00 95.06 354 GLU A CA 1
ATOM 2721 C C . GLU A 1 354 ? -17.846 0.138 27.644 1.00 95.06 354 GLU A C 1
ATOM 2723 O O . GLU A 1 354 ? -16.812 -0.065 28.278 1.00 95.06 354 GLU A O 1
ATOM 2728 N N . GLY A 1 355 ? -18.258 1.381 27.367 1.00 96.06 355 GLY A N 1
ATOM 2729 C CA . GLY A 1 355 ? -17.490 2.583 27.699 1.00 96.06 355 GLY A CA 1
ATOM 2730 C C . GLY A 1 355 ? -16.199 2.746 26.886 1.00 96.06 355 GLY A C 1
ATOM 2731 O O . GLY A 1 355 ? -15.326 3.516 27.282 1.00 96.06 355 GLY A O 1
ATOM 2732 N N . THR A 1 356 ? -16.064 2.033 25.763 1.00 97.88 356 THR A N 1
ATOM 2733 C CA . THR A 1 356 ? -14.861 1.992 24.912 1.00 97.88 356 THR A CA 1
ATOM 2734 C C . THR A 1 356 ? -15.050 2.661 23.550 1.00 97.88 356 THR A C 1
ATOM 2736 O O . THR A 1 356 ? -14.101 2.695 22.768 1.00 97.88 356 THR A O 1
ATOM 2739 N N . ALA A 1 357 ? -16.238 3.210 23.259 1.00 98.06 357 ALA A N 1
ATOM 2740 C CA . ALA A 1 357 ? -16.513 3.942 22.020 1.00 98.06 357 ALA A CA 1
ATOM 2741 C C . ALA A 1 357 ? -15.453 5.010 21.734 1.00 98.06 357 ALA A C 1
ATOM 2743 O O . ALA A 1 357 ? -15.056 5.788 22.614 1.00 98.06 357 ALA A O 1
ATOM 2744 N N . ILE A 1 358 ? -15.042 5.086 20.470 1.00 97.50 358 ILE A N 1
ATOM 2745 C CA . ILE A 1 358 ? -14.010 6.020 20.031 1.00 97.50 358 ILE A CA 1
ATOM 2746 C C . ILE A 1 358 ? -14.616 7.423 20.041 1.00 97.50 358 ILE A C 1
ATOM 2748 O O . ILE A 1 358 ? -15.535 7.720 19.278 1.00 97.50 358 ILE A O 1
ATOM 2752 N N . GLN A 1 359 ? -14.129 8.298 20.918 1.00 96.38 359 GLN A N 1
ATOM 2753 C CA . GLN A 1 359 ? -14.645 9.665 21.033 1.00 96.38 359 GLN A CA 1
ATOM 2754 C C . GLN A 1 359 ? -14.305 10.506 19.783 1.00 96.38 359 GLN A C 1
ATOM 2756 O O . GLN A 1 359 ? -13.332 10.192 19.093 1.00 96.38 359 GLN A O 1
ATOM 2761 N N . PRO A 1 360 ? -15.064 11.579 19.486 1.00 95.00 360 PRO A N 1
ATOM 2762 C CA . PRO A 1 360 ? -14.760 12.493 18.382 1.00 95.00 360 PRO A CA 1
ATOM 2763 C C . PRO A 1 360 ? -13.304 12.974 18.389 1.00 95.00 360 PRO A C 1
ATOM 2765 O O . PRO A 1 360 ? -12.792 13.417 19.421 1.00 95.00 360 PRO A O 1
ATOM 2768 N N . GLY A 1 361 ? -12.624 12.871 17.244 1.00 91.69 361 GLY A N 1
ATOM 2769 C CA . GLY A 1 361 ? -11.219 13.262 17.105 1.00 91.69 361 GLY A CA 1
ATOM 2770 C C . GLY A 1 361 ? -10.233 12.389 17.892 1.00 91.69 361 GLY A C 1
ATOM 2771 O O . GLY A 1 361 ? -9.075 12.773 18.040 1.00 91.69 361 GLY A O 1
ATOM 2772 N N . GLN A 1 362 ? -10.670 11.243 18.422 1.00 93.50 362 GLN A N 1
ATOM 2773 C CA . GLN A 1 362 ? -9.802 10.224 19.011 1.00 93.50 362 GLN A CA 1
ATOM 2774 C C . GLN A 1 362 ? -9.591 9.062 18.041 1.00 93.50 362 GLN A C 1
ATOM 2776 O O . GLN A 1 362 ? -10.263 8.928 17.014 1.00 93.50 362 GLN A O 1
ATOM 2781 N N . ARG A 1 363 ? -8.639 8.197 18.391 1.00 95.19 363 ARG A N 1
ATOM 2782 C CA . ARG A 1 363 ? -8.294 7.011 17.615 1.00 95.19 363 ARG A CA 1
ATOM 2783 C C . ARG A 1 363 ? -7.899 5.833 18.495 1.00 95.19 363 ARG A C 1
ATOM 2785 O O . ARG A 1 363 ? -7.504 6.010 19.645 1.00 95.19 363 ARG A O 1
ATOM 2792 N N . VAL A 1 364 ? -7.934 4.646 17.908 1.00 96.44 364 VAL A N 1
ATOM 2793 C CA . VAL A 1 364 ? -7.435 3.394 18.486 1.00 96.44 364 VAL A CA 1
ATOM 2794 C C . VAL A 1 364 ? -6.483 2.719 17.503 1.00 96.44 364 VAL A C 1
ATOM 2796 O O . VAL A 1 364 ? -6.574 2.930 16.293 1.00 96.44 364 VAL A O 1
ATOM 2799 N N . THR A 1 365 ? -5.547 1.926 18.023 1.00 96.00 365 THR A N 1
ATOM 2800 C CA . THR A 1 365 ? -4.521 1.239 17.219 1.00 96.00 365 THR A CA 1
ATOM 2801 C C . THR A 1 365 ? -4.338 -0.227 17.652 1.00 96.00 365 THR A C 1
ATOM 2803 O O . THR A 1 365 ? -3.250 -0.593 18.112 1.00 96.00 365 THR A O 1
ATOM 2806 N N . PRO A 1 366 ? -5.392 -1.067 17.625 1.00 97.50 366 PRO A N 1
ATOM 2807 C CA . PRO A 1 366 ? -5.289 -2.468 18.025 1.00 97.50 366 PRO A CA 1
ATOM 2808 C C . PRO A 1 366 ? -4.322 -3.282 17.156 1.00 97.50 366 PRO A C 1
ATOM 2810 O O . PRO A 1 366 ? -4.098 -3.005 15.977 1.00 97.50 366 PRO A O 1
ATOM 2813 N N . SER A 1 367 ? -3.787 -4.341 17.761 1.00 97.19 367 SER A N 1
ATOM 2814 C CA . SER A 1 367 ? -2.997 -5.382 17.102 1.00 97.19 367 SER A CA 1
ATOM 2815 C C . SER A 1 367 ? -3.436 -6.752 17.611 1.00 97.19 367 SER A C 1
ATOM 2817 O O . SER A 1 367 ? -3.809 -6.872 18.780 1.00 97.19 367 SER A O 1
ATOM 2819 N N . PHE A 1 368 ? -3.332 -7.779 16.776 1.00 96.56 368 PHE A N 1
ATOM 2820 C CA . PHE A 1 368 ? -3.845 -9.125 17.016 1.00 96.56 368 PHE A CA 1
ATOM 2821 C C . PHE A 1 368 ? -2.725 -10.171 16.834 1.00 96.56 368 PHE A C 1
ATOM 2823 O O . PHE A 1 368 ? -2.668 -10.855 15.809 1.00 96.56 368 PHE A O 1
ATOM 2830 N N . PRO A 1 369 ? -1.802 -10.319 17.808 1.00 93.44 369 PRO A N 1
ATOM 2831 C CA . PRO A 1 369 ? -0.679 -11.247 17.696 1.00 93.44 369 PRO A CA 1
ATOM 2832 C C . PRO A 1 369 ? -1.117 -12.691 17.427 1.00 93.44 369 PRO A C 1
ATOM 2834 O O . PRO A 1 369 ? -2.038 -13.202 18.060 1.00 93.44 369 PRO A O 1
ATOM 2837 N N . GLY A 1 370 ? -0.425 -13.367 16.508 1.00 89.25 370 GLY A N 1
ATOM 2838 C CA . GLY A 1 370 ? -0.725 -14.750 16.126 1.00 89.25 370 GLY A CA 1
ATOM 2839 C C . GLY A 1 370 ? -1.856 -14.901 15.104 1.00 89.25 370 GLY A C 1
ATOM 2840 O O . GLY A 1 370 ? -2.047 -16.003 14.586 1.00 89.25 370 GLY A O 1
ATOM 2841 N N . LEU A 1 371 ? -2.560 -13.817 14.764 1.00 93.62 371 LEU A N 1
ATOM 2842 C CA . LEU A 1 371 ? -3.576 -13.809 13.719 1.00 93.62 371 LEU A CA 1
ATOM 2843 C C . LEU A 1 371 ? -2.954 -13.534 12.346 1.00 93.62 371 LEU A C 1
ATOM 2845 O O . LEU A 1 371 ? -2.073 -12.687 12.194 1.00 93.62 371 LEU A O 1
ATOM 2849 N N . MET A 1 372 ? -3.432 -14.254 11.337 1.00 93.31 372 MET A N 1
ATOM 2850 C CA . MET A 1 372 ? -3.097 -14.025 9.937 1.00 93.31 372 MET A CA 1
ATOM 2851 C C . MET A 1 372 ? -4.247 -14.538 9.080 1.00 93.31 372 MET A C 1
ATOM 2853 O O . MET A 1 372 ? -4.407 -15.755 8.960 1.00 93.31 372 MET A O 1
ATOM 2857 N N . ASP A 1 373 ? -5.039 -13.612 8.551 1.00 93.25 373 ASP A N 1
ATOM 2858 C CA . ASP A 1 373 ? -6.229 -13.887 7.746 1.00 93.25 373 ASP A CA 1
ATOM 2859 C C . ASP A 1 373 ? -6.719 -12.595 7.057 1.00 93.25 373 ASP A C 1
ATOM 2861 O O . ASP A 1 373 ? -6.202 -11.506 7.322 1.00 93.25 373 ASP A O 1
ATOM 2865 N N . GLY A 1 374 ? -7.712 -12.693 6.178 1.00 90.94 374 GLY A N 1
ATOM 2866 C CA . GLY A 1 374 ? -8.292 -11.563 5.458 1.00 90.94 374 GLY A CA 1
ATOM 2867 C C . GLY A 1 374 ? -9.639 -11.906 4.810 1.00 90.94 374 GLY A C 1
ATOM 2868 O O . GLY A 1 374 ? -10.003 -13.079 4.732 1.00 90.94 374 GLY A O 1
ATOM 2869 N N . PRO A 1 375 ? -10.414 -10.902 4.366 1.00 92.50 375 PRO A N 1
ATOM 2870 C CA . PRO A 1 375 ? -10.127 -9.468 4.444 1.00 92.50 375 PRO A CA 1
ATOM 2871 C C . PRO A 1 375 ? -10.263 -8.916 5.867 1.00 92.50 375 PRO A C 1
ATOM 2873 O O . PRO A 1 375 ? -10.805 -9.575 6.757 1.00 92.50 375 PRO A O 1
ATOM 2876 N N . VAL A 1 376 ? -9.779 -7.694 6.071 1.00 94.56 376 VAL A N 1
ATOM 2877 C CA . VAL A 1 376 ? -10.021 -6.905 7.283 1.00 94.56 376 VAL A CA 1
ATOM 2878 C C . VAL A 1 376 ? -11.121 -5.895 6.981 1.00 94.56 376 VAL A C 1
ATOM 2880 O O . VAL A 1 376 ? -11.006 -5.137 6.024 1.00 94.56 376 VAL A O 1
ATOM 2883 N N . GLU A 1 377 ? -12.163 -5.856 7.800 1.00 95.12 377 GLU A N 1
ATOM 2884 C CA . GLU A 1 377 ? -13.246 -4.875 7.729 1.00 95.12 377 GLU A CA 1
ATOM 2885 C C . GLU A 1 377 ? -13.284 -4.075 9.031 1.00 95.12 377 GLU A C 1
ATOM 2887 O O . GLU A 1 377 ? -13.337 -4.647 10.119 1.00 95.12 377 GLU A O 1
ATOM 2892 N N . VAL A 1 378 ? -13.277 -2.751 8.918 1.00 97.69 378 V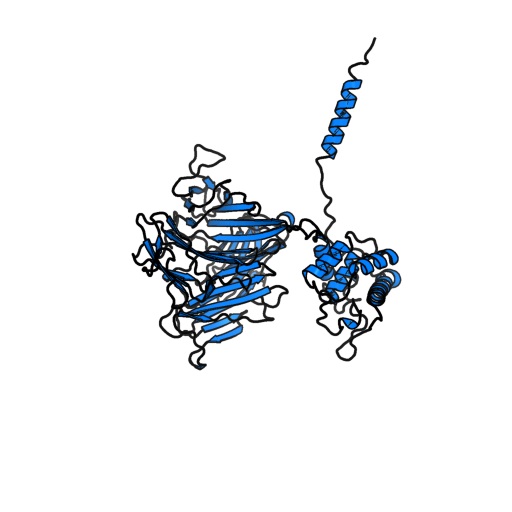AL A N 1
ATOM 2893 C CA . VAL A 1 378 ? -13.524 -1.817 10.019 1.00 97.69 378 VAL A CA 1
ATOM 2894 C C . VAL A 1 378 ? -14.838 -1.117 9.731 1.00 97.69 378 VAL A C 1
ATOM 2896 O O . VAL A 1 378 ? -14.976 -0.489 8.683 1.00 97.69 378 VAL A O 1
ATOM 2899 N N . ARG A 1 379 ? -15.797 -1.208 10.653 1.00 97.38 379 ARG A N 1
ATOM 2900 C CA . ARG A 1 379 ? -17.133 -0.646 10.461 1.00 97.38 379 ARG A CA 1
ATOM 2901 C C . ARG A 1 379 ? -17.619 0.106 11.688 1.00 97.38 379 ARG A C 1
ATOM 2903 O O . ARG A 1 379 ? -17.673 -0.464 12.774 1.00 97.38 379 ARG A O 1
ATOM 2910 N N . SER A 1 380 ? -18.049 1.350 11.507 1.00 98.12 380 SER A N 1
ATOM 2911 C CA . SER A 1 380 ? -18.878 2.055 12.476 1.00 98.12 380 SER A CA 1
ATOM 2912 C C . SER A 1 380 ? -20.312 1.537 12.388 1.00 98.12 380 SER A C 1
ATOM 2914 O O . SER A 1 380 ? -21.000 1.720 11.386 1.00 98.12 380 SER A O 1
ATOM 2916 N N . VAL A 1 381 ? -20.790 0.882 13.444 1.00 97.44 381 VAL A N 1
ATOM 2917 C CA . VAL A 1 381 ? -22.147 0.310 13.480 1.00 97.44 381 VAL A CA 1
ATOM 2918 C C . VAL A 1 381 ? -23.226 1.357 13.753 1.00 97.44 381 VAL A C 1
ATOM 2920 O O . VAL A 1 381 ? -24.395 1.122 13.457 1.00 97.44 381 VAL A O 1
ATOM 2923 N N . ASN A 1 382 ? -22.838 2.525 14.269 1.00 97.12 382 ASN A N 1
ATOM 2924 C CA . ASN A 1 382 ? -23.712 3.679 14.472 1.00 97.12 382 ASN A CA 1
ATOM 2925 C C . ASN A 1 382 ? -23.524 4.782 13.407 1.00 97.12 382 ASN A C 1
ATOM 2927 O O . ASN A 1 382 ? -23.988 5.907 13.603 1.00 97.12 382 ASN A O 1
ATOM 2931 N N . GLY A 1 383 ? -22.866 4.460 12.286 1.00 96.62 383 GLY A N 1
ATOM 2932 C CA . GLY A 1 383 ? -22.778 5.313 11.096 1.00 96.62 383 GLY A CA 1
ATOM 2933 C C . GLY A 1 383 ? -21.920 6.571 11.256 1.00 96.62 383 GLY A C 1
ATOM 2934 O O . GLY A 1 383 ? -22.118 7.533 10.515 1.00 96.62 383 GLY A O 1
ATOM 2935 N N . GLN A 1 384 ? -21.002 6.613 12.229 1.00 97.88 384 GLN A N 1
ATOM 2936 C CA . GLN A 1 384 ? -20.045 7.716 12.321 1.00 97.88 384 GLN A CA 1
ATOM 2937 C C . GLN A 1 384 ? -18.991 7.601 11.210 1.00 97.88 384 GLN A C 1
ATOM 2939 O O . GLN A 1 384 ? -18.500 6.500 10.951 1.00 97.88 384 GLN A O 1
ATOM 2944 N N . PRO A 1 385 ? -18.599 8.719 10.574 1.00 97.25 385 PRO A N 1
ATOM 2945 C CA . PRO A 1 385 ? -17.532 8.703 9.587 1.00 97.25 385 PRO A CA 1
ATOM 2946 C C . PRO A 1 385 ? -16.195 8.387 10.263 1.00 97.25 385 PRO A C 1
ATOM 2948 O O . PRO A 1 385 ? -15.802 9.014 11.252 1.00 97.25 385 PRO A O 1
ATOM 2951 N N . LEU A 1 386 ? -15.488 7.414 9.704 1.00 97.44 386 LEU A N 1
ATOM 2952 C CA . LEU A 1 386 ? -14.177 6.968 10.148 1.00 97.44 386 LEU A CA 1
ATOM 2953 C C . LEU A 1 386 ? -13.119 7.296 9.096 1.00 97.44 386 LEU A C 1
ATOM 2955 O O . LEU A 1 386 ? -13.423 7.491 7.918 1.00 97.44 386 LEU A O 1
ATOM 2959 N N . ILE A 1 387 ? -11.865 7.262 9.531 1.00 96.25 387 ILE A N 1
ATOM 2960 C CA . ILE A 1 387 ? -10.720 6.952 8.675 1.00 96.25 387 ILE A CA 1
ATOM 2961 C C . ILE A 1 387 ? -10.004 5.740 9.263 1.00 96.25 387 ILE A C 1
ATOM 2963 O O . ILE A 1 387 ? -9.806 5.665 10.482 1.00 96.25 387 ILE A O 1
ATOM 2967 N N . ALA A 1 388 ? -9.625 4.793 8.407 1.00 96.38 388 ALA A N 1
ATOM 2968 C CA . ALA A 1 388 ? -8.893 3.614 8.833 1.00 96.38 388 ALA A CA 1
ATOM 2969 C C . ALA A 1 388 ? -7.717 3.296 7.909 1.00 96.38 388 ALA A C 1
ATOM 2971 O O . ALA A 1 388 ? -7.800 3.408 6.684 1.00 96.38 388 ALA A O 1
ATOM 2972 N N . SER A 1 389 ? -6.624 2.856 8.520 1.00 95.56 389 SER A N 1
ATOM 2973 C CA . SER A 1 389 ? -5.429 2.393 7.826 1.00 95.56 389 SER A CA 1
ATOM 2974 C C . SER A 1 389 ? -4.851 1.149 8.486 1.00 95.56 389 SER A C 1
ATOM 2976 O O . SER A 1 389 ? -5.202 0.783 9.612 1.00 95.56 389 SER A O 1
ATOM 2978 N N . GLN A 1 390 ? -3.942 0.503 7.775 1.00 94.69 390 GLN A N 1
ATOM 2979 C CA . GLN A 1 390 ? -3.155 -0.599 8.273 1.00 94.69 390 GLN A CA 1
ATOM 2980 C C . GLN A 1 390 ? -1.684 -0.210 8.267 1.00 94.69 390 GLN A C 1
ATOM 2982 O O . GLN A 1 390 ? -1.143 0.201 7.240 1.00 94.69 390 GLN A O 1
ATOM 2987 N N . ARG A 1 391 ? -1.040 -0.386 9.420 1.00 93.62 391 ARG A N 1
ATOM 2988 C CA . ARG A 1 391 ? 0.392 -0.163 9.595 1.00 93.62 391 ARG A CA 1
ATOM 2989 C C . ARG A 1 391 ? 1.111 -1.487 9.679 1.00 93.62 391 ARG A C 1
ATOM 2991 O O . ARG A 1 391 ? 0.805 -2.294 10.561 1.00 93.62 391 ARG A O 1
ATOM 2998 N N . VAL A 1 392 ? 2.130 -1.664 8.850 1.00 92.94 392 VAL A N 1
ATOM 2999 C CA . VAL A 1 392 ? 2.959 -2.865 8.833 1.00 92.94 392 VAL A CA 1
ATOM 3000 C C . VAL A 1 392 ? 4.417 -2.498 9.067 1.00 92.94 392 VAL A C 1
ATOM 3002 O O . VAL A 1 392 ? 4.985 -1.638 8.401 1.00 92.94 392 VAL A O 1
ATOM 3005 N N . ILE A 1 393 ? 5.040 -3.192 10.017 1.00 87.25 393 ILE A N 1
ATOM 3006 C CA . ILE A 1 393 ? 6.496 -3.290 10.086 1.00 87.25 393 ILE A CA 1
ATOM 3007 C C . ILE A 1 393 ? 6.861 -4.693 9.624 1.00 87.25 393 ILE A C 1
ATOM 3009 O O . ILE A 1 393 ? 6.553 -5.674 10.306 1.00 87.25 393 ILE A O 1
ATOM 3013 N N . PHE A 1 394 ? 7.529 -4.779 8.477 1.00 82.50 394 PHE A N 1
ATOM 3014 C CA . PHE A 1 394 ? 8.093 -6.018 7.961 1.00 82.50 394 PHE A CA 1
ATOM 3015 C C . PHE A 1 394 ? 9.608 -5.981 8.105 1.00 82.50 394 PHE A C 1
ATOM 3017 O O . PHE A 1 394 ? 10.299 -5.213 7.433 1.00 82.50 394 PHE A O 1
ATOM 3024 N N . ARG A 1 395 ? 10.131 -6.830 8.990 1.00 77.81 395 ARG A N 1
ATOM 3025 C CA . ARG A 1 395 ? 11.527 -6.835 9.433 1.00 77.81 395 ARG A CA 1
ATOM 3026 C C . ARG A 1 395 ? 11.903 -5.457 9.984 1.00 77.81 395 ARG A C 1
ATOM 3028 O O . ARG A 1 395 ? 11.514 -5.121 11.096 1.00 77.81 395 ARG A O 1
ATOM 3035 N N . GLU A 1 396 ? 12.621 -4.670 9.194 1.00 78.31 396 GLU A N 1
ATOM 3036 C CA . GLU A 1 396 ? 13.104 -3.333 9.537 1.00 78.31 396 GLU A CA 1
ATOM 3037 C C . GLU A 1 396 ? 12.519 -2.253 8.610 1.00 78.31 396 GLU A C 1
ATOM 3039 O O . GLU A 1 396 ? 12.958 -1.108 8.659 1.00 78.31 396 GLU A O 1
ATOM 3044 N N . SER A 1 397 ? 11.551 -2.622 7.767 1.00 81.62 397 SER A N 1
ATOM 3045 C CA . SER A 1 397 ? 10.856 -1.725 6.847 1.00 81.62 397 SER A CA 1
ATOM 3046 C C . SER A 1 397 ? 9.459 -1.377 7.340 1.00 81.62 397 SER A C 1
ATOM 3048 O O . SER A 1 397 ? 8.842 -2.151 8.076 1.00 81.62 397 SER A O 1
ATOM 3050 N N . PHE A 1 398 ? 8.979 -0.219 6.912 1.00 88.62 398 PHE A N 1
ATOM 3051 C CA . PHE A 1 398 ? 7.664 0.316 7.215 1.00 88.62 398 PHE A CA 1
ATOM 3052 C C . PHE A 1 398 ? 6.818 0.421 5.944 1.00 88.62 398 PHE A C 1
ATOM 3054 O O . PHE A 1 398 ? 7.321 0.878 4.920 1.00 88.62 398 PHE A O 1
ATOM 3061 N N . ASN A 1 399 ? 5.544 0.048 6.048 1.00 92.19 399 ASN A N 1
ATOM 3062 C CA . ASN A 1 399 ? 4.509 0.300 5.051 1.00 92.19 399 ASN A CA 1
ATOM 3063 C C . ASN A 1 399 ? 3.222 0.741 5.763 1.00 92.19 399 ASN A C 1
ATOM 3065 O O . ASN A 1 399 ? 2.840 0.174 6.791 1.00 92.19 399 ASN A O 1
ATOM 3069 N N . GLU A 1 400 ? 2.549 1.738 5.198 1.00 91.75 400 GLU A N 1
ATOM 3070 C CA . GLU A 1 400 ? 1.203 2.143 5.587 1.00 91.75 400 GLU A CA 1
ATOM 3071 C C . GLU A 1 400 ? 0.272 1.968 4.389 1.00 91.75 400 GLU A C 1
ATOM 3073 O O . GLU A 1 400 ? 0.578 2.415 3.288 1.00 91.75 400 GLU A O 1
ATOM 3078 N N . THR A 1 401 ? -0.889 1.357 4.610 1.00 90.75 401 THR A N 1
ATOM 3079 C CA . THR A 1 401 ? -1.924 1.217 3.583 1.00 90.75 401 THR A CA 1
ATOM 3080 C C . THR A 1 401 ? -3.230 1.788 4.092 1.00 90.75 401 THR A C 1
ATOM 3082 O O . THR A 1 401 ? -3.767 1.335 5.105 1.00 90.75 401 THR A O 1
ATOM 3085 N N . ILE A 1 402 ? -3.765 2.786 3.395 1.00 89.81 402 ILE A N 1
ATOM 3086 C CA . ILE A 1 402 ? -5.110 3.283 3.676 1.00 89.81 402 ILE A CA 1
ATOM 3087 C C . ILE A 1 402 ? -6.136 2.249 3.202 1.00 89.81 402 ILE A C 1
ATOM 3089 O O . ILE A 1 402 ? -5.977 1.659 2.133 1.00 89.81 402 ILE A O 1
ATOM 3093 N N . GLY A 1 403 ? -7.171 2.012 4.010 1.00 89.25 403 GLY A N 1
ATOM 3094 C CA . GLY A 1 403 ? -8.248 1.104 3.627 1.00 89.25 403 GLY A CA 1
ATOM 3095 C C . GLY A 1 403 ? -9.038 1.666 2.449 1.00 89.25 403 GLY A C 1
ATOM 3096 O O . GLY A 1 403 ? -9.032 2.865 2.198 1.00 89.25 403 GLY A O 1
ATOM 3097 N N . ASP A 1 404 ? -9.750 0.808 1.734 1.00 88.31 404 ASP A N 1
ATOM 3098 C CA . ASP A 1 404 ? -10.672 1.232 0.685 1.00 88.31 404 ASP A CA 1
ATOM 3099 C C . ASP A 1 404 ? -12.029 1.583 1.320 1.00 88.31 404 ASP A C 1
ATOM 3101 O O . ASP A 1 404 ? -12.710 0.673 1.817 1.00 88.31 404 ASP A O 1
ATOM 3105 N N . PRO A 1 405 ? -12.427 2.874 1.338 1.00 86.12 405 PRO A N 1
ATOM 3106 C CA . PRO A 1 405 ? -13.706 3.303 1.897 1.00 86.12 405 PRO A CA 1
ATOM 3107 C C . PRO A 1 405 ? -14.878 3.032 0.949 1.00 86.12 405 PRO A C 1
ATOM 3109 O O . PRO A 1 405 ? -16.038 3.228 1.317 1.00 86.12 405 PRO A O 1
ATOM 3112 N N . THR A 1 406 ? -14.600 2.627 -0.295 1.00 78.81 406 THR A N 1
ATOM 3113 C CA . THR A 1 406 ? -15.634 2.418 -1.300 1.00 78.81 406 THR A CA 1
ATOM 3114 C C . THR A 1 406 ? -16.353 1.087 -1.088 1.00 78.81 406 THR A C 1
ATOM 3116 O O . THR A 1 406 ? -15.903 0.164 -0.398 1.00 78.81 406 THR A O 1
ATOM 3119 N N . ALA A 1 407 ? -17.494 0.953 -1.759 1.00 74.50 407 ALA A N 1
ATOM 3120 C CA . ALA A 1 407 ? -18.231 -0.300 -1.814 1.00 74.50 407 ALA A CA 1
ATOM 3121 C C . ALA A 1 407 ? -17.506 -1.410 -2.615 1.00 74.50 407 ALA A C 1
ATOM 3123 O O . ALA A 1 407 ? -18.035 -2.519 -2.712 1.00 74.50 407 ALA A O 1
ATOM 3124 N N . GLY A 1 408 ? -16.328 -1.123 -3.184 1.00 83.00 408 GLY A N 1
ATOM 3125 C CA . GLY A 1 408 ? -15.619 -1.968 -4.139 1.00 83.00 408 GLY A CA 1
ATOM 3126 C C . GLY A 1 408 ? -16.055 -1.724 -5.587 1.00 83.00 408 GLY A C 1
ATOM 3127 O O . GLY A 1 408 ? -17.057 -1.057 -5.855 1.00 83.00 408 GLY A O 1
ATOM 3128 N N . ASN A 1 409 ? -15.308 -2.289 -6.534 1.00 89.19 409 ASN A N 1
ATOM 3129 C CA . ASN A 1 409 ? -15.588 -2.194 -7.971 1.00 89.19 409 ASN A CA 1
ATOM 3130 C C . ASN A 1 409 ? -15.387 -3.549 -8.666 1.00 89.19 409 ASN A C 1
ATOM 3132 O O . ASN A 1 409 ? -14.801 -4.467 -8.107 1.00 89.19 409 ASN A O 1
ATOM 3136 N N . SER A 1 410 ? -15.885 -3.700 -9.886 1.00 92.81 410 SER A N 1
ATOM 3137 C CA . SER A 1 410 ? -15.733 -4.930 -10.668 1.00 92.81 410 SER A CA 1
ATOM 3138 C C . SER A 1 410 ? -14.384 -5.038 -11.382 1.00 92.81 410 SER A C 1
ATOM 3140 O O . SER A 1 410 ? -14.048 -6.121 -11.853 1.00 92.81 410 SER A O 1
ATOM 3142 N N . GLN A 1 411 ? -13.592 -3.965 -11.459 1.00 92.50 411 GLN A N 1
ATOM 3143 C CA . GLN A 1 411 ? -12.323 -3.964 -12.186 1.00 92.50 411 GLN A CA 1
ATOM 3144 C C . GLN A 1 411 ? -11.268 -3.086 -11.503 1.00 92.50 411 GLN A C 1
ATOM 3146 O O . GLN A 1 411 ? -11.547 -1.959 -11.087 1.00 92.50 411 GLN A O 1
ATOM 3151 N N . TYR A 1 412 ? -10.053 -3.627 -11.406 1.00 93.50 412 TYR A N 1
ATOM 3152 C CA . TYR A 1 412 ? -8.887 -2.995 -10.794 1.00 93.50 412 TYR A CA 1
ATOM 3153 C C . TYR A 1 412 ? -7.658 -3.158 -11.688 1.00 93.50 412 TYR A C 1
ATOM 3155 O O . TYR A 1 412 ? -7.477 -4.199 -12.327 1.00 93.50 412 TYR A O 1
ATOM 3163 N N . LEU A 1 413 ? -6.802 -2.139 -11.699 1.00 92.94 413 LEU A N 1
ATOM 3164 C CA . LEU A 1 413 ? -5.582 -2.096 -12.494 1.00 92.94 413 LEU A CA 1
ATOM 3165 C C . LEU A 1 413 ? -4.344 -1.833 -11.637 1.00 92.94 413 LEU A C 1
ATOM 3167 O O . LEU A 1 413 ? -4.383 -1.060 -10.676 1.00 92.94 413 LEU A O 1
ATOM 3171 N N . PHE A 1 414 ? -3.227 -2.412 -12.078 1.00 94.31 414 PHE A N 1
ATOM 3172 C CA . PHE A 1 414 ? -1.883 -2.094 -11.605 1.00 94.31 414 PHE A CA 1
ATOM 3173 C C . PHE A 1 414 ? -0.957 -1.884 -12.805 1.00 94.31 414 PHE A C 1
ATOM 3175 O O . PHE A 1 414 ? -1.136 -2.524 -13.846 1.00 94.31 414 PHE A O 1
ATOM 3182 N N . PRO A 1 415 ? 0.070 -1.032 -12.692 1.00 93.88 415 PRO A N 1
ATOM 3183 C CA . PRO A 1 415 ? 0.945 -0.765 -13.823 1.00 93.88 415 PRO A CA 1
ATOM 3184 C C . PRO A 1 415 ? 1.871 -1.923 -14.181 1.00 93.88 415 PRO A C 1
ATOM 3186 O O . PRO A 1 415 ? 2.487 -1.889 -15.239 1.00 93.88 415 PRO A O 1
ATOM 3189 N N . TRP A 1 416 ? 2.028 -2.932 -13.324 1.00 93.81 416 TRP A N 1
ATOM 3190 C CA . TRP A 1 416 ? 3.072 -3.936 -13.495 1.00 93.81 416 TRP A CA 1
ATOM 3191 C C . TRP A 1 416 ? 2.900 -5.133 -12.562 1.00 93.81 416 TRP A C 1
ATOM 3193 O O . TRP A 1 416 ? 2.190 -5.076 -11.564 1.00 93.81 416 TRP A O 1
ATOM 3203 N N . TYR A 1 417 ? 3.622 -6.195 -12.893 1.00 95.44 417 TYR A N 1
ATOM 3204 C CA . TYR A 1 417 ? 3.871 -7.362 -12.066 1.00 95.44 417 TYR A CA 1
ATOM 3205 C C . TYR A 1 417 ? 5.317 -7.810 -12.275 1.00 95.44 417 TYR A C 1
ATOM 3207 O O . TYR A 1 417 ? 5.782 -7.880 -13.415 1.00 95.44 417 TYR A O 1
ATOM 3215 N N . ASP A 1 418 ? 6.039 -8.118 -11.206 1.00 92.69 418 ASP A N 1
ATOM 3216 C CA . ASP A 1 418 ? 7.416 -8.600 -11.247 1.00 92.69 418 ASP A CA 1
ATOM 3217 C C . ASP A 1 418 ? 7.699 -9.571 -10.096 1.00 92.69 418 ASP A C 1
ATOM 3219 O O . ASP A 1 418 ? 7.969 -9.193 -8.961 1.00 92.69 418 ASP A O 1
ATOM 3223 N N . SER A 1 419 ? 7.715 -10.861 -10.422 1.00 86.88 419 SER A N 1
ATOM 3224 C CA . SER A 1 419 ? 8.100 -11.932 -9.493 1.00 86.88 419 SER A CA 1
ATOM 3225 C C . SER A 1 419 ? 9.562 -12.380 -9.655 1.00 86.88 419 SER A C 1
ATOM 3227 O O . SER A 1 419 ? 9.961 -13.436 -9.150 1.00 86.88 419 SER A O 1
ATOM 3229 N N . SER A 1 420 ? 10.378 -11.621 -10.395 1.00 82.38 420 SER A N 1
ATOM 3230 C CA . SER A 1 420 ? 11.755 -11.986 -10.710 1.00 82.38 420 SER A CA 1
ATOM 3231 C C . SER A 1 420 ? 12.729 -11.555 -9.619 1.00 82.38 420 SER A C 1
ATOM 3233 O O . SER A 1 420 ? 13.062 -10.378 -9.441 1.00 82.38 420 SER A O 1
ATOM 3235 N N . ARG A 1 421 ? 13.337 -12.548 -8.964 1.00 75.81 421 ARG A N 1
ATOM 3236 C CA . ARG A 1 421 ? 14.428 -12.311 -8.005 1.00 75.81 421 ARG A CA 1
ATOM 3237 C C . ARG A 1 421 ? 15.638 -11.612 -8.620 1.00 75.81 421 ARG A C 1
ATOM 3239 O O . ARG A 1 421 ? 16.356 -10.929 -7.893 1.00 75.81 421 ARG A O 1
ATOM 3246 N N . ALA A 1 422 ? 15.849 -11.725 -9.934 1.00 74.88 422 ALA A N 1
ATOM 3247 C CA . ALA A 1 422 ? 16.927 -11.012 -10.621 1.00 74.88 422 ALA A CA 1
ATOM 3248 C C . ALA A 1 422 ? 16.783 -9.482 -10.499 1.00 74.88 422 ALA A C 1
ATOM 3250 O O . ALA A 1 422 ? 17.786 -8.772 -10.441 1.00 74.88 422 ALA A O 1
ATOM 3251 N N . ASN A 1 423 ? 15.551 -8.982 -10.363 1.00 75.06 423 ASN A N 1
ATOM 3252 C CA . ASN A 1 423 ? 15.258 -7.558 -10.204 1.00 75.06 423 ASN A CA 1
ATOM 3253 C C . ASN A 1 423 ? 15.298 -7.102 -8.732 1.00 75.06 423 ASN A C 1
ATOM 3255 O O . ASN A 1 423 ? 15.263 -5.905 -8.437 1.00 75.06 423 ASN A O 1
ATOM 3259 N N . GLY A 1 424 ? 15.462 -8.039 -7.792 1.00 75.00 424 GLY A N 1
ATOM 3260 C CA . GLY A 1 424 ? 15.352 -7.803 -6.352 1.00 75.00 424 GLY A CA 1
ATOM 3261 C C . GLY A 1 424 ? 13.941 -8.007 -5.798 1.00 75.00 424 GLY A C 1
ATOM 3262 O O . GLY A 1 424 ? 13.720 -7.682 -4.632 1.00 75.00 424 GLY A O 1
ATOM 3263 N N . MET A 1 425 ? 13.013 -8.548 -6.595 1.00 83.50 425 MET A N 1
ATOM 3264 C CA . MET A 1 425 ? 11.661 -8.904 -6.158 1.00 83.50 425 MET A CA 1
ATOM 3265 C C . MET A 1 425 ? 11.671 -10.303 -5.536 1.00 83.50 425 MET A C 1
ATOM 3267 O O . MET A 1 425 ? 11.865 -11.309 -6.216 1.00 83.50 425 MET A O 1
ATOM 3271 N N . TYR A 1 426 ? 11.519 -10.375 -4.216 1.00 79.56 426 TYR A N 1
ATOM 3272 C CA . TYR A 1 426 ? 11.459 -11.631 -3.459 1.00 79.56 426 TYR A CA 1
ATOM 3273 C C . TYR A 1 426 ? 10.038 -12.181 -3.355 1.00 79.56 426 TYR A C 1
ATOM 3275 O O . TYR A 1 426 ? 9.873 -13.365 -3.051 1.00 79.56 426 TYR A O 1
ATOM 3283 N N . GLY A 1 427 ? 9.046 -11.352 -3.667 1.00 83.88 427 GLY A N 1
ATOM 3284 C CA . GLY A 1 427 ? 7.685 -11.769 -3.940 1.00 83.88 427 GLY A CA 1
ATOM 3285 C C . GLY A 1 427 ? 6.861 -10.625 -4.518 1.00 83.88 427 GLY A C 1
ATOM 3286 O O . GLY A 1 427 ? 7.130 -9.461 -4.245 1.00 83.88 427 GLY A O 1
ATOM 3287 N N . ASP A 1 428 ? 5.882 -10.987 -5.329 1.00 92.50 428 ASP A N 1
ATOM 3288 C CA . ASP A 1 428 ? 4.853 -10.106 -5.870 1.00 92.50 428 ASP A CA 1
ATOM 3289 C C . ASP A 1 428 ? 3.607 -10.974 -6.048 1.00 92.50 428 ASP A C 1
ATOM 3291 O O . ASP A 1 428 ? 3.700 -12.069 -6.611 1.00 92.50 428 ASP A O 1
ATOM 3295 N N . TRP A 1 429 ? 2.472 -10.587 -5.485 1.00 95.81 429 TRP A N 1
ATOM 3296 C CA . TRP A 1 429 ? 1.220 -11.325 -5.623 1.00 95.81 429 TRP A CA 1
ATOM 3297 C C . TRP A 1 429 ? 0.023 -10.411 -5.423 1.00 95.81 429 TRP A C 1
ATOM 3299 O O . TRP A 1 429 ? 0.109 -9.366 -4.784 1.00 95.81 429 TRP A O 1
ATOM 3309 N N . LEU A 1 430 ? -1.115 -10.830 -5.963 1.00 97.69 430 LEU A N 1
ATOM 3310 C CA . LEU A 1 430 ? -2.365 -10.097 -5.811 1.00 97.69 430 LEU A CA 1
ATOM 3311 C C . LEU A 1 430 ? -3.141 -10.655 -4.624 1.00 97.69 430 LEU A C 1
ATOM 3313 O O . LEU A 1 430 ? -3.058 -11.846 -4.325 1.00 97.69 430 LEU A O 1
ATOM 3317 N N . LEU A 1 431 ? -3.932 -9.807 -3.983 1.00 96.31 431 LEU A N 1
ATOM 3318 C CA . LEU A 1 431 ? -4.915 -10.181 -2.980 1.00 96.31 431 LEU A CA 1
ATOM 3319 C C . LEU A 1 431 ? -6.274 -9.708 -3.488 1.00 96.31 431 LEU A C 1
ATOM 3321 O O . LEU A 1 431 ? -6.481 -8.515 -3.678 1.00 96.31 431 LEU A O 1
ATOM 3325 N N . ILE A 1 432 ? -7.170 -10.654 -3.770 1.00 96.00 432 ILE A N 1
ATOM 3326 C CA . ILE A 1 432 ? -8.452 -10.401 -4.435 1.00 96.00 432 ILE A CA 1
ATOM 3327 C C . ILE A 1 432 ? -9.573 -10.836 -3.498 1.00 96.00 432 ILE A C 1
ATOM 3329 O O . ILE A 1 432 ? -9.769 -12.033 -3.279 1.00 96.00 432 ILE A O 1
ATOM 3333 N N . THR A 1 433 ? -10.315 -9.870 -2.973 1.00 94.19 433 THR A N 1
ATOM 3334 C CA . THR A 1 433 ? -11.424 -10.077 -2.040 1.00 94.19 433 THR A CA 1
ATOM 3335 C C . THR A 1 433 ? -12.757 -9.870 -2.750 1.00 94.19 433 THR A C 1
ATOM 3337 O O . THR A 1 433 ? -12.958 -8.848 -3.402 1.00 94.19 433 THR A O 1
ATOM 3340 N N . ASN A 1 434 ? -13.695 -10.802 -2.583 1.00 93.75 434 ASN A N 1
ATOM 3341 C CA . ASN A 1 434 ? -15.083 -10.636 -3.005 1.00 93.75 434 ASN A CA 1
ATOM 3342 C C . ASN A 1 434 ? -15.872 -9.865 -1.937 1.00 93.75 434 ASN A C 1
ATOM 3344 O O . ASN A 1 434 ? -15.979 -10.309 -0.796 1.00 93.75 434 ASN A O 1
ATOM 3348 N N . ARG A 1 435 ? -16.441 -8.717 -2.311 1.00 91.19 435 ARG A N 1
ATOM 3349 C CA . ARG A 1 435 ? -17.200 -7.827 -1.415 1.00 91.19 435 ARG A CA 1
ATOM 3350 C C . ARG A 1 435 ? -18.699 -8.125 -1.392 1.00 91.19 435 ARG A C 1
ATOM 3352 O O . ARG A 1 435 ? -19.426 -7.513 -0.612 1.00 91.19 435 ARG A O 1
ATOM 3359 N N . ASP A 1 436 ? -19.169 -9.028 -2.244 1.00 92.69 436 ASP A N 1
ATOM 3360 C CA . ASP A 1 436 ? -20.586 -9.344 -2.384 1.00 92.69 436 ASP A CA 1
ATOM 3361 C C . ASP A 1 436 ? -20.998 -10.617 -1.632 1.00 92.69 436 ASP A C 1
ATOM 3363 O O . ASP A 1 436 ? -20.185 -11.438 -1.207 1.00 92.69 436 ASP A O 1
ATOM 3367 N N . SER A 1 437 ? -22.315 -10.782 -1.484 1.00 92.31 437 SER A N 1
ATOM 3368 C CA . SER A 1 437 ? -22.966 -11.906 -0.798 1.00 92.31 437 SER A CA 1
ATOM 3369 C C . SER A 1 437 ? -23.134 -13.164 -1.659 1.00 92.31 437 SER A C 1
ATOM 3371 O O . SER A 1 437 ? -23.706 -14.153 -1.205 1.00 92.31 437 SER A O 1
ATOM 3373 N N . ALA A 1 438 ? -22.642 -13.145 -2.896 1.00 95.00 438 ALA A N 1
ATOM 3374 C CA . ALA A 1 438 ? -22.660 -14.272 -3.823 1.00 95.00 438 ALA A CA 1
ATOM 3375 C C . ALA A 1 438 ? -21.267 -14.458 -4.444 1.00 95.00 438 ALA A C 1
ATOM 3377 O O . ALA A 1 438 ? -20.480 -13.506 -4.427 1.00 95.00 438 ALA A O 1
ATOM 3378 N N . PRO A 1 439 ? -20.936 -15.647 -4.979 1.00 96.50 439 PRO A N 1
ATOM 3379 C CA . PRO A 1 439 ? -19.599 -15.901 -5.496 1.00 96.50 439 PRO A CA 1
ATOM 3380 C C . PRO A 1 439 ? -19.220 -14.977 -6.663 1.00 96.50 439 PRO A C 1
ATOM 3382 O O . PRO A 1 439 ? -20.062 -14.545 -7.461 1.00 96.50 439 PRO A O 1
ATOM 3385 N N . ALA A 1 440 ? -17.931 -14.659 -6.742 1.00 97.38 440 ALA A N 1
ATOM 3386 C CA . ALA A 1 440 ? -17.348 -13.828 -7.783 1.00 97.38 440 ALA A CA 1
ATOM 3387 C C . ALA A 1 440 ? -16.541 -14.673 -8.766 1.00 97.38 440 ALA A C 1
ATOM 3389 O O . ALA A 1 440 ? -15.601 -15.382 -8.389 1.00 97.38 440 ALA A O 1
ATOM 3390 N N . ASP A 1 441 ? -16.892 -14.522 -10.039 1.00 98.12 441 ASP A N 1
ATOM 3391 C CA . ASP A 1 441 ? -16.109 -15.024 -11.151 1.00 98.12 441 ASP A CA 1
ATOM 3392 C C . ASP A 1 441 ? -15.103 -13.941 -11.535 1.00 98.12 441 ASP A C 1
ATOM 3394 O O . ASP A 1 441 ? -15.498 -12.810 -11.824 1.00 98.12 441 ASP A O 1
ATOM 3398 N N . VAL A 1 442 ? -13.810 -14.265 -11.529 1.00 98.50 442 VAL A N 1
ATOM 3399 C CA . VAL A 1 442 ? -12.729 -13.280 -11.689 1.00 98.50 442 VAL A CA 1
ATOM 3400 C C . VAL A 1 442 ? -11.682 -13.766 -12.679 1.00 98.50 442 VAL A C 1
ATOM 3402 O O . VAL A 1 442 ? -11.271 -14.922 -12.626 1.00 98.50 442 VAL A O 1
ATOM 3405 N N . ASP A 1 443 ? -11.234 -12.876 -13.559 1.00 98.25 443 ASP A N 1
ATOM 3406 C CA . ASP A 1 443 ? -10.054 -13.066 -14.401 1.00 98.25 443 ASP A CA 1
ATOM 3407 C C . ASP A 1 443 ? -8.918 -12.144 -13.978 1.00 98.25 443 ASP A C 1
ATOM 3409 O O . ASP A 1 443 ? -9.144 -11.007 -13.561 1.00 98.25 443 ASP A O 1
ATOM 3413 N N . VAL A 1 444 ? -7.693 -12.643 -14.135 1.00 98.44 444 VAL A N 1
ATOM 3414 C CA . VAL A 1 444 ? -6.462 -11.875 -13.955 1.00 98.44 444 VAL A CA 1
ATOM 3415 C C . VAL A 1 444 ? -5.668 -11.906 -15.251 1.00 98.44 444 VAL A C 1
ATOM 3417 O O . VAL A 1 444 ? -5.298 -12.988 -15.717 1.00 98.44 444 VAL A O 1
ATOM 3420 N N . TYR A 1 445 ? -5.359 -10.735 -15.798 1.00 97.56 445 TYR A N 1
ATOM 3421 C CA . TYR A 1 445 ? -4.514 -10.560 -16.974 1.00 97.56 445 TYR A CA 1
ATOM 3422 C C . TYR A 1 445 ? -3.212 -9.856 -16.601 1.00 97.56 445 TYR A C 1
ATOM 3424 O O . TYR A 1 445 ? -3.199 -8.962 -15.760 1.00 97.56 445 TYR A O 1
ATOM 3432 N N . ILE A 1 446 ? -2.113 -10.247 -17.247 1.00 96.81 446 ILE A N 1
ATOM 3433 C CA . ILE A 1 446 ? -0.825 -9.543 -17.181 1.00 96.81 446 ILE A CA 1
ATOM 3434 C C . ILE A 1 446 ? -0.314 -9.382 -18.609 1.00 96.81 446 ILE A C 1
ATOM 3436 O O . ILE A 1 446 ? -0.163 -10.381 -19.318 1.00 96.81 446 ILE A O 1
ATOM 3440 N N . SER A 1 447 ? -0.064 -8.139 -19.031 1.00 94.12 447 SER A N 1
ATOM 3441 C CA . SER A 1 447 ? 0.294 -7.798 -20.420 1.00 94.12 447 SER A CA 1
ATOM 3442 C C . SER A 1 447 ? -0.718 -8.350 -21.433 1.00 94.12 447 SER A C 1
ATOM 3444 O O . SER A 1 447 ? -0.354 -8.987 -22.422 1.00 94.12 447 SER A O 1
ATOM 3446 N N . GLY A 1 448 ? -2.011 -8.203 -21.122 1.00 93.12 448 GLY A N 1
ATOM 3447 C CA . GLY A 1 448 ? -3.124 -8.710 -21.934 1.00 93.12 448 GLY A CA 1
ATOM 3448 C C . GLY A 1 448 ? -3.271 -10.239 -21.972 1.00 93.12 448 GLY A C 1
ATOM 3449 O O . GLY A 1 448 ? -4.209 -10.749 -22.577 1.00 93.12 448 GLY A O 1
ATOM 3450 N N . GLN A 1 449 ? -2.380 -11.001 -21.328 1.00 96.19 449 GLN A N 1
ATOM 3451 C CA . GLN A 1 449 ? -2.448 -12.463 -21.287 1.00 96.19 449 GLN A CA 1
ATOM 3452 C C . GLN A 1 449 ? -3.191 -12.933 -20.039 1.00 96.19 449 GLN A C 1
ATOM 3454 O O . GLN A 1 449 ? -2.821 -12.548 -18.930 1.00 96.19 449 GLN A O 1
ATOM 3459 N N . LEU A 1 450 ? -4.185 -13.812 -20.200 1.00 97.44 450 LEU A N 1
ATOM 3460 C CA . LEU A 1 450 ? -4.901 -14.423 -19.076 1.00 97.44 450 LEU A CA 1
ATOM 3461 C C . LEU A 1 450 ? -3.938 -15.289 -18.246 1.00 97.44 450 LEU A C 1
ATOM 3463 O O . LEU A 1 450 ? -3.310 -16.211 -18.771 1.00 97.44 450 LEU A O 1
ATOM 3467 N N . LYS A 1 451 ? -3.819 -14.995 -16.950 1.00 97.50 451 LYS A N 1
ATOM 3468 C CA . LYS A 1 451 ? -2.938 -15.700 -16.004 1.00 97.50 451 LYS A CA 1
ATOM 3469 C C . LYS A 1 451 ? -3.691 -16.547 -14.987 1.00 97.50 451 LYS A C 1
ATOM 3471 O O . LYS A 1 451 ? -3.194 -17.602 -14.606 1.00 97.50 451 LYS A O 1
ATOM 3476 N N . ALA A 1 452 ? -4.874 -16.112 -14.561 1.00 97.12 452 ALA A N 1
ATOM 3477 C CA . ALA A 1 452 ? -5.751 -16.885 -13.686 1.00 97.12 452 ALA A CA 1
ATOM 3478 C C . ALA A 1 452 ? -7.220 -16.634 -14.023 1.00 97.12 452 ALA A C 1
ATOM 3480 O O . ALA A 1 452 ? -7.583 -15.538 -14.447 1.00 97.12 452 ALA A O 1
ATOM 3481 N N . SER A 1 453 ? -8.050 -17.652 -13.790 1.00 97.38 453 SER A N 1
ATOM 3482 C CA . SER A 1 453 ? -9.503 -17.559 -13.887 1.00 97.38 453 SER A CA 1
ATOM 3483 C C . SER A 1 453 ? -10.156 -18.343 -12.747 1.00 97.38 453 SER A C 1
ATOM 3485 O O . SER A 1 453 ? -9.843 -19.516 -12.516 1.00 97.38 453 SER A O 1
ATOM 3487 N N . TYR A 1 454 ? -11.059 -17.677 -12.038 1.00 97.62 454 TYR A N 1
ATOM 3488 C CA . TYR A 1 454 ? -11.883 -18.209 -10.957 1.00 97.62 454 TYR A CA 1
ATOM 3489 C C . TYR A 1 454 ? -13.328 -18.205 -11.441 1.00 97.62 454 TYR A C 1
ATOM 3491 O O . TYR A 1 454 ? -13.812 -17.162 -11.891 1.00 97.62 454 TYR A O 1
ATOM 3499 N N . ARG A 1 455 ? -13.983 -19.369 -11.425 1.00 94.75 455 ARG A N 1
ATOM 3500 C CA . ARG A 1 455 ? -15.318 -19.570 -12.001 1.00 94.75 455 ARG A CA 1
ATOM 3501 C C . ARG A 1 455 ? -16.160 -20.525 -11.173 1.00 94.75 455 ARG A C 1
ATOM 3503 O O . ARG A 1 455 ? -15.685 -21.593 -10.781 1.00 94.75 455 ARG A O 1
ATOM 3510 N N . GLU A 1 456 ? -17.443 -20.215 -11.020 1.00 90.75 456 GLU A N 1
ATOM 3511 C CA . GLU A 1 456 ? -18.409 -21.144 -10.424 1.00 90.75 456 GLU A CA 1
ATOM 3512 C C . GLU A 1 456 ? -18.502 -22.432 -11.249 1.00 90.75 456 GLU A C 1
ATOM 3514 O O . GLU A 1 456 ? -18.498 -23.527 -10.691 1.00 90.75 456 GLU A O 1
ATOM 3519 N N . ALA A 1 457 ? -18.467 -22.313 -12.582 1.00 87.62 457 ALA A N 1
ATOM 3520 C CA . ALA A 1 457 ? -18.487 -23.449 -13.507 1.00 87.62 457 ALA A CA 1
ATOM 3521 C C . ALA A 1 457 ? -17.331 -24.446 -13.289 1.00 87.62 457 ALA A C 1
ATOM 3523 O O . ALA A 1 457 ? -17.472 -25.627 -13.598 1.00 87.62 457 ALA A O 1
ATOM 3524 N N . ASN A 1 458 ? -16.208 -23.979 -12.731 1.00 88.44 458 ASN A N 1
ATOM 3525 C CA . ASN A 1 458 ? -15.035 -24.797 -12.418 1.00 88.44 458 ASN A CA 1
ATOM 3526 C C . ASN A 1 458 ? -14.956 -25.164 -10.923 1.00 88.44 458 ASN A C 1
ATOM 3528 O O . ASN A 1 458 ? -13.964 -25.746 -10.487 1.00 88.44 458 ASN A O 1
ATOM 3532 N N . GLY A 1 459 ? -15.966 -24.799 -10.125 1.00 89.94 459 GLY A N 1
ATOM 3533 C CA . GLY A 1 459 ? -16.002 -25.028 -8.680 1.00 89.94 459 GLY A CA 1
ATOM 3534 C C . GLY A 1 459 ? -14.967 -24.227 -7.882 1.00 89.94 459 GLY A C 1
ATOM 3535 O O . GLY A 1 459 ? -14.669 -24.602 -6.752 1.00 89.94 459 GLY A O 1
ATOM 3536 N N . ASN A 1 460 ? -14.395 -23.158 -8.452 1.00 93.38 460 ASN A N 1
ATOM 3537 C CA . ASN A 1 460 ? -13.313 -22.380 -7.836 1.00 93.38 460 ASN A CA 1
ATOM 3538 C C . ASN A 1 460 ? -13.554 -20.858 -7.827 1.00 93.38 460 ASN A C 1
ATOM 3540 O O . ASN A 1 460 ? -12.597 -20.101 -7.669 1.00 93.38 460 ASN A O 1
ATOM 3544 N N . ALA A 1 461 ? -14.797 -20.399 -8.017 1.00 95.12 461 ALA A N 1
ATOM 3545 C CA . ALA A 1 461 ? -15.155 -18.993 -7.807 1.00 95.12 461 ALA A CA 1
ATOM 3546 C C . ALA A 1 461 ? -14.761 -18.523 -6.405 1.00 95.12 461 ALA A C 1
ATOM 3548 O O . ALA A 1 461 ? -14.734 -19.309 -5.455 1.00 95.12 461 ALA A O 1
ATOM 3549 N N . ILE A 1 462 ? -14.507 -17.223 -6.270 1.00 95.56 462 ILE A N 1
ATOM 3550 C CA . ILE A 1 462 ? -14.216 -16.624 -4.969 1.00 95.56 462 ILE A CA 1
ATOM 3551 C C . ILE A 1 462 ? -15.535 -16.578 -4.182 1.00 95.56 462 ILE A C 1
ATOM 3553 O O . ILE A 1 462 ? -16.465 -15.899 -4.629 1.00 95.56 462 ILE A O 1
ATOM 3557 N N . PRO A 1 463 ? -15.667 -17.274 -3.036 1.00 93.81 463 PRO A N 1
ATOM 3558 C CA . PRO A 1 463 ? -16.912 -17.289 -2.269 1.00 93.81 463 PRO A CA 1
ATOM 3559 C C . PRO A 1 463 ? -17.333 -15.891 -1.808 1.00 93.81 463 PRO A C 1
ATOM 3561 O O . PRO A 1 463 ? -16.528 -14.960 -1.804 1.00 93.81 463 PRO A O 1
ATOM 3564 N N . ALA A 1 464 ? -18.590 -15.739 -1.396 1.00 91.94 464 ALA A N 1
ATOM 3565 C CA . ALA A 1 464 ? -19.081 -14.509 -0.774 1.00 91.94 464 ALA A CA 1
ATOM 3566 C C . ALA A 1 464 ? -18.217 -14.115 0.437 1.00 91.94 464 ALA A C 1
ATOM 3568 O O . ALA A 1 464 ? -17.971 -14.955 1.304 1.00 91.94 464 ALA A O 1
ATOM 3569 N N . GLY A 1 465 ? -17.725 -12.873 0.477 1.00 88.00 465 GLY A N 1
ATOM 3570 C CA . GLY A 1 465 ? -16.780 -12.406 1.506 1.00 88.00 465 GLY A CA 1
ATOM 3571 C C . GLY A 1 465 ? -15.404 -13.093 1.491 1.00 88.00 465 GLY A C 1
ATOM 3572 O O . GLY A 1 465 ? -14.566 -12.805 2.342 1.00 88.00 465 GLY A O 1
ATOM 3573 N N . GLY A 1 466 ? -15.176 -14.022 0.559 1.00 89.19 466 GLY A N 1
ATOM 3574 C CA . GLY A 1 466 ? -13.954 -14.804 0.452 1.00 89.19 466 GLY A CA 1
ATOM 3575 C C . GLY A 1 466 ? -12.837 -14.055 -0.263 1.00 89.19 466 GLY A C 1
ATOM 3576 O O . GLY A 1 466 ? -13.027 -12.980 -0.838 1.00 89.19 466 GLY A O 1
ATOM 3577 N N . GLN A 1 467 ? -11.656 -14.664 -0.262 1.00 92.94 467 GLN A N 1
ATOM 3578 C CA . GLN A 1 467 ? -10.454 -14.080 -0.837 1.00 92.94 467 GLN A CA 1
ATOM 3579 C C . GLN A 1 467 ? -9.568 -15.142 -1.487 1.00 92.94 467 GLN A C 1
ATOM 3581 O O . GLN A 1 467 ? -9.531 -16.293 -1.054 1.00 92.94 467 GLN A O 1
ATOM 3586 N N . VAL A 1 468 ? -8.820 -14.735 -2.511 1.00 93.94 468 VAL A N 1
ATOM 3587 C CA . VAL A 1 468 ? -7.746 -15.525 -3.128 1.00 93.94 468 VAL A CA 1
ATOM 3588 C C . VAL A 1 468 ? -6.477 -14.686 -3.263 1.00 93.94 468 VAL A C 1
ATOM 3590 O O . VAL A 1 468 ? -6.541 -13.462 -3.387 1.00 93.94 468 VAL A O 1
ATOM 3593 N N . THR A 1 469 ? -5.316 -15.345 -3.253 1.00 95.44 469 THR A N 1
ATOM 3594 C CA . THR A 1 469 ? -4.005 -14.679 -3.314 1.00 95.44 469 THR A CA 1
ATOM 3595 C C . THR A 1 469 ? -3.116 -15.239 -4.436 1.00 95.44 469 THR A C 1
ATOM 3597 O O . THR A 1 469 ? -2.152 -15.961 -4.153 1.00 95.44 469 THR A O 1
ATOM 3600 N N . PRO A 1 470 ? -3.450 -15.021 -5.723 1.00 95.38 470 PRO A N 1
ATOM 3601 C CA . PRO A 1 470 ? -2.667 -15.577 -6.821 1.00 95.38 470 PRO A CA 1
ATOM 3602 C C . PRO A 1 470 ? -1.264 -14.970 -6.907 1.00 95.38 470 PRO A C 1
ATOM 3604 O O . PRO A 1 470 ? -1.091 -13.753 -6.858 1.00 95.38 470 PRO A O 1
ATOM 3607 N N . ALA A 1 471 ? -0.281 -15.841 -7.133 1.00 93.44 471 ALA A N 1
ATOM 3608 C CA . ALA A 1 471 ? 1.099 -15.489 -7.446 1.00 93.44 471 ALA A CA 1
ATOM 3609 C C . ALA A 1 471 ? 1.537 -16.207 -8.730 1.00 93.44 471 ALA A C 1
ATOM 3611 O O . ALA A 1 471 ? 1.197 -17.371 -8.953 1.00 93.44 471 ALA A O 1
ATOM 3612 N N . PHE A 1 472 ? 2.318 -15.529 -9.565 1.00 90.69 472 PHE A N 1
ATOM 3613 C CA . PHE A 1 472 ? 2.705 -15.981 -10.897 1.00 90.69 472 PHE A CA 1
ATOM 3614 C C . PHE A 1 472 ? 4.229 -16.029 -11.021 1.00 90.69 472 PHE A C 1
ATOM 3616 O O . PHE A 1 472 ? 4.857 -15.110 -11.536 1.00 90.69 472 PHE A O 1
ATOM 3623 N N . ALA A 1 473 ? 4.837 -17.111 -10.534 1.00 85.94 473 ALA A N 1
ATOM 3624 C CA . ALA A 1 473 ? 6.291 -17.248 -10.492 1.00 85.94 473 ALA A CA 1
ATOM 3625 C C . ALA A 1 473 ? 6.950 -17.097 -11.878 1.00 85.94 473 ALA A C 1
ATOM 3627 O O . ALA A 1 473 ? 6.535 -17.724 -12.853 1.00 85.94 473 ALA A O 1
ATOM 3628 N N . GLY A 1 474 ? 8.010 -16.289 -11.946 1.00 82.12 474 GLY A N 1
ATOM 3629 C CA . GLY A 1 474 ? 8.771 -16.039 -13.173 1.00 82.12 474 GLY A CA 1
ATOM 3630 C C . GLY A 1 474 ? 8.079 -15.105 -14.169 1.00 82.12 474 GLY A C 1
ATOM 3631 O O . GLY A 1 474 ? 8.612 -14.888 -15.254 1.00 82.12 474 GLY A O 1
ATOM 3632 N N . VAL A 1 475 ? 6.917 -14.545 -13.824 1.00 89.62 475 VAL A N 1
ATOM 3633 C CA . VAL A 1 475 ? 6.244 -13.535 -14.643 1.00 89.62 475 VAL A CA 1
ATOM 3634 C C . VAL A 1 475 ? 6.787 -12.154 -14.306 1.00 89.62 475 VAL A C 1
ATOM 3636 O O . VAL A 1 475 ? 6.870 -11.776 -13.134 1.00 89.62 475 VAL A O 1
ATOM 3639 N N . THR A 1 476 ? 7.112 -11.409 -15.358 1.00 91.88 476 THR A N 1
ATOM 3640 C CA . THR A 1 476 ? 7.372 -9.973 -15.339 1.00 91.88 476 THR A CA 1
ATOM 3641 C C . THR A 1 476 ? 6.584 -9.325 -16.476 1.00 91.88 476 THR A C 1
ATOM 3643 O O . THR A 1 476 ? 6.447 -9.916 -17.550 1.00 91.88 476 THR A O 1
ATOM 3646 N N . GLY A 1 477 ? 6.015 -8.145 -16.250 1.00 91.94 477 GLY A N 1
ATOM 3647 C CA . GLY A 1 477 ? 5.223 -7.454 -17.263 1.00 91.94 477 GLY A CA 1
ATOM 3648 C C . GLY A 1 477 ? 4.251 -6.446 -16.674 1.00 91.94 477 GLY A C 1
ATOM 3649 O O . GLY A 1 477 ? 4.405 -5.994 -15.547 1.00 91.94 477 GLY A O 1
ATOM 3650 N N . GLY A 1 478 ? 3.256 -6.086 -17.465 1.00 92.12 478 GLY A N 1
ATOM 3651 C CA . GLY A 1 478 ? 2.259 -5.069 -17.167 1.00 92.12 478 GLY A CA 1
ATOM 3652 C C . GLY A 1 478 ? 1.524 -4.639 -18.443 1.00 92.12 478 GLY A C 1
ATOM 3653 O O . GLY A 1 478 ? 2.019 -4.919 -19.540 1.00 92.12 478 GLY A O 1
ATOM 3654 N N . PRO A 1 479 ? 0.353 -4.001 -18.323 1.00 95.06 479 PRO A N 1
ATOM 3655 C CA . PRO A 1 479 ? -0.359 -3.762 -17.069 1.00 95.06 479 PRO A CA 1
ATOM 3656 C C . PRO A 1 479 ? -0.969 -5.048 -16.497 1.00 95.06 479 PRO A C 1
ATOM 3658 O O . PRO A 1 479 ? -1.055 -6.072 -17.184 1.00 95.06 479 PRO A O 1
ATOM 3661 N N . VAL A 1 480 ? -1.338 -5.001 -15.220 1.00 97.06 480 VAL A N 1
ATOM 3662 C CA . VAL A 1 480 ? -2.133 -6.038 -14.555 1.00 97.06 480 VAL A CA 1
ATOM 3663 C C . VAL A 1 480 ? -3.575 -5.578 -14.524 1.00 97.06 480 VAL A C 1
ATOM 3665 O O . VAL A 1 480 ? -3.859 -4.455 -14.110 1.00 97.06 480 VAL A O 1
ATOM 3668 N N . GLU A 1 481 ? -4.479 -6.466 -14.904 1.00 96.31 481 GLU A N 1
ATOM 3669 C CA . GLU A 1 481 ? -5.915 -6.239 -14.840 1.00 96.31 481 GLU A CA 1
ATOM 3670 C C . GLU A 1 481 ? -6.576 -7.366 -14.053 1.00 96.31 481 GLU A C 1
ATOM 3672 O O . GLU A 1 481 ? -6.361 -8.545 -14.337 1.00 96.31 481 GLU A O 1
ATOM 3677 N N . VAL A 1 482 ? -7.403 -7.000 -13.076 1.00 97.44 482 VAL A N 1
ATOM 3678 C CA . VAL A 1 482 ? -8.270 -7.924 -12.343 1.00 97.44 482 VAL A CA 1
ATOM 3679 C C . VAL A 1 482 ? -9.712 -7.526 -12.601 1.00 97.44 482 VAL A C 1
ATOM 3681 O O . VAL A 1 482 ? -10.103 -6.406 -12.280 1.00 97.44 482 VAL A O 1
ATOM 3684 N N . ARG A 1 483 ? -10.505 -8.439 -13.166 1.00 96.19 483 ARG A N 1
ATOM 3685 C CA . ARG A 1 483 ? -11.892 -8.172 -13.564 1.00 96.19 483 ARG A CA 1
ATOM 3686 C C . ARG A 1 483 ? -12.836 -9.236 -13.031 1.00 96.19 483 ARG A C 1
ATOM 3688 O O . ARG A 1 483 ? -12.669 -10.416 -13.334 1.00 96.19 483 ARG A O 1
ATOM 3695 N N . SER A 1 484 ? -13.879 -8.815 -12.326 1.00 96.75 484 SER A N 1
ATOM 3696 C CA . SER A 1 484 ? -15.056 -9.638 -12.087 1.00 96.75 484 SER A CA 1
ATOM 3697 C C . SER A 1 484 ? -15.884 -9.738 -13.364 1.00 96.75 484 SER A C 1
ATOM 3699 O O . SER A 1 484 ? -16.410 -8.745 -13.863 1.00 96.75 484 SER A O 1
ATOM 3701 N N . VAL A 1 485 ? -16.019 -10.947 -13.904 1.00 96.12 485 VAL A N 1
ATOM 3702 C CA . VAL A 1 485 ? -16.759 -11.174 -15.155 1.00 96.12 485 VAL A CA 1
ATOM 3703 C C . VAL A 1 485 ? -18.264 -11.296 -14.949 1.00 96.12 485 VAL A C 1
ATOM 3705 O O . VAL A 1 485 ? -19.025 -11.128 -15.896 1.00 96.12 485 VAL A O 1
ATOM 3708 N N . ASN A 1 486 ? -18.700 -11.568 -13.719 1.00 95.62 486 ASN A N 1
ATOM 3709 C CA . ASN A 1 486 ? -20.108 -11.579 -13.332 1.00 95.62 486 ASN A CA 1
ATOM 3710 C C . ASN A 1 486 ? -20.532 -10.279 -12.620 1.00 95.62 486 ASN A C 1
ATOM 3712 O O . ASN A 1 486 ? -21.600 -10.234 -12.012 1.00 95.62 486 ASN A O 1
ATOM 3716 N N . GLY A 1 487 ? -19.709 -9.224 -12.705 1.00 94.56 487 GLY A N 1
ATOM 3717 C CA . GLY A 1 487 ? -20.025 -7.880 -12.214 1.00 94.56 487 GLY A CA 1
ATOM 3718 C C . GLY A 1 487 ? -20.032 -7.733 -10.691 1.00 94.56 487 GLY A C 1
ATOM 3719 O O . GLY A 1 487 ? -20.575 -6.753 -10.183 1.00 94.56 487 GLY A O 1
ATOM 3720 N N . ARG A 1 488 ? -19.457 -8.690 -9.953 1.00 95.25 488 ARG A N 1
ATOM 3721 C CA . ARG A 1 488 ? -19.333 -8.614 -8.494 1.00 95.25 488 ARG A CA 1
ATOM 3722 C C . ARG A 1 488 ? -18.329 -7.554 -8.089 1.00 95.25 488 ARG A C 1
ATOM 3724 O O . ARG A 1 488 ? -17.319 -7.333 -8.758 1.00 95.25 488 ARG A O 1
ATOM 3731 N N . ARG A 1 489 ? -18.600 -6.917 -6.955 1.00 94.00 489 ARG A N 1
ATOM 3732 C CA . ARG A 1 489 ? -17.680 -5.949 -6.363 1.00 94.00 489 ARG A CA 1
ATOM 3733 C C . ARG A 1 489 ? -16.516 -6.691 -5.725 1.00 94.00 489 ARG A C 1
ATOM 3735 O O . ARG A 1 489 ? -16.696 -7.622 -4.942 1.00 94.00 489 ARG A O 1
ATOM 3742 N N . LEU A 1 490 ? -15.319 -6.254 -6.068 1.00 94.25 490 LEU A N 1
ATOM 3743 C CA . LEU A 1 490 ? -14.062 -6.735 -5.535 1.00 94.25 490 LEU A CA 1
ATOM 3744 C C . LEU A 1 490 ? -13.419 -5.645 -4.681 1.00 94.25 490 LEU A C 1
ATOM 3746 O O . LEU A 1 490 ? -13.780 -4.474 -4.764 1.00 94.25 490 LEU A O 1
ATOM 3750 N N . HIS A 1 491 ? -12.440 -6.049 -3.889 1.00 93.06 491 HIS A N 1
ATOM 3751 C CA . HIS A 1 491 ? -11.374 -5.190 -3.403 1.00 93.06 491 HIS A CA 1
ATOM 3752 C C . HIS A 1 491 ? -10.057 -5.893 -3.730 1.00 93.06 491 HIS A C 1
ATOM 3754 O O . HIS A 1 491 ? -9.924 -7.092 -3.472 1.00 93.06 491 HIS A O 1
ATOM 3760 N N . VAL A 1 492 ? -9.124 -5.179 -4.357 1.00 94.56 492 VAL A N 1
ATOM 3761 C CA . VAL A 1 492 ? -7.891 -5.775 -4.872 1.00 94.56 492 VAL A CA 1
ATOM 3762 C C . VAL A 1 492 ? -6.694 -4.932 -4.477 1.00 94.56 492 VAL A C 1
ATOM 3764 O O . VAL A 1 492 ? -6.692 -3.717 -4.668 1.00 94.56 492 VAL A O 1
ATOM 3767 N N . SER A 1 493 ? -5.655 -5.594 -3.988 1.00 94.88 493 SER A N 1
ATOM 3768 C CA . SER A 1 493 ? -4.348 -4.994 -3.745 1.00 94.88 493 SER A CA 1
ATOM 3769 C C . SER A 1 493 ? -3.232 -5.889 -4.284 1.00 94.88 493 SER A C 1
ATOM 3771 O O . SER A 1 493 ? -3.438 -7.074 -4.568 1.00 94.88 493 SER A O 1
ATOM 3773 N N . GLN A 1 494 ? -2.054 -5.305 -4.462 1.00 95.56 494 GLN A N 1
ATOM 3774 C CA . GLN A 1 494 ? -0.837 -5.991 -4.869 1.00 95.56 494 GLN A CA 1
ATOM 3775 C C . GLN A 1 494 ? 0.182 -5.884 -3.742 1.00 95.56 494 GLN A C 1
ATOM 3777 O O . GLN A 1 494 ? 0.539 -4.785 -3.320 1.00 95.56 494 GLN A O 1
ATOM 3782 N N . ARG A 1 495 ? 0.681 -7.027 -3.279 1.00 94.25 495 ARG A N 1
ATOM 3783 C CA . ARG A 1 495 ? 1.730 -7.090 -2.268 1.00 94.25 495 ARG A CA 1
ATOM 3784 C C . ARG A 1 495 ? 3.063 -7.376 -2.919 1.00 94.25 495 ARG A C 1
ATOM 3786 O O . ARG A 1 495 ? 3.231 -8.399 -3.579 1.00 94.25 495 ARG A O 1
ATOM 3793 N N . VAL A 1 496 ? 4.029 -6.517 -2.635 1.00 92.25 496 VAL A N 1
ATOM 3794 C CA . VAL A 1 496 ? 5.390 -6.591 -3.152 1.00 92.25 496 VAL A CA 1
ATOM 3795 C C . VAL A 1 496 ? 6.344 -6.780 -1.985 1.00 92.25 496 VAL A C 1
ATOM 3797 O O . VAL A 1 496 ? 6.277 -6.069 -0.990 1.00 92.25 496 VAL A O 1
ATOM 3800 N N . VAL A 1 497 ? 7.267 -7.728 -2.107 1.00 88.50 497 VAL A N 1
ATOM 3801 C CA . VAL A 1 497 ? 8.428 -7.869 -1.229 1.00 88.50 497 VAL A CA 1
ATOM 3802 C C . VAL A 1 497 ? 9.662 -7.574 -2.060 1.00 88.50 497 VAL A C 1
ATOM 3804 O O . VAL A 1 497 ? 10.149 -8.418 -2.817 1.00 88.50 497 VAL A O 1
ATOM 3807 N N . PHE A 1 498 ? 10.183 -6.365 -1.906 1.00 84.69 498 PHE A N 1
ATOM 3808 C CA . PHE A 1 498 ? 11.382 -5.916 -2.584 1.00 84.69 498 PHE A CA 1
ATOM 3809 C C . PHE A 1 498 ? 12.553 -5.909 -1.608 1.00 84.69 498 PHE A C 1
ATOM 3811 O O . PHE A 1 498 ? 12.646 -5.061 -0.718 1.00 84.69 498 PHE A O 1
ATOM 3818 N N . ARG A 1 499 ? 13.476 -6.855 -1.796 1.00 79.19 499 ARG A N 1
ATOM 3819 C CA . ARG A 1 499 ? 14.617 -7.098 -0.899 1.00 79.19 499 ARG A CA 1
ATOM 3820 C C . ARG A 1 499 ? 14.174 -7.296 0.552 1.00 79.19 499 ARG A C 1
ATOM 3822 O O . ARG A 1 499 ? 13.663 -8.359 0.903 1.00 79.19 499 ARG A O 1
ATOM 3829 N N . ASP A 1 500 ? 14.377 -6.277 1.377 1.00 76.56 500 ASP A N 1
ATOM 3830 C CA . ASP A 1 500 ? 14.069 -6.272 2.808 1.00 76.56 500 ASP A CA 1
ATOM 3831 C C . ASP A 1 500 ? 12.819 -5.472 3.146 1.00 76.56 500 ASP A C 1
ATOM 3833 O O . ASP A 1 500 ? 12.417 -5.445 4.308 1.00 76.56 500 ASP A O 1
ATOM 3837 N N . SER A 1 501 ? 12.230 -4.828 2.141 1.00 83.62 501 SER A N 1
ATOM 3838 C CA . SER A 1 501 ? 11.003 -4.061 2.264 1.00 83.62 501 SER A CA 1
ATOM 3839 C C . SER A 1 501 ? 9.799 -4.839 1.765 1.00 83.62 501 SER A C 1
ATOM 3841 O O . SER A 1 501 ? 9.917 -5.715 0.903 1.00 83.62 501 SER A O 1
ATOM 3843 N N . MET A 1 502 ? 8.642 -4.504 2.317 1.00 88.50 502 MET A N 1
ATOM 3844 C CA . MET A 1 502 ? 7.350 -4.922 1.802 1.00 88.50 502 MET A CA 1
ATOM 3845 C C . MET A 1 502 ? 6.484 -3.683 1.606 1.00 88.50 502 MET A C 1
ATOM 3847 O O . MET A 1 502 ? 6.566 -2.762 2.409 1.00 88.50 502 MET A O 1
ATOM 3851 N N . GLU A 1 503 ? 5.691 -3.691 0.543 1.00 91.50 503 GLU A N 1
ATOM 3852 C CA . GLU A 1 503 ? 4.707 -2.665 0.225 1.00 91.50 503 GLU A CA 1
ATOM 3853 C C . GLU A 1 503 ? 3.396 -3.351 -0.159 1.00 91.50 503 GLU A C 1
ATOM 3855 O O . GLU A 1 503 ? 3.391 -4.369 -0.860 1.00 91.50 503 GLU A O 1
ATOM 3860 N N . GLU A 1 504 ? 2.283 -2.795 0.298 1.00 92.31 504 GLU A N 1
ATOM 3861 C CA . GLU A 1 504 ? 0.945 -3.159 -0.146 1.00 92.31 504 GLU A CA 1
ATOM 3862 C C . GLU A 1 504 ? 0.371 -1.990 -0.948 1.00 92.31 504 GLU A C 1
ATOM 3864 O O . GLU A 1 504 ? 0.238 -0.878 -0.445 1.00 92.31 504 GLU A O 1
ATOM 3869 N N . ILE A 1 505 ? 0.058 -2.238 -2.216 1.00 91.69 505 ILE A N 1
ATOM 3870 C CA . ILE A 1 505 ? -0.396 -1.221 -3.163 1.00 91.69 505 ILE A CA 1
ATOM 3871 C C . ILE A 1 505 ? -1.894 -1.446 -3.406 1.00 91.69 505 ILE A C 1
ATOM 3873 O O . ILE A 1 505 ? -2.268 -2.496 -3.938 1.00 91.69 505 ILE A O 1
ATOM 3877 N N . PRO A 1 506 ? -2.778 -0.497 -3.056 1.00 89.50 506 PRO A N 1
ATOM 3878 C CA . PRO A 1 506 ? -4.184 -0.561 -3.440 1.00 89.50 506 PRO A CA 1
ATOM 3879 C C . PRO A 1 506 ? -4.349 -0.510 -4.963 1.00 89.50 506 PRO A C 1
ATOM 3881 O O . PRO A 1 506 ? -3.720 0.307 -5.640 1.00 89.50 506 PRO A O 1
ATOM 3884 N N . GLY A 1 507 ? -5.215 -1.361 -5.514 1.00 89.56 507 GLY A N 1
ATOM 3885 C CA . GLY A 1 507 ? -5.530 -1.328 -6.939 1.00 89.56 507 GLY A CA 1
ATOM 3886 C C . GLY A 1 507 ? -6.263 -0.047 -7.323 1.00 89.56 507 GLY A C 1
ATOM 3887 O O . GLY A 1 507 ? -7.132 0.434 -6.595 1.00 89.56 507 GLY A O 1
ATOM 3888 N N . GLN A 1 508 ? -5.952 0.490 -8.500 1.00 87.12 508 GLN A N 1
ATOM 3889 C CA . GLN A 1 508 ? -6.664 1.654 -9.020 1.00 87.12 508 GLN A CA 1
ATOM 3890 C C . GLN A 1 508 ? -7.924 1.212 -9.767 1.00 87.12 508 GLN A C 1
ATOM 3892 O O . GLN A 1 508 ? -7.906 0.231 -10.511 1.00 87.12 508 GLN A O 1
ATOM 3897 N N . LEU A 1 509 ? -9.019 1.946 -9.577 1.00 84.06 509 LEU A N 1
ATOM 3898 C CA . LEU A 1 509 ? -10.300 1.659 -10.223 1.00 84.06 509 LEU A CA 1
ATOM 3899 C C . LEU A 1 509 ? -10.231 1.911 -11.733 1.00 84.06 509 LEU A C 1
ATOM 3901 O O . LEU A 1 509 ? -9.687 2.932 -12.164 1.00 84.06 509 LEU A O 1
ATOM 3905 N N . PHE A 1 510 ? -10.857 1.033 -12.519 1.00 75.31 510 PHE A N 1
ATOM 3906 C CA . PHE A 1 510 ? -11.050 1.243 -13.953 1.00 75.31 510 PHE A CA 1
ATOM 3907 C C . PHE A 1 510 ? -12.493 0.928 -14.392 1.00 75.31 510 PHE A C 1
ATOM 3909 O O . PHE A 1 510 ? -13.064 -0.041 -13.895 1.00 75.31 510 PHE A O 1
ATOM 3916 N N . PRO A 1 511 ? -13.097 1.724 -15.299 1.00 71.25 511 PRO A N 1
ATOM 3917 C CA . PRO A 1 511 ? -12.650 3.060 -15.696 1.00 71.25 511 PRO A CA 1
ATOM 3918 C C . PRO A 1 511 ? -12.537 3.997 -14.482 1.00 71.25 511 PRO A C 1
ATOM 3920 O O . PRO A 1 511 ? -13.235 3.841 -13.479 1.00 71.25 511 PRO A O 1
ATOM 3923 N N . SER A 1 512 ? -11.621 4.963 -14.559 1.00 70.94 512 SER A N 1
ATOM 3924 C CA . SER A 1 512 ? -11.420 5.960 -13.506 1.00 70.94 512 SER A CA 1
ATOM 3925 C C . SER A 1 512 ? -12.737 6.716 -13.268 1.00 70.94 512 SER A C 1
ATOM 3927 O O . SER A 1 512 ? -13.308 7.248 -14.227 1.00 70.94 512 SER A O 1
ATOM 3929 N N . PRO A 1 513 ? -13.210 6.845 -12.011 1.00 66.06 513 PRO A N 1
ATOM 3930 C CA . PRO A 1 513 ? -14.502 7.468 -11.704 1.00 66.06 513 PRO A CA 1
ATOM 3931 C C . PRO A 1 513 ? -14.547 8.973 -12.010 1.00 66.06 513 PRO A C 1
ATOM 3933 O O . PRO A 1 513 ? -15.608 9.582 -11.967 1.00 66.06 513 PRO A O 1
ATOM 3936 N N . VAL A 1 514 ? -13.398 9.579 -12.319 1.00 58.72 514 VAL A N 1
ATOM 3937 C CA . VAL A 1 514 ? -13.235 11.028 -12.504 1.00 58.72 514 VAL A CA 1
ATOM 3938 C C . VAL A 1 514 ? -13.266 11.472 -13.977 1.00 58.72 514 VAL A C 1
ATOM 3940 O O . VAL A 1 514 ? -12.970 12.625 -14.270 1.00 58.72 514 VAL A O 1
ATOM 3943 N N . GLY A 1 515 ? -13.654 10.578 -14.896 1.00 56.81 515 GLY A N 1
ATOM 3944 C CA . GLY A 1 515 ? -13.819 10.874 -16.326 1.00 56.81 515 GLY A CA 1
ATOM 3945 C C . GLY A 1 515 ? -12.511 10.943 -17.130 1.00 56.81 515 GLY A C 1
ATOM 3946 O O . GLY A 1 515 ? -11.411 10.862 -16.581 1.00 56.81 515 GLY A O 1
ATOM 3947 N N . LEU A 1 516 ? -12.645 11.052 -18.457 1.00 56.75 516 LEU A N 1
ATOM 3948 C CA . LEU A 1 516 ? -11.545 11.328 -19.397 1.00 56.75 516 LEU A CA 1
ATOM 3949 C C . LEU A 1 516 ? -10.980 12.744 -19.146 1.00 56.75 516 LEU A C 1
ATOM 3951 O O . LEU A 1 516 ? -11.734 13.632 -18.754 1.00 56.75 516 LEU A O 1
ATOM 3955 N N . ASN A 1 517 ? -9.683 12.968 -19.393 1.00 58.31 517 ASN A N 1
ATOM 3956 C CA . ASN A 1 517 ? -8.987 14.263 -19.244 1.00 58.31 517 ASN A CA 1
ATOM 3957 C C . ASN A 1 517 ? -8.795 14.801 -17.813 1.00 58.31 517 ASN A C 1
ATOM 3959 O O . ASN A 1 517 ? -8.415 15.960 -17.642 1.00 58.31 517 ASN A O 1
ATOM 3963 N N . ALA A 1 518 ? -9.026 13.999 -16.770 1.00 70.25 518 ALA A N 1
ATOM 3964 C CA . ALA A 1 518 ? -8.709 14.425 -15.409 1.00 70.25 518 ALA A CA 1
ATOM 3965 C C . ALA A 1 518 ? -7.187 14.443 -15.200 1.00 70.25 518 ALA A C 1
ATOM 3967 O O . ALA A 1 518 ? -6.566 13.384 -15.075 1.00 70.25 518 ALA A O 1
ATOM 3968 N N . GLU A 1 519 ? -6.607 15.643 -15.137 1.00 82.69 519 GLU A N 1
ATOM 3969 C CA . GLU A 1 519 ? -5.194 15.839 -14.807 1.00 82.69 519 GLU A CA 1
ATOM 3970 C C . GLU A 1 519 ? -4.857 15.129 -13.486 1.00 82.69 519 GLU A C 1
ATOM 3972 O O . GLU A 1 519 ? -5.596 15.233 -12.506 1.00 82.69 519 GLU A O 1
ATOM 3977 N N . LYS A 1 520 ? -3.780 14.343 -13.472 1.00 86.69 520 LYS A N 1
ATOM 3978 C CA . LYS A 1 520 ? -3.283 13.625 -12.294 1.00 86.69 520 LYS A CA 1
ATOM 3979 C C . LYS A 1 520 ? -2.062 14.341 -11.752 1.00 86.69 520 LYS A C 1
ATOM 3981 O O . LYS A 1 520 ? -1.217 14.792 -12.521 1.00 86.69 520 LYS A O 1
ATOM 3986 N N . TRP A 1 521 ? -1.951 14.400 -10.435 1.00 84.69 521 TRP A N 1
ATOM 3987 C CA . TRP A 1 521 ? -0.946 15.208 -9.767 1.00 84.69 521 TRP A CA 1
ATOM 3988 C C . TRP A 1 521 ? -0.132 14.409 -8.755 1.00 84.69 521 TRP A C 1
ATOM 3990 O O . TRP A 1 521 ? -0.656 13.527 -8.071 1.00 84.69 521 TRP A O 1
ATOM 4000 N N . PHE A 1 522 ? 1.132 14.807 -8.624 1.00 86.38 522 PHE A N 1
ATOM 4001 C CA . PHE A 1 522 ? 2.054 14.380 -7.576 1.00 86.38 522 PHE A CA 1
ATOM 4002 C C . PHE A 1 522 ? 2.678 15.614 -6.926 1.00 86.38 522 PHE A C 1
ATOM 4004 O O . PHE A 1 522 ? 3.003 16.586 -7.619 1.00 86.38 522 PHE A O 1
ATOM 4011 N N . GLY A 1 523 ? 2.843 15.574 -5.602 1.00 78.69 523 GLY A N 1
ATOM 4012 C CA . GLY A 1 523 ? 3.382 16.697 -4.827 1.00 78.69 523 GLY A CA 1
ATOM 4013 C C . GLY A 1 523 ? 4.888 16.904 -4.987 1.00 78.69 523 GLY A C 1
ATOM 4014 O O . GLY A 1 523 ? 5.425 17.929 -4.572 1.00 78.69 523 GLY A O 1
ATOM 4015 N N . TRP A 1 524 ? 5.591 15.936 -5.575 1.00 84.38 524 TRP A N 1
ATOM 4016 C CA . TRP A 1 524 ? 7.038 15.974 -5.725 1.00 84.38 524 TRP A CA 1
ATOM 4017 C C . TRP A 1 524 ? 7.518 14.997 -6.805 1.00 84.38 524 TRP A C 1
ATOM 4019 O O . TRP A 1 524 ? 6.820 14.052 -7.165 1.00 84.38 524 TRP A O 1
ATOM 4029 N N . TYR A 1 525 ? 8.748 15.205 -7.262 1.00 86.25 525 TYR A N 1
ATOM 4030 C CA . TYR A 1 525 ? 9.514 14.257 -8.059 1.00 86.25 525 TYR A CA 1
ATOM 4031 C C . TYR A 1 525 ? 10.999 14.429 -7.762 1.00 86.25 525 TYR A C 1
ATOM 4033 O O . TYR A 1 525 ? 11.491 15.563 -7.692 1.00 86.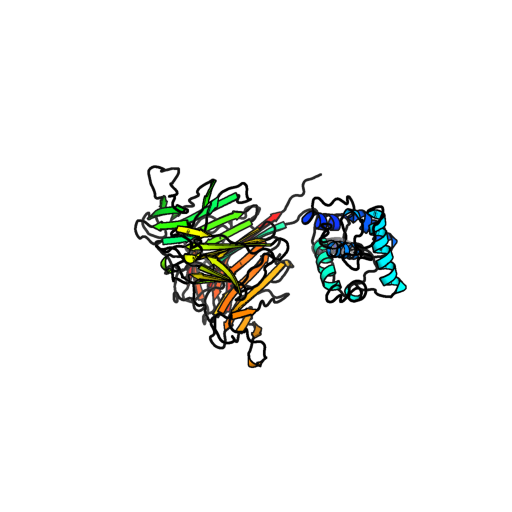25 525 TYR A O 1
ATOM 4041 N N . ASP A 1 526 ? 11.716 13.326 -7.580 1.00 82.94 526 ASP A N 1
ATOM 4042 C CA . ASP A 1 526 ? 13.161 13.321 -7.376 1.00 82.94 526 ASP A CA 1
ATOM 4043 C C . ASP A 1 526 ? 13.797 12.121 -8.073 1.00 82.94 526 ASP A C 1
ATOM 4045 O O . ASP A 1 526 ? 13.722 10.987 -7.626 1.00 82.94 526 ASP A O 1
ATOM 4049 N N . SER A 1 527 ? 14.490 12.382 -9.172 1.00 77.12 527 SER A N 1
ATOM 4050 C CA . SER A 1 527 ? 15.310 11.408 -9.882 1.00 77.12 527 SER A CA 1
ATOM 4051 C C . SER A 1 527 ? 16.802 11.715 -9.775 1.00 77.12 527 SER A C 1
ATOM 4053 O O . SER A 1 527 ? 17.605 11.102 -10.496 1.00 77.12 527 SER A O 1
ATOM 4055 N N . ARG A 1 528 ? 17.207 12.696 -8.948 1.00 67.94 528 ARG A N 1
ATOM 4056 C CA . ARG A 1 528 ? 18.632 12.928 -8.715 1.00 67.94 528 ARG A CA 1
ATOM 4057 C C . ARG A 1 528 ? 19.176 11.632 -8.141 1.00 67.94 528 ARG A C 1
ATOM 4059 O O . ARG A 1 528 ? 18.698 11.132 -7.129 1.00 67.94 528 ARG A O 1
ATOM 4066 N N . THR A 1 529 ? 20.197 11.082 -8.786 1.00 56.06 529 THR A N 1
ATOM 4067 C CA . THR A 1 529 ? 20.904 9.908 -8.280 1.00 56.06 529 THR A CA 1
ATOM 4068 C C . THR A 1 529 ? 21.705 10.316 -7.042 1.00 56.06 529 THR A C 1
ATOM 4070 O O . THR A 1 529 ? 22.920 10.502 -7.106 1.00 56.06 529 THR A O 1
ATOM 4073 N N . ALA A 1 530 ? 21.028 10.518 -5.910 1.00 53.81 530 ALA A N 1
ATOM 4074 C CA . ALA A 1 530 ? 21.654 10.379 -4.609 1.00 53.81 530 ALA A CA 1
ATOM 4075 C C . ALA A 1 530 ? 22.179 8.940 -4.518 1.00 53.81 530 ALA A C 1
ATOM 4077 O O . ALA A 1 530 ? 21.601 8.029 -5.110 1.00 53.81 530 ALA A O 1
ATOM 4078 N N . SER A 1 531 ? 23.274 8.716 -3.797 1.00 50.84 531 SER A N 1
ATOM 4079 C CA . SER A 1 531 ? 23.974 7.422 -3.745 1.00 50.84 531 SER A CA 1
ATOM 4080 C C . SER A 1 531 ? 23.098 6.216 -3.355 1.00 50.84 531 SER A C 1
ATOM 4082 O O . SER A 1 531 ? 23.527 5.082 -3.555 1.00 50.84 531 SER A O 1
ATOM 4084 N N . SER A 1 532 ? 21.889 6.447 -2.831 1.00 58.62 532 SER A N 1
ATOM 4085 C CA . SER A 1 532 ? 20.916 5.436 -2.412 1.00 58.62 532 SER A CA 1
ATOM 4086 C C . SER A 1 532 ? 19.604 5.389 -3.216 1.00 58.62 532 SER A C 1
ATOM 4088 O O . SER A 1 532 ? 18.878 4.403 -3.100 1.00 58.62 532 SER A O 1
ATOM 4090 N N . MET A 1 533 ? 19.259 6.405 -4.018 1.00 65.50 533 MET A N 1
ATOM 4091 C CA . MET A 1 533 ? 18.009 6.417 -4.793 1.00 65.50 533 MET A CA 1
ATOM 4092 C C . MET A 1 533 ? 18.279 5.970 -6.224 1.00 65.50 533 MET A C 1
ATOM 4094 O O . MET A 1 533 ? 19.020 6.610 -6.970 1.00 65.50 533 MET A O 1
ATOM 4098 N N . TRP A 1 534 ? 17.695 4.836 -6.597 1.00 67.38 534 TRP A N 1
ATOM 4099 C CA . TRP A 1 534 ? 17.942 4.189 -7.883 1.00 67.38 534 TRP A CA 1
ATOM 4100 C C . TRP A 1 534 ? 17.005 4.702 -8.977 1.00 67.38 534 TRP A C 1
ATOM 4102 O O . TRP A 1 534 ? 17.352 4.672 -10.159 1.00 67.38 534 TRP A O 1
ATOM 4112 N N . GLY A 1 535 ? 15.848 5.226 -8.581 1.00 78.81 535 GLY A N 1
ATOM 4113 C CA . GLY A 1 535 ? 15.040 6.066 -9.443 1.00 78.81 535 GLY A CA 1
ATOM 4114 C C . GLY A 1 535 ? 13.660 6.376 -8.889 1.00 78.81 535 GLY A C 1
ATOM 4115 O O . GLY A 1 535 ? 13.189 5.748 -7.940 1.00 78.81 535 GLY A O 1
ATOM 4116 N N . ASP A 1 536 ? 13.048 7.344 -9.554 1.00 86.50 536 ASP A N 1
ATOM 4117 C CA . ASP A 1 536 ? 11.675 7.793 -9.402 1.00 86.50 536 ASP A CA 1
ATOM 4118 C C . ASP A 1 536 ? 11.062 7.816 -10.807 1.00 86.50 536 ASP A C 1
ATOM 4120 O O . ASP A 1 536 ? 11.598 8.466 -11.718 1.00 86.50 536 ASP A O 1
ATOM 4124 N N . TRP A 1 537 ? 10.017 7.023 -11.015 1.00 90.38 537 TRP A N 1
ATOM 4125 C CA . TRP A 1 537 ? 9.360 6.843 -12.304 1.00 90.38 537 TRP A CA 1
ATOM 4126 C C . TRP A 1 537 ? 7.908 7.273 -12.228 1.00 90.38 537 TRP A C 1
ATOM 4128 O O . TRP A 1 537 ? 7.199 6.902 -11.299 1.00 90.38 537 TRP A O 1
ATOM 4138 N N . ILE A 1 538 ? 7.442 7.947 -13.275 1.00 92.06 538 ILE A N 1
ATOM 4139 C CA . ILE A 1 538 ? 6.016 8.094 -13.544 1.00 92.06 538 ILE A CA 1
ATOM 4140 C C . ILE A 1 538 ? 5.599 6.955 -14.466 1.00 92.06 538 ILE A C 1
ATOM 4142 O O . ILE A 1 538 ? 6.073 6.851 -15.598 1.00 92.06 538 ILE A O 1
ATOM 4146 N N . MET A 1 539 ? 4.741 6.078 -13.966 1.00 93.25 539 MET A N 1
ATOM 4147 C CA . MET A 1 539 ? 4.194 4.954 -14.710 1.00 93.25 539 MET A CA 1
ATOM 4148 C C . MET A 1 539 ? 2.896 5.397 -15.372 1.00 93.25 539 MET A C 1
ATOM 4150 O O . MET A 1 539 ? 1.960 5.805 -14.686 1.00 93.25 539 MET A O 1
ATOM 4154 N N . LEU A 1 540 ? 2.838 5.309 -16.698 1.00 92.88 540 LEU A N 1
ATOM 4155 C CA . LEU A 1 540 ? 1.640 5.593 -17.481 1.00 92.88 540 LEU A CA 1
ATOM 4156 C C . LEU A 1 540 ? 1.100 4.296 -18.061 1.00 92.88 540 LEU A C 1
ATOM 4158 O O . LEU A 1 540 ? 1.853 3.542 -18.671 1.00 92.88 540 LEU A O 1
ATOM 4162 N N . VAL A 1 541 ? -0.192 4.046 -17.904 1.00 92.00 541 VAL A N 1
ATOM 4163 C CA . VAL A 1 541 ? -0.847 2.862 -18.462 1.00 92.00 541 VAL A CA 1
ATOM 4164 C C . VAL A 1 541 ? -2.055 3.296 -19.258 1.00 92.00 541 VAL A C 1
ATOM 4166 O O . VAL A 1 541 ? -2.934 3.963 -18.715 1.00 92.00 541 VAL A O 1
ATOM 4169 N N . ASN A 1 542 ? -2.125 2.868 -20.511 1.00 91.25 542 ASN A N 1
ATOM 4170 C CA . ASN A 1 542 ? -3.291 3.091 -21.349 1.00 91.25 542 ASN A CA 1
ATOM 4171 C C . ASN A 1 542 ? -4.094 1.791 -21.482 1.00 91.25 542 ASN A C 1
ATOM 4173 O O . ASN A 1 542 ? -3.614 0.824 -22.064 1.00 91.25 542 ASN A O 1
ATOM 4177 N N . MET A 1 543 ? -5.311 1.783 -20.937 1.00 86.06 543 MET A N 1
ATOM 4178 C CA . MET A 1 543 ? -6.286 0.692 -21.110 1.00 86.06 543 MET A CA 1
ATOM 4179 C C . MET A 1 543 ? -7.496 1.125 -21.954 1.00 86.06 543 MET A C 1
ATOM 4181 O O . MET A 1 543 ? -8.485 0.398 -22.021 1.00 86.06 543 MET A O 1
ATOM 4185 N N . GLY A 1 544 ? -7.458 2.326 -22.541 1.00 83.00 544 GLY A N 1
ATOM 4186 C CA . GLY A 1 544 ? -8.455 2.787 -23.503 1.00 83.00 544 GLY A CA 1
ATOM 4187 C C . GLY A 1 544 ? -8.165 2.270 -24.913 1.00 83.00 544 GLY A C 1
ATOM 4188 O O . GLY A 1 544 ? -7.066 1.800 -25.188 1.00 83.00 544 GLY A O 1
ATOM 4189 N N . GLU A 1 545 ? -9.156 2.375 -25.798 1.00 86.75 545 GLU A N 1
ATOM 4190 C CA . GLU A 1 545 ? -8.994 2.060 -27.223 1.00 86.75 545 GLU A CA 1
ATOM 4191 C C . GLU A 1 545 ? -8.095 3.103 -27.904 1.00 86.75 545 GLU A C 1
ATOM 4193 O O . GLU A 1 545 ? -8.346 4.301 -27.776 1.00 86.75 545 GLU A O 1
ATOM 4198 N N . GLY A 1 546 ? -7.097 2.657 -28.670 1.00 91.38 546 GLY A N 1
ATOM 4199 C CA . GLY A 1 546 ? -6.171 3.525 -29.399 1.00 91.38 546 GLY A CA 1
ATOM 4200 C C . GLY A 1 546 ? -5.002 4.075 -28.572 1.00 91.38 546 GLY A C 1
ATOM 4201 O O . GLY A 1 546 ? -4.904 3.892 -27.360 1.00 91.38 546 GLY A O 1
ATOM 4202 N N . ASP A 1 547 ? -4.069 4.739 -29.258 1.00 93.69 547 ASP A N 1
ATOM 4203 C CA . ASP A 1 547 ? -2.875 5.320 -28.640 1.00 93.69 547 ASP A CA 1
ATOM 4204 C C . ASP A 1 547 ? -3.214 6.607 -27.874 1.00 93.69 547 ASP A C 1
ATOM 4206 O O . ASP A 1 547 ? -3.805 7.536 -28.427 1.00 93.69 547 ASP A O 1
ATOM 4210 N N . ALA A 1 548 ? -2.766 6.696 -26.621 1.00 92.12 548 ALA A N 1
ATOM 4211 C CA . ALA A 1 548 ? -2.978 7.865 -25.782 1.00 92.12 548 ALA A CA 1
ATOM 4212 C C . ALA A 1 548 ? -1.892 8.922 -25.980 1.00 92.12 548 ALA A C 1
ATOM 4214 O O . ALA A 1 548 ? -0.696 8.623 -25.916 1.00 92.12 548 ALA A O 1
ATOM 4215 N N . THR A 1 549 ? -2.310 10.178 -26.118 1.00 93.50 549 THR A N 1
ATOM 4216 C CA . THR A 1 549 ? -1.449 11.355 -26.008 1.00 93.50 549 THR A CA 1
ATOM 4217 C C . THR A 1 549 ? -1.396 11.779 -24.545 1.00 93.50 549 THR A C 1
ATOM 4219 O O . THR A 1 549 ? -2.424 12.039 -23.916 1.00 93.50 549 THR A O 1
ATOM 4222 N N . VAL A 1 550 ? -0.193 11.864 -23.982 1.00 93.56 550 VAL A N 1
ATOM 4223 C CA . VAL A 1 550 ? 0.020 12.222 -22.578 1.00 93.56 550 VAL A CA 1
ATOM 4224 C C . VAL A 1 550 ? 0.965 13.411 -22.471 1.00 93.56 550 VAL A C 1
ATOM 4226 O O . VAL A 1 550 ? 2.110 13.356 -22.906 1.00 93.56 550 VAL A O 1
ATOM 4229 N N . TYR A 1 551 ? 0.508 14.484 -21.842 1.00 93.31 551 TYR A N 1
ATOM 4230 C CA . TYR A 1 551 ? 1.312 15.643 -21.481 1.00 93.31 551 TYR A CA 1
ATOM 4231 C C . TYR A 1 551 ? 1.778 15.489 -20.039 1.00 93.31 551 TYR A C 1
ATOM 4233 O O . TYR A 1 551 ? 0.955 15.368 -19.133 1.00 93.31 551 TYR A O 1
ATOM 4241 N N . VAL A 1 552 ? 3.091 15.524 -19.823 1.00 92.56 552 VAL A N 1
ATOM 4242 C CA . VAL A 1 552 ? 3.675 15.529 -18.478 1.00 92.56 552 VAL A CA 1
ATOM 4243 C C . VAL A 1 552 ? 4.310 16.886 -18.234 1.00 92.56 552 VAL A C 1
ATOM 4245 O O . VAL A 1 552 ? 5.147 17.325 -19.024 1.00 92.56 552 VAL A O 1
ATOM 4248 N N . SER A 1 553 ? 3.927 17.546 -17.146 1.00 90.38 553 SER A N 1
ATOM 4249 C CA . SER A 1 553 ? 4.509 18.823 -16.739 1.00 90.38 553 SER A CA 1
ATOM 4250 C C . SER A 1 553 ? 5.249 18.673 -15.421 1.00 90.38 553 SER A C 1
ATOM 4252 O O . SER A 1 553 ? 4.768 18.005 -14.510 1.00 90.38 553 SER A O 1
ATOM 4254 N N . LEU A 1 554 ? 6.394 19.338 -15.303 1.00 87.69 554 LEU A N 1
ATOM 4255 C CA . LEU A 1 554 ? 7.130 19.489 -14.055 1.00 87.69 554 LEU A CA 1
ATOM 4256 C C . LEU A 1 554 ? 7.253 20.978 -13.742 1.00 87.69 554 LEU A C 1
ATOM 4258 O O . LEU A 1 554 ? 7.757 21.739 -14.569 1.00 87.69 554 LEU A O 1
ATOM 4262 N N . ASN A 1 555 ? 6.808 21.398 -12.557 1.00 82.38 555 ASN A N 1
ATOM 4263 C CA . ASN A 1 555 ? 6.782 22.816 -12.167 1.00 82.38 555 ASN A CA 1
ATOM 4264 C C . ASN A 1 555 ? 6.062 23.708 -13.201 1.00 82.38 555 ASN A C 1
ATOM 4266 O O . ASN A 1 555 ? 6.527 24.798 -13.532 1.00 82.38 555 ASN A O 1
ATOM 4270 N N . GLY A 1 556 ? 4.972 23.200 -13.785 1.00 81.75 556 GLY A N 1
ATOM 4271 C CA . GLY A 1 556 ? 4.206 23.861 -14.849 1.00 81.75 556 GLY A CA 1
ATOM 4272 C C . GLY A 1 556 ? 4.855 23.852 -16.243 1.00 81.75 556 GLY A C 1
ATOM 4273 O O . GLY A 1 556 ? 4.197 24.205 -17.220 1.00 81.75 556 GLY A O 1
ATOM 4274 N N . GLY A 1 557 ? 6.115 23.429 -16.377 1.00 87.75 557 GLY A N 1
ATOM 4275 C CA . GLY A 1 557 ? 6.791 23.295 -17.667 1.00 87.75 557 GLY A CA 1
ATOM 4276 C C . GLY A 1 557 ? 6.541 21.929 -18.303 1.00 87.75 557 GLY A C 1
ATOM 4277 O O . GLY A 1 557 ? 6.853 20.906 -17.694 1.00 87.75 557 GLY A O 1
ATOM 4278 N N . ARG A 1 558 ? 6.025 21.897 -19.540 1.00 90.31 558 ARG A N 1
ATOM 4279 C CA . ARG A 1 558 ? 5.853 20.645 -20.296 1.00 90.31 558 ARG A CA 1
ATOM 4280 C C . ARG A 1 558 ? 7.195 19.985 -20.593 1.00 90.31 558 ARG A C 1
ATOM 4282 O O . ARG A 1 558 ? 8.129 20.629 -21.080 1.00 90.31 558 ARG A O 1
ATOM 4289 N N . LEU A 1 559 ? 7.262 18.688 -20.332 1.00 90.44 559 LEU A N 1
ATOM 4290 C CA . LEU A 1 559 ? 8.408 17.849 -20.641 1.00 90.44 559 LEU A CA 1
ATOM 4291 C C . LEU A 1 559 ? 8.317 17.354 -22.085 1.00 90.44 559 LEU A C 1
ATOM 4293 O O . LEU A 1 559 ? 7.237 17.102 -22.610 1.00 90.44 559 LEU A O 1
ATOM 4297 N N . ARG A 1 560 ? 9.477 17.235 -22.731 1.00 89.44 560 ARG A N 1
ATOM 4298 C CA . ARG A 1 560 ? 9.589 16.759 -24.113 1.00 89.44 560 ARG A CA 1
ATOM 4299 C C . ARG A 1 560 ? 9.922 15.280 -24.140 1.00 89.44 560 ARG A C 1
ATOM 4301 O O . ARG A 1 560 ? 10.689 14.813 -23.296 1.00 89.44 560 ARG A O 1
ATOM 4308 N N . ASP A 1 561 ? 9.408 14.584 -25.145 1.00 85.75 561 ASP A N 1
ATOM 4309 C CA . ASP A 1 561 ? 9.753 13.188 -25.384 1.00 85.75 561 ASP A CA 1
ATOM 4310 C C . ASP A 1 561 ? 11.243 13.068 -25.769 1.00 85.75 561 ASP A C 1
ATOM 4312 O O . ASP A 1 561 ? 11.678 13.655 -26.767 1.00 85.75 561 ASP A O 1
ATOM 4316 N N . PRO A 1 562 ? 12.065 12.317 -25.011 1.00 79.19 562 PRO A N 1
ATOM 4317 C CA . PRO A 1 562 ? 13.458 12.077 -25.372 1.00 79.19 562 PRO A CA 1
ATOM 4318 C C . PRO A 1 562 ? 13.631 11.370 -26.722 1.00 79.19 562 PRO A C 1
ATOM 4320 O O . PRO A 1 562 ? 14.656 11.572 -27.374 1.00 79.19 562 PRO A O 1
ATOM 4323 N N . ALA A 1 563 ? 12.661 10.547 -27.138 1.00 80.69 563 ALA A N 1
ATOM 4324 C CA . ALA A 1 563 ? 12.680 9.851 -28.423 1.00 80.69 563 ALA A CA 1
ATOM 4325 C C . ALA A 1 563 ? 12.303 10.775 -29.593 1.00 80.69 563 ALA A C 1
ATOM 4327 O O . ALA A 1 563 ? 12.765 10.564 -30.715 1.00 80.69 563 ALA A O 1
ATOM 4328 N N . ASN A 1 564 ? 11.519 11.825 -29.331 1.00 84.81 564 ASN A N 1
ATOM 4329 C CA . ASN A 1 564 ? 11.153 12.840 -30.309 1.00 84.81 564 ASN A CA 1
ATOM 4330 C C . ASN A 1 564 ? 11.043 14.229 -29.663 1.00 84.81 564 ASN A C 1
ATOM 4332 O O . ASN A 1 564 ? 9.970 14.672 -29.262 1.00 84.81 564 ASN A O 1
ATOM 4336 N N . GLN A 1 565 ? 12.156 14.964 -29.638 1.00 85.69 565 GLN A N 1
ATOM 4337 C CA . GLN A 1 565 ? 12.230 16.270 -28.968 1.00 85.69 565 GLN A CA 1
ATOM 4338 C C . GLN A 1 565 ? 11.309 17.352 -29.566 1.00 85.69 565 GLN A C 1
ATOM 4340 O O . GLN A 1 565 ? 11.121 18.403 -28.943 1.00 85.69 565 GLN A O 1
ATOM 4345 N N . ALA A 1 566 ? 10.741 17.133 -30.759 1.00 88.44 566 ALA A N 1
ATOM 4346 C CA . ALA A 1 566 ? 9.736 18.029 -31.328 1.00 88.44 566 ALA A CA 1
ATOM 4347 C C . ALA A 1 566 ? 8.400 17.956 -30.569 1.00 88.44 566 ALA A C 1
ATOM 4349 O O . ALA A 1 566 ? 7.678 18.952 -30.527 1.00 88.44 566 ALA A O 1
ATOM 4350 N N . ASN A 1 567 ? 8.113 16.818 -29.935 1.00 90.38 567 ASN A N 1
ATOM 4351 C CA . ASN A 1 567 ? 6.892 16.582 -29.184 1.00 90.38 567 ASN A CA 1
ATOM 4352 C C . ASN A 1 567 ? 7.057 17.033 -27.725 1.00 90.38 567 ASN A C 1
ATOM 4354 O O . ASN A 1 567 ? 8.008 16.657 -27.037 1.00 90.38 567 ASN A O 1
ATOM 4358 N N . ASP A 1 568 ? 6.100 17.821 -27.241 1.00 92.88 568 ASP A N 1
ATOM 4359 C CA . ASP A 1 568 ? 5.904 18.156 -25.823 1.00 92.88 568 ASP A CA 1
ATOM 4360 C C . ASP A 1 568 ? 4.883 17.218 -25.146 1.00 92.88 568 ASP A C 1
ATOM 4362 O O . ASP A 1 568 ? 4.263 17.567 -24.140 1.00 92.88 568 ASP A O 1
ATOM 4366 N N . TYR A 1 569 ? 4.699 16.036 -25.737 1.00 93.75 569 TYR A N 1
ATOM 4367 C CA . TYR A 1 569 ? 3.808 14.969 -25.306 1.00 93.75 569 TYR A CA 1
ATOM 4368 C C . TYR A 1 569 ? 4.467 13.607 -25.530 1.00 93.75 569 TYR A C 1
ATOM 4370 O O . TYR A 1 569 ? 5.386 13.469 -26.337 1.00 93.75 569 TYR A O 1
ATOM 4378 N N . PHE A 1 570 ? 3.945 12.603 -24.838 1.00 94.62 570 PHE A N 1
ATOM 4379 C CA . PHE A 1 570 ? 4.331 11.201 -24.913 1.00 94.62 570 PHE A CA 1
ATOM 4380 C C . PHE A 1 570 ? 3.183 10.392 -25.511 1.00 94.62 570 PHE A C 1
ATOM 4382 O O . PHE A 1 570 ? 2.015 10.716 -25.294 1.00 94.62 570 PHE A O 1
ATOM 4389 N N . THR A 1 571 ? 3.510 9.326 -26.235 1.00 93.94 571 THR A N 1
ATOM 4390 C CA . THR A 1 571 ? 2.516 8.392 -26.771 1.00 93.94 571 THR A CA 1
ATOM 4391 C C . THR A 1 571 ? 2.545 7.105 -25.961 1.00 93.94 571 THR A C 1
ATOM 4393 O O . THR A 1 571 ? 3.599 6.481 -25.831 1.00 93.94 571 THR A O 1
ATOM 4396 N N . VAL A 1 572 ? 1.398 6.706 -25.414 1.00 93.38 572 VAL A N 1
ATOM 4397 C CA . VAL A 1 572 ? 1.237 5.448 -24.675 1.00 93.38 572 VAL A CA 1
ATOM 4398 C C . VAL A 1 572 ? 0.309 4.539 -25.478 1.00 93.38 572 VAL A C 1
ATOM 4400 O O . VAL A 1 572 ? -0.898 4.793 -25.509 1.00 93.38 572 VAL A O 1
ATOM 4403 N N . PRO A 1 573 ? 0.839 3.497 -26.143 1.00 93.38 573 PRO A N 1
ATOM 4404 C CA . PRO A 1 573 ? 0.006 2.629 -26.961 1.00 93.38 573 PRO A CA 1
ATOM 4405 C C . PRO A 1 573 ? -1.064 1.896 -26.151 1.00 93.38 573 PRO A C 1
ATOM 4407 O O . PRO A 1 573 ? -0.893 1.662 -24.951 1.00 93.38 573 PRO A O 1
ATOM 4410 N N . GLU A 1 574 ? -2.149 1.512 -26.815 1.00 92.44 574 GLU A N 1
ATOM 4411 C CA . GLU A 1 574 ? -3.223 0.711 -26.214 1.00 92.44 574 GLU A CA 1
ATOM 4412 C C . GLU A 1 574 ? -2.678 -0.556 -25.527 1.00 92.44 574 GLU A C 1
ATOM 4414 O O . GLU A 1 574 ? -1.863 -1.301 -26.081 1.00 92.44 574 GLU A O 1
ATOM 4419 N N . GLY A 1 575 ? -3.131 -0.803 -24.296 1.00 90.06 575 GLY A N 1
ATOM 4420 C CA . GLY A 1 575 ? -2.767 -1.971 -23.493 1.00 90.06 575 GLY A CA 1
ATOM 4421 C C . GLY A 1 575 ? -1.310 -1.995 -23.018 1.00 90.06 575 GLY A C 1
ATOM 4422 O O . GLY A 1 575 ? -0.846 -3.038 -22.553 1.00 90.06 575 GLY A O 1
ATOM 4423 N N . GLN A 1 576 ? -0.569 -0.889 -23.150 1.00 91.81 576 GLN A N 1
ATOM 4424 C CA . GLN A 1 576 ? 0.848 -0.800 -22.793 1.00 91.81 576 GLN A CA 1
ATOM 4425 C C . GLN A 1 576 ? 1.102 0.063 -21.557 1.00 91.81 576 GLN A C 1
ATOM 4427 O O . GLN A 1 576 ? 0.270 0.855 -21.104 1.00 91.81 576 GLN A O 1
ATOM 4432 N N . VAL A 1 577 ? 2.317 -0.097 -21.034 1.00 93.06 577 VAL A N 1
ATOM 4433 C CA . VAL A 1 577 ? 2.869 0.676 -19.923 1.00 93.06 577 VAL A CA 1
ATOM 4434 C C . VAL A 1 577 ? 4.062 1.474 -20.433 1.00 93.06 577 VAL A C 1
ATOM 4436 O O . VAL A 1 577 ? 4.986 0.901 -21.011 1.00 93.06 577 VAL A O 1
ATOM 4439 N N . LEU A 1 578 ? 4.079 2.777 -20.171 1.00 93.00 578 LEU A N 1
ATOM 4440 C CA . LEU A 1 578 ? 5.215 3.650 -20.439 1.00 93.00 578 LEU A CA 1
ATOM 4441 C C . LEU A 1 578 ? 5.812 4.150 -19.111 1.00 93.00 578 LEU A C 1
ATOM 4443 O O . LEU A 1 578 ? 5.231 5.032 -18.476 1.00 93.00 578 LEU A O 1
ATOM 4447 N N . PRO A 1 579 ? 6.961 3.607 -18.667 1.00 92.00 579 PRO A N 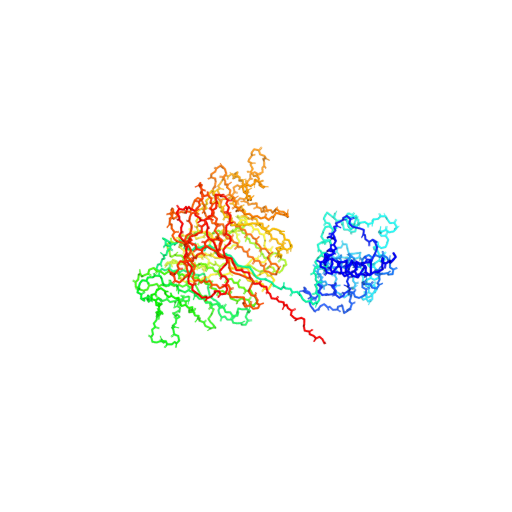1
ATOM 4448 C CA . PRO A 1 579 ? 7.704 4.157 -17.540 1.00 92.00 579 PRO A CA 1
ATOM 4449 C C . PRO A 1 579 ? 8.507 5.389 -17.978 1.00 92.00 579 PRO A C 1
ATOM 4451 O O . PRO A 1 579 ? 9.366 5.301 -18.857 1.00 92.00 579 PRO A O 1
ATOM 4454 N N . LEU A 1 580 ? 8.284 6.528 -17.328 1.00 90.00 580 LEU A N 1
ATOM 4455 C CA . LEU A 1 580 ? 9.013 7.770 -17.579 1.00 90.00 580 LEU A CA 1
ATOM 4456 C C . LEU A 1 580 ? 9.944 8.102 -16.415 1.00 90.00 580 LEU A C 1
ATOM 4458 O O . LEU A 1 580 ? 9.520 8.148 -15.265 1.00 90.00 580 LEU A O 1
ATOM 4462 N N . GLN A 1 581 ? 11.213 8.373 -16.725 1.00 87.75 581 GLN A N 1
ATOM 4463 C CA . GLN A 1 581 ? 12.203 8.860 -15.764 1.00 87.75 581 GLN A CA 1
ATOM 4464 C C . GLN A 1 581 ? 12.922 10.087 -16.322 1.00 87.75 581 GLN A C 1
ATOM 4466 O O . GLN A 1 581 ? 13.598 10.016 -17.350 1.00 87.75 581 GLN A O 1
ATOM 4471 N N . PHE A 1 582 ? 12.847 11.202 -15.606 1.00 82.50 582 PHE A N 1
ATOM 4472 C CA . PHE A 1 582 ? 13.444 12.474 -15.997 1.00 82.50 582 PHE A CA 1
ATOM 4473 C C . PHE A 1 582 ? 14.729 12.703 -15.210 1.00 82.50 582 PHE A C 1
ATOM 4475 O O . PHE A 1 582 ? 14.690 13.333 -14.167 1.00 82.50 582 PHE A O 1
ATOM 4482 N N . ARG A 1 583 ? 15.868 12.157 -15.652 1.00 78.00 583 ARG A N 1
ATOM 4483 C CA . ARG A 1 583 ? 17.135 12.139 -14.881 1.00 78.00 583 ARG A CA 1
ATOM 4484 C C . ARG A 1 583 ? 17.608 13.517 -14.400 1.00 78.00 583 ARG A C 1
ATOM 4486 O O . ARG A 1 583 ? 17.385 14.518 -15.072 1.00 78.00 583 ARG A O 1
ATOM 4493 N N . ASN A 1 584 ? 18.358 13.530 -13.291 1.00 75.38 584 ASN A N 1
ATOM 4494 C CA . ASN A 1 584 ? 18.974 14.728 -12.692 1.00 75.38 584 ASN A CA 1
ATOM 4495 C C . ASN A 1 584 ? 17.973 15.831 -12.325 1.00 75.38 584 ASN A C 1
ATOM 4497 O O . ASN A 1 584 ? 18.327 17.007 -12.250 1.00 75.38 584 ASN A O 1
ATOM 4501 N N . THR A 1 585 ? 16.731 15.443 -12.077 1.00 77.88 585 THR A N 1
ATOM 4502 C CA . THR A 1 585 ? 15.639 16.353 -11.762 1.00 77.88 585 THR A CA 1
ATOM 4503 C C . THR A 1 585 ? 15.273 16.138 -10.312 1.00 77.88 585 THR A C 1
ATOM 4505 O O . THR A 1 585 ? 15.106 14.993 -9.912 1.00 77.88 585 THR A O 1
ATOM 4508 N N . ALA A 1 586 ? 15.145 17.195 -9.514 1.00 76.38 586 ALA A N 1
ATOM 4509 C CA . ALA A 1 586 ? 14.483 17.011 -8.233 1.00 76.38 586 ALA A CA 1
ATOM 4510 C C . ALA A 1 586 ? 13.850 18.255 -7.668 1.00 76.38 586 ALA A C 1
ATOM 4512 O O . ALA A 1 586 ? 14.370 19.363 -7.836 1.00 76.38 586 ALA A O 1
ATOM 4513 N N . GLY A 1 587 ? 12.829 17.991 -6.866 1.00 70.25 587 GLY A N 1
ATOM 4514 C CA . GLY A 1 587 ? 11.958 19.006 -6.333 1.00 70.25 587 GLY A CA 1
ATOM 4515 C C . GLY A 1 587 ? 11.003 19.457 -7.424 1.00 70.25 587 GLY A C 1
ATOM 4516 O O . GLY A 1 587 ? 11.388 19.692 -8.573 1.00 70.25 587 GLY A O 1
ATOM 4517 N N . GLY A 1 588 ? 9.743 19.588 -7.042 1.00 74.31 588 GLY A N 1
ATOM 4518 C CA . GLY A 1 588 ? 8.726 20.105 -7.931 1.00 74.31 588 GLY A CA 1
ATOM 4519 C C . GLY A 1 588 ? 7.580 19.155 -8.163 1.00 74.31 588 GLY A C 1
ATOM 4520 O O . GLY A 1 588 ? 7.723 17.937 -8.097 1.00 74.31 588 GLY A O 1
ATOM 4521 N N . HIS A 1 589 ? 6.437 19.752 -8.438 1.00 82.69 589 HIS A N 1
ATOM 4522 C CA . HIS A 1 589 ? 5.225 19.014 -8.683 1.00 82.69 589 HIS A CA 1
ATOM 4523 C C . HIS A 1 589 ? 5.183 18.443 -10.095 1.00 82.69 589 HIS A C 1
ATOM 4525 O O . HIS A 1 589 ? 5.612 19.099 -11.049 1.00 82.69 589 HIS A O 1
ATOM 4531 N N . ILE A 1 590 ? 4.572 17.267 -10.224 1.00 87.81 590 ILE A N 1
ATOM 4532 C CA . ILE A 1 590 ? 4.261 16.669 -11.520 1.00 87.81 590 ILE A CA 1
ATOM 4533 C C . ILE A 1 590 ? 2.770 16.747 -11.794 1.00 87.81 590 ILE A C 1
ATOM 4535 O O . ILE A 1 590 ? 1.950 16.518 -10.901 1.00 87.81 590 ILE A O 1
ATOM 4539 N N . SER A 1 591 ? 2.447 17.049 -13.049 1.00 89.12 591 SER A N 1
ATOM 4540 C CA . SER A 1 591 ? 1.120 16.914 -13.630 1.00 89.12 591 SER A CA 1
ATOM 4541 C C . SER A 1 591 ? 1.141 15.978 -14.821 1.00 89.12 591 SER A C 1
ATOM 4543 O O . SER A 1 591 ? 2.114 15.945 -15.575 1.00 89.12 591 SER A O 1
ATOM 4545 N N . VAL A 1 592 ? 0.068 15.216 -14.978 1.00 91.44 592 VAL A N 1
ATOM 4546 C CA . VAL A 1 592 ? -0.142 14.319 -16.107 1.00 91.44 592 VAL A CA 1
ATOM 4547 C C . VAL A 1 592 ? -1.542 14.550 -16.649 1.00 91.44 592 VAL A C 1
ATOM 4549 O O . VAL A 1 592 ? -2.526 14.271 -15.969 1.00 91.44 592 VAL A O 1
ATOM 4552 N N . LEU A 1 593 ? -1.632 15.032 -17.881 1.00 91.12 593 LEU A N 1
ATOM 4553 C CA . LEU A 1 593 ? -2.883 15.209 -18.610 1.00 91.12 593 LEU A CA 1
ATOM 4554 C C . LEU A 1 593 ? -2.887 14.270 -19.814 1.00 91.12 593 LEU A C 1
ATOM 4556 O O . LEU A 1 593 ? -1.898 14.197 -20.534 1.00 91.12 593 LEU A O 1
ATOM 4560 N N . SER A 1 594 ? -3.993 13.576 -20.062 1.00 90.19 594 SER A N 1
ATOM 4561 C CA . SER A 1 594 ? -4.133 12.704 -21.229 1.00 90.19 594 SER A CA 1
ATOM 4562 C C . SER A 1 594 ? -5.489 12.876 -21.886 1.00 90.19 594 SER A C 1
ATOM 4564 O O . SER A 1 594 ? -6.461 13.165 -21.195 1.00 90.19 594 SER A O 1
ATOM 4566 N N . ASP A 1 595 ? -5.525 12.669 -23.201 1.00 89.25 595 ASP A N 1
ATOM 4567 C CA . ASP A 1 595 ? -6.743 12.569 -24.009 1.00 89.25 595 ASP A CA 1
ATOM 4568 C C . ASP A 1 595 ? -7.503 11.235 -23.821 1.00 89.25 595 ASP A C 1
ATOM 4570 O O . ASP A 1 595 ? -8.658 11.125 -24.234 1.00 89.25 595 ASP A O 1
ATOM 4574 N N . HIS A 1 596 ? -6.893 10.244 -23.159 1.00 86.69 596 HIS A N 1
ATOM 4575 C CA . HIS A 1 596 ? -7.487 8.944 -22.830 1.00 86.69 596 HIS A CA 1
ATOM 4576 C C . HIS A 1 596 ? -7.572 8.721 -21.313 1.00 86.69 596 HIS A C 1
ATOM 4578 O O . HIS A 1 596 ? -7.037 9.478 -20.497 1.00 86.69 596 HIS A O 1
ATOM 4584 N N . GLN A 1 597 ? -8.252 7.643 -20.906 1.00 82.38 597 GLN A N 1
ATOM 4585 C CA . GLN A 1 597 ? -8.185 7.176 -19.524 1.00 82.38 597 GLN A CA 1
ATOM 4586 C C . GLN A 1 597 ? -6.859 6.459 -19.308 1.00 82.38 597 GLN A C 1
ATOM 4588 O O . GLN A 1 597 ? -6.715 5.280 -19.631 1.00 82.38 597 GLN A O 1
ATOM 4593 N N . VAL A 1 598 ? -5.910 7.181 -18.725 1.00 86.19 598 VAL A N 1
ATOM 4594 C CA . VAL A 1 598 ? -4.633 6.616 -18.307 1.00 86.19 598 VAL A CA 1
ATOM 4595 C C . VAL A 1 598 ? -4.602 6.405 -16.799 1.00 86.19 598 VAL A C 1
ATOM 4597 O O . VAL A 1 598 ? -4.992 7.279 -16.016 1.00 86.19 598 VAL A O 1
ATOM 4600 N N . LEU A 1 599 ? -4.122 5.236 -16.386 1.00 88.44 599 LEU A N 1
ATOM 4601 C CA . LEU A 1 599 ? -3.684 5.028 -15.013 1.00 88.44 599 LEU A CA 1
ATOM 4602 C C . LEU A 1 599 ? -2.299 5.650 -14.860 1.00 88.44 599 LEU A C 1
ATOM 4604 O O . LEU A 1 599 ? -1.441 5.512 -15.734 1.00 88.44 599 LEU A O 1
ATOM 4608 N N . VAL A 1 600 ? -2.105 6.349 -13.743 1.00 89.88 600 VAL A N 1
ATOM 4609 C CA . VAL A 1 600 ? -0.862 7.054 -13.437 1.00 89.88 600 VAL A CA 1
ATOM 4610 C C . VAL A 1 600 ? -0.446 6.726 -12.008 1.00 89.88 600 VAL A C 1
ATOM 4612 O O . VAL A 1 600 ? -1.254 6.830 -11.081 1.00 89.88 600 VAL A O 1
ATOM 4615 N N . SER A 1 601 ? 0.810 6.344 -11.818 1.00 92.06 601 SER A N 1
ATOM 4616 C CA . SER A 1 601 ? 1.425 6.190 -10.496 1.00 92.06 601 SER A CA 1
ATOM 4617 C C . SER A 1 601 ? 2.864 6.689 -10.503 1.00 92.06 601 SER A C 1
ATOM 4619 O O . SER A 1 601 ? 3.502 6.774 -11.553 1.00 92.06 601 SER A O 1
ATOM 4621 N N . GLN A 1 602 ? 3.371 7.021 -9.322 1.00 92.00 602 GLN A N 1
ATOM 4622 C CA . GLN A 1 602 ? 4.771 7.330 -9.088 1.00 92.00 602 GLN A CA 1
ATOM 4623 C C . GLN A 1 602 ? 5.411 6.162 -8.347 1.00 92.00 602 GLN A C 1
ATOM 4625 O O . GLN A 1 602 ? 4.931 5.765 -7.287 1.00 92.00 602 GLN A O 1
ATOM 4630 N N . ARG A 1 603 ? 6.492 5.611 -8.898 1.00 91.12 603 ARG A N 1
ATOM 4631 C CA . ARG A 1 603 ? 7.264 4.522 -8.297 1.00 91.12 603 ARG A CA 1
ATOM 4632 C C . ARG A 1 603 ? 8.631 5.018 -7.881 1.00 91.12 603 ARG A C 1
ATOM 4634 O O . ARG A 1 603 ? 9.411 5.443 -8.729 1.00 91.12 603 ARG A O 1
ATOM 4641 N N . VAL A 1 604 ? 8.969 4.809 -6.617 1.00 88.19 604 VAL A N 1
ATOM 4642 C CA . VAL A 1 604 ? 10.271 5.162 -6.056 1.00 88.19 604 VAL A CA 1
ATOM 4643 C C . VAL A 1 604 ? 10.994 3.900 -5.597 1.00 88.19 604 VAL A C 1
ATOM 4645 O O . VAL A 1 604 ? 10.425 3.043 -4.918 1.00 88.19 604 VAL A O 1
ATOM 4648 N N . LEU A 1 605 ? 12.263 3.770 -5.985 1.00 83.38 605 LEU A N 1
ATOM 4649 C CA . LEU A 1 605 ? 13.133 2.662 -5.590 1.00 83.38 605 LEU A CA 1
ATOM 4650 C C . LEU A 1 605 ? 14.414 3.186 -4.946 1.00 83.38 605 LEU A C 1
ATOM 4652 O O . LEU A 1 605 ? 15.223 3.866 -5.586 1.00 83.38 605 LEU A O 1
ATOM 4656 N N . TYR A 1 606 ? 14.658 2.745 -3.716 1.00 74.31 606 TYR A N 1
ATOM 4657 C CA . TYR A 1 606 ? 15.909 2.956 -2.999 1.00 74.31 606 TYR A CA 1
ATOM 4658 C C . TYR A 1 606 ? 16.697 1.652 -2.902 1.00 74.31 606 TYR A C 1
ATOM 4660 O O . TYR A 1 606 ? 16.139 0.580 -2.660 1.00 74.31 606 TYR A O 1
ATOM 4668 N N . LYS A 1 607 ? 18.018 1.739 -3.072 1.00 66.38 607 LYS A N 1
ATOM 4669 C CA . LYS A 1 607 ? 18.971 0.676 -2.747 1.00 66.38 607 LYS A CA 1
ATOM 4670 C C . LYS A 1 607 ? 20.234 1.291 -2.174 1.00 66.38 607 LYS A C 1
ATOM 4672 O O . LYS A 1 607 ? 20.824 2.165 -2.795 1.00 66.38 607 LYS A O 1
ATOM 4677 N N . TYR A 1 608 ? 20.711 0.776 -1.054 1.00 60.88 608 TYR A N 1
ATOM 4678 C CA . TYR A 1 608 ? 22.002 1.178 -0.504 1.00 60.88 608 TYR A CA 1
ATOM 4679 C C . TYR A 1 608 ? 22.773 -0.042 -0.017 1.00 60.88 608 TYR A C 1
ATOM 4681 O O . TYR A 1 608 ? 22.205 -1.046 0.421 1.00 60.88 608 TYR A O 1
ATOM 4689 N N . GLN A 1 609 ? 24.090 0.037 -0.156 1.00 55.84 609 GLN A N 1
ATOM 4690 C CA . GLN A 1 609 ? 24.994 -1.031 0.228 1.00 55.84 609 GLN A CA 1
ATOM 4691 C C . GLN A 1 609 ? 25.300 -0.904 1.717 1.00 55.84 609 GLN A C 1
ATOM 4693 O O . GLN A 1 609 ? 25.784 0.132 2.172 1.00 55.84 609 GLN A O 1
ATOM 4698 N N . VAL A 1 610 ? 25.052 -1.963 2.481 1.00 53.50 610 VAL A N 1
ATOM 4699 C CA . VAL A 1 610 ? 25.489 -2.018 3.875 1.00 53.50 610 VAL A CA 1
ATOM 4700 C C . VAL A 1 610 ? 26.985 -2.326 3.863 1.00 53.50 610 VAL A C 1
ATOM 4702 O O . VAL A 1 610 ? 27.404 -3.428 3.498 1.00 53.50 610 VAL A O 1
ATOM 4705 N N . SER A 1 611 ? 27.815 -1.343 4.209 1.00 43.84 611 SER A N 1
ATOM 4706 C CA . SER A 1 611 ? 29.233 -1.579 4.482 1.00 43.84 611 SER A CA 1
ATOM 4707 C C . SER A 1 611 ? 29.338 -2.413 5.754 1.00 43.84 611 SER A C 1
ATOM 4709 O O . SER A 1 611 ? 28.919 -1.961 6.819 1.00 43.84 611 SER A O 1
ATOM 4711 N N . GLY A 1 612 ? 29.877 -3.628 5.644 1.00 38.75 612 GLY A N 1
ATOM 4712 C CA . GLY A 1 612 ? 30.221 -4.424 6.816 1.00 38.75 612 GLY A CA 1
ATOM 4713 C C . GLY A 1 612 ? 31.169 -3.620 7.700 1.00 38.75 612 GLY A C 1
ATOM 4714 O O . GLY A 1 612 ? 32.119 -3.025 7.188 1.00 38.75 612 GLY A O 1
ATOM 4715 N N . CYS A 1 613 ? 30.903 -3.568 9.006 1.00 31.03 613 CYS A N 1
ATOM 4716 C CA . CYS A 1 613 ? 31.900 -3.105 9.961 1.00 31.03 613 CYS A CA 1
ATOM 4717 C C . CYS A 1 613 ? 33.167 -3.927 9.712 1.00 31.03 613 CYS A C 1
ATOM 4719 O O . CYS A 1 613 ? 33.147 -5.146 9.880 1.00 31.03 613 CYS A O 1
ATOM 4721 N N . GLY A 1 614 ? 34.229 -3.271 9.241 1.00 29.08 614 GLY A N 1
ATOM 4722 C CA . GLY A 1 614 ? 35.551 -3.876 9.210 1.00 29.08 614 GLY A CA 1
ATOM 4723 C C . GLY A 1 614 ? 35.886 -4.286 10.636 1.00 29.08 614 GLY A C 1
ATOM 4724 O O . GLY A 1 614 ? 35.916 -3.428 11.519 1.00 29.08 614 GLY A O 1
ATOM 4725 N N . CYS A 1 615 ? 36.014 -5.591 10.859 1.00 28.03 615 CYS A N 1
ATOM 4726 C CA . CYS A 1 615 ? 36.622 -6.115 12.071 1.00 28.03 615 CYS A CA 1
ATOM 4727 C C . CYS A 1 615 ? 38.100 -5.733 12.118 1.00 28.03 615 CYS A C 1
ATOM 4729 O O . CYS A 1 615 ? 38.743 -5.759 11.039 1.00 28.03 615 CYS A O 1
#

Foldseek 3Di:
DDDPPPVVVVVVVVVVVVVVVVVPPPPPPQPDQDAQFDFQFAEAPDALVLLVVLLCLAVVPAPAPSLSVLLNVLCVVLRGYSLLLSLQLCVQCVSLPRPDLAHNQQLQSHQAFCDDVVTSHHRDPHVNRNSNVSSVVVSCCCPVVVQTGLQSCCVPSDVVRPCRSVSSSVSSRSSSPGDLFWDKDKEKEKAFFDFPVPFFQKFWDLWDDQAPPQQWVGKWKKKFAQAQAWWWKWKDFLNRTQADPVCNVDSTDTAGHRGMDIDGDHNDTGDGIMIGTPPRGGMWMKMWIDGNPYIYIYTTDHPVLFWQKFKDLWDDQQDPQKWKKKKKAFQFQAFFWKFKDFLNHTDDTADVVVVRTHGHSGMDIDTDHNDIGDIIMMGGPVTTGMWIWMWIGRNRYTEIGTTRRDLAWQKFKDFWFDQDVVQQWVFKKKKKFFSAQAFFWKWKDFLNHTDDTADVVVVGTAGHRGIDIDGDHPDIGDIIMMGGPVGTGMWMWMWTDGNRYIYIGTTADPPHPVDAFRKTKDSWADAEPDVWWPGKKKKKFAQDPFKKKKWKDWSNHQDADPVDRVDSTDIAGHSHIDIDTDHPDTTTMMIMTMRGRMTIMMMTMTIDIDGNDDD

Secondary structure (DSSP, 8-state):
----TTHHHHHHHHHHHHHHHHSS-----PPPPP-TTSBSBS--SS-HHHHHHHHHHH-TT-S-TTHHHHHHHHHHHHTB-HHHHHHHHHHHHTTTT--SSS-GGG--TT-TTEEETTEE----SSHHHHHHHHHHHHHIIIIIS---BTGGGBTTTBSS-TTHHHHHHHHHHHHHH--SS--EEEEEEEEEPEEGGG-BSEEEES-EE--GGGTEEEEEEEEEE-SSSPEEEEEEETTEEE--TT-TT-SSEEE-TTEEE----TT-EE--EEEEETT---BEEEEEEEETTEEEEEEPEEGGG-BSEEEES-EESSSTTEEEEEEEEE-SSSPBPEEEEETTEEEEEE-TTTT--B-TT-EE----TT-EES-EEEEETT---EEEEEEEEETTEEEEEE-B-S--BSEEEES-EE--GGGTEEEEEEEEEE-SSS-B-EEEEETTEEEEEE-GGGT-PBPTT-EE----TT-EES-EEEEETT---EEEEEEEEETTEEEEEEPEESS-TT-TT--EEES--B----TTEEEEEEEEEE-SSSPEEEEEEETTEEPPPSS-TT-SSEEE-TT-EEEE--TT-BSS-EEEEESS-EEEEEEEEEEEE------

pLDDT: mean 85.28, std 15.11, range [28.03, 98.69]

Radius of gyration: 28.54 Å; chains: 1; bounding box: 85×81×81 Å

Sequence (615 aa):
MSGRSFRQRMLIAGHLLLLVLAACLGVSRQAAAVTAGDSLAGSSGITPAQMEAELRSRNPNHIHPTIADVYGAWGSRFGIRSDLAFAQMLHETGFLRYGGLVQPWQNNFAGIGATGPGNPGRSYPSMNDGVYAHYALLDYYIYVRGIRTLGGLGGTWAVPGHGYGDRIAVYANEMRNYSPAGYWKGNFNETPGVPAARQSTVYYFPWYDNYRPWGFEGDWIIIDNRGMETARVRLTIGSSVVRDPLHPERDYWEVPAAGVITPAAPGVTGGPVKVESLDSQPIMASQRVLYRDSFSEIAGIPAEDLSDTWIFSWYDQRSAGMKNWVLVANMGSQPADVEIRIGGSLVAAYTAAEGTAIQPGQRVTPSFPGLMDGPVEVRSVNGQPLIASQRVIFRESFNETIGDPTAGNSQYLFPWYDSSRANGMYGDWLLITNRDSAPADVDVYISGQLKASYREANGNAIPAGGQVTPAFAGVTGGPVEVRSVNGRRLHVSQRVVFRDSMEEIPGQLFPSPVGLNAEKWFGWYDSRTASSMWGDWIMLVNMGEGDATVYVSLNGGRLRDPANQANDYFTVPEGQVLPLQFRNTAGGHISVLSDHQVLVSQRVLYKYQVSGCGC